Protein AF-A0A9K3K5B4-F1 (afdb_monomer_lite)

Organism: NCBI:txid303405

Secondary structure (DSSP, 8-state):
---SEEEEEEEEEEPP---TT-TT-TT----EEEEEEEEEPPP-HHHHTTTTTTHHHHTTSS--TT-----S--PPPTT-EEEEEEEEEEETT--S-GGGGG---S-SSSTHHHHT-SS-STT-PPEEETTEEEEEEEEEEEEEGGGEEEEEEETTEEEEEEEETTEEEEEEEEESSHHHHHHHHHHHHHHHHHHHHHHHHHHHHHHHHS-----S------PPP--------------------------------------------PPTTEEEEEEEEEEEES----SSS---EEEEEEETTEEEEEPPP-TT-SS-B--GGGT-EEEEEEEHHHHHHS-SEEEEEEEE--SSSPPPEEEEEEEEHHHHHT-BS--EEEEPBPPTTS-----TTPPPPEEEEEEEEPPHHHHHHHHHHHHHHHTT--GGG---HHHH-------S-------EEE-TTSSSEEEE-SS-S-TTS-HHHHSEE-HHHHHHHHTSPPSS--------

Foldseek 3Di:
DDFLDKDKFWWFWDPDDPDPPPPPDPDPPRFTKIKMKTKDDPDPVVVCVPPPPPVVVVSPPPDDPPDPDPDDPLAADQRIFIKMWIWGWDFPPPPCPVCVVVPPPDDFPPVLQVVQAPDDLPDDDWDQDPVDNRIIIRIDHMHTLLQKDFPDDDWQWTWMWGHADPSIDITIIGHPGSVSSVVVVVVSVSVLVSLLVNLVVVLVVVVVPPPPPPPPDDDDDDDDDDDDDDDDDDDDDDDDDDDDDDDDDDDDDDDDDPDPPPDDDPPPPDDPQKFKKKKFFFKKAPFDAPDPQAFFKKKFKDQRHYGPDIFGTHPGDRIDGGDVLRVRIDIDIDGSSVVSSSHQWIKIWIWGDDPDGDTHTRFMDTHGVVVQAVFPQDKDKAFTHGDPPDPPVCPVPRDTMITIMGMYGADPLNVVLNVVSVVCVVVPPRCVVPPPVVSVDPDDPPPPDDPPVFDWDQDPVNPFIWTQDPPFLEPVPPCVVGGTHTPVRVVVSVPDDYPDDDPPSPPD

pLDDT: mean 72.36, std 22.22, range [30.05, 98.19]

Sequence (508 aa):
MSPVRKYMVGGYLVPGFKNALSEMSLGALNKKRRITLELYKKIDLKRIDHQNKRIHKELLQGFPSSDAGIGHSNVLDEDDVLIFRIMKPVSAGAQDRDNDDESVGTIQGDLEAHYLTTFSVDNYGDGYDEANTRVRWKERYRTKLQTMDITNVRGRNVDIQMGVGEDTVVRNFSFHSIQQADAFVKVFNELGKLQRERGLRQAAAHGSDVPAVSSPIEAGGVRSRELDLLSEEDVVTTTELKELKDGSNNGSINDKQWACCVPCRKKTKMFPNQLNLLVEICSAWNLPIGDVFSSDPYVLVRDGKVEWHRTGFLPTTLNPVWTLSTGSLFLIQVSLADFFENSNYMEFIVKDYDSIGDHEILGSVLVSKTDMLNGTGDRVEYELNQYSGKNHILSSGAKKPSLALRFKLASEDDIKFMMTYEANKKKGQEVGAGLYASDSYLPLRVSPNPTIQRNKRPTEDGKAVQYRVKPFPDPDRPIEETKWLTHDEIEEEAFRPSTKWIEAVLGL

Structure (mmCIF, N/CA/C/O backbone):
data_AF-A0A9K3K5B4-F1
#
_entry.id   AF-A0A9K3K5B4-F1
#
loop_
_atom_site.group_PDB
_atom_site.id
_atom_site.type_symbol
_atom_site.label_atom_id
_atom_site.label_alt_id
_atom_site.label_comp_id
_atom_site.label_asym_id
_atom_site.label_entity_id
_atom_site.label_seq_id
_atom_site.pdbx_PDB_ins_code
_atom_site.Cartn_x
_atom_site.Cartn_y
_atom_site.Cartn_z
_atom_site.occupancy
_atom_site.B_iso_or_equiv
_atom_site.auth_seq_id
_atom_site.auth_comp_id
_atom_site.auth_asym_id
_atom_site.auth_atom_id
_atom_site.pdbx_PDB_model_num
ATOM 1 N N . MET A 1 1 ? -23.114 -0.625 3.353 1.00 49.81 1 MET A N 1
ATOM 2 C CA . MET A 1 1 ? -23.287 -1.891 4.102 1.00 49.81 1 MET A CA 1
ATOM 3 C C . MET A 1 1 ? -23.374 -1.563 5.585 1.00 49.81 1 MET A C 1
ATOM 5 O O . MET A 1 1 ? -22.678 -0.647 6.011 1.00 49.81 1 MET A O 1
ATOM 9 N N . SER A 1 2 ? -24.219 -2.255 6.347 1.00 51.22 2 SER A N 1
ATOM 10 C CA . SER A 1 2 ? -24.274 -2.126 7.814 1.00 51.22 2 SER A CA 1
ATOM 11 C C . SER A 1 2 ? -23.275 -3.096 8.458 1.00 51.22 2 SER A C 1
ATOM 13 O O . SER A 1 2 ? -23.042 -4.159 7.880 1.00 51.22 2 SER A O 1
ATOM 15 N N . PRO A 1 3 ? -22.656 -2.752 9.601 1.00 58.84 3 PRO A N 1
ATOM 16 C CA . PRO A 1 3 ? -21.741 -3.663 10.281 1.00 58.84 3 PRO A CA 1
ATOM 17 C C . PRO A 1 3 ? -22.505 -4.886 10.803 1.00 58.84 3 PRO A C 1
ATOM 19 O O . PRO A 1 3 ? -23.650 -4.763 11.236 1.00 58.84 3 PRO A O 1
ATOM 22 N N . VAL A 1 4 ? -21.871 -6.060 10.772 1.00 73.31 4 VAL A N 1
ATOM 23 C CA . VAL A 1 4 ? -22.469 -7.309 11.283 1.00 73.31 4 VAL A CA 1
ATOM 24 C C . VAL A 1 4 ? -22.304 -7.414 12.794 1.00 73.31 4 VAL A C 1
ATOM 26 O O . VAL A 1 4 ? -23.183 -7.923 13.482 1.00 73.31 4 VAL A O 1
ATOM 29 N N . ARG A 1 5 ? -21.184 -6.913 13.324 1.00 75.69 5 ARG A N 1
ATOM 30 C CA . ARG A 1 5 ? -20.960 -6.764 14.764 1.00 75.69 5 ARG A CA 1
ATOM 31 C C . ARG A 1 5 ? -20.373 -5.390 15.043 1.00 75.69 5 ARG A C 1
ATOM 33 O O . ARG A 1 5 ? -19.488 -4.929 14.320 1.00 75.69 5 ARG A O 1
ATOM 40 N N . LYS A 1 6 ? -20.864 -4.755 16.103 1.00 75.00 6 LYS A N 1
ATOM 41 C CA . LYS A 1 6 ? -20.427 -3.433 16.541 1.00 75.00 6 LYS A CA 1
ATOM 42 C C . LYS A 1 6 ? -20.029 -3.497 18.008 1.00 75.00 6 LYS A C 1
ATOM 44 O O . LYS A 1 6 ? -20.865 -3.749 18.868 1.00 75.00 6 LYS A O 1
ATOM 49 N N . TYR A 1 7 ? -18.759 -3.233 18.282 1.00 77.00 7 TYR A N 1
ATOM 50 C CA . TYR A 1 7 ? -18.229 -3.093 19.631 1.00 77.00 7 TYR A CA 1
ATOM 51 C C . TYR A 1 7 ? -18.067 -1.604 19.918 1.00 77.00 7 TYR A C 1
ATOM 53 O O . TYR A 1 7 ? -17.350 -0.886 19.215 1.00 77.00 7 TYR A O 1
ATOM 61 N N . MET A 1 8 ? -18.789 -1.115 20.921 1.00 73.12 8 MET A N 1
ATOM 62 C CA . MET A 1 8 ? -18.840 0.309 21.241 1.00 73.12 8 MET A CA 1
ATOM 63 C C . MET A 1 8 ? -18.138 0.554 22.564 1.00 73.12 8 MET A C 1
ATOM 65 O O . MET A 1 8 ? -18.542 -0.000 23.583 1.00 73.12 8 MET A O 1
ATOM 69 N N . VAL A 1 9 ? -17.120 1.415 22.554 1.00 72.00 9 VAL A N 1
ATOM 70 C CA . VAL A 1 9 ? -16.423 1.825 23.774 1.00 72.00 9 VAL A CA 1
ATOM 71 C C . VAL A 1 9 ? -16.338 3.352 23.800 1.00 72.00 9 VAL A C 1
ATOM 73 O O . VAL A 1 9 ? -15.884 3.996 22.855 1.00 72.00 9 VAL A O 1
ATOM 76 N N . GLY A 1 10 ? -16.841 3.963 24.872 1.00 66.81 10 GLY A N 1
ATOM 77 C CA . GLY A 1 10 ? -16.764 5.413 25.057 1.00 66.81 10 GLY A CA 1
ATOM 78 C C . GLY A 1 10 ? -15.377 5.834 25.545 1.00 66.81 10 GLY A C 1
ATOM 79 O O . GLY A 1 10 ? -14.868 5.248 26.495 1.00 66.81 10 GLY A O 1
ATOM 80 N N . GLY A 1 11 ? -14.794 6.878 24.953 1.00 67.25 11 GLY A N 1
ATOM 81 C CA . GLY A 1 11 ? -13.479 7.393 25.344 1.00 67.25 11 GLY A CA 1
ATOM 82 C C . GLY A 1 11 ? -13.306 8.874 25.010 1.00 67.25 11 GLY A C 1
ATOM 83 O O . GLY A 1 11 ? -13.888 9.398 24.067 1.00 67.25 11 GLY A O 1
ATOM 84 N N . TYR A 1 12 ? -12.510 9.579 25.794 1.00 71.00 12 TYR A N 1
ATOM 85 C CA . TYR A 1 12 ? -12.073 10.939 25.512 1.00 71.00 12 TYR A CA 1
ATOM 86 C C . TYR A 1 12 ? -10.825 10.874 24.636 1.00 71.00 12 TYR A C 1
ATOM 88 O O . TYR A 1 12 ? -9.879 10.157 24.951 1.00 71.00 12 TYR A O 1
ATOM 96 N N . LEU A 1 13 ? -10.805 11.627 23.537 1.00 62.78 13 LEU A N 1
ATOM 97 C CA . LEU A 1 13 ? -9.555 11.862 22.823 1.00 62.78 13 LEU A CA 1
ATOM 98 C C . LEU A 1 13 ? -8.837 12.993 23.552 1.00 62.78 13 LEU A C 1
ATOM 100 O O . LEU A 1 13 ? -9.366 14.106 23.613 1.00 62.78 13 LEU A O 1
ATOM 104 N N . VAL A 1 14 ? -7.662 12.706 24.105 1.00 58.41 14 VAL A N 1
ATOM 105 C CA . VAL A 1 14 ? -6.787 13.757 24.619 1.00 58.41 14 VAL A CA 1
ATOM 106 C C . VAL A 1 14 ? -6.034 14.294 23.404 1.00 58.41 14 VAL A C 1
ATOM 108 O O . VAL A 1 14 ? -5.425 13.497 22.684 1.00 58.41 14 VAL A O 1
ATOM 111 N N . PRO A 1 15 ? -6.116 15.601 23.095 1.00 56.19 15 PRO A N 1
ATOM 112 C CA . PRO A 1 15 ? -5.288 16.185 22.049 1.00 56.19 15 PRO A CA 1
ATOM 113 C C . PRO A 1 15 ? -3.836 15.776 22.300 1.00 56.19 15 PRO A C 1
ATOM 115 O O . PRO A 1 15 ? -3.338 15.942 23.413 1.00 56.19 15 PRO A O 1
ATOM 118 N N . GLY A 1 16 ? -3.193 15.165 21.303 1.00 49.00 16 GLY A N 1
ATOM 119 C CA . GLY A 1 16 ? -1.804 14.736 21.435 1.00 49.00 16 GLY A CA 1
ATOM 120 C C . GLY A 1 16 ? -0.934 15.922 21.848 1.00 49.00 16 GLY A C 1
ATOM 121 O O . GLY A 1 16 ? -1.123 17.028 21.340 1.00 49.00 16 GLY A O 1
ATOM 122 N N . PHE A 1 17 ? -0.010 15.691 22.781 1.00 42.19 17 PHE A N 1
ATOM 123 C CA . PHE A 1 17 ? 1.014 16.657 23.171 1.00 42.19 17 PHE A CA 1
ATOM 124 C C . PHE A 1 17 ? 1.845 17.021 21.929 1.00 42.19 17 PHE A C 1
ATOM 126 O O . PHE A 1 17 ? 2.794 16.321 21.585 1.00 42.19 17 PHE A O 1
ATOM 133 N N . LYS A 1 18 ? 1.505 18.111 21.233 1.00 47.34 18 LYS A N 1
ATOM 134 C CA . LYS A 1 18 ? 2.478 18.791 20.372 1.00 47.34 18 LYS A CA 1
ATOM 135 C C . LYS A 1 18 ? 3.429 19.513 21.320 1.00 47.34 18 LYS A C 1
ATOM 137 O O . LYS A 1 18 ? 2.958 20.348 22.080 1.00 47.34 18 LYS A O 1
ATOM 142 N N . ASN A 1 19 ? 4.701 19.099 21.310 1.00 40.28 19 ASN A N 1
ATOM 143 C CA . ASN A 1 19 ? 5.895 19.695 21.926 1.00 40.28 19 ASN A CA 1
ATOM 144 C C . ASN A 1 19 ? 5.656 20.673 23.091 1.00 40.28 19 ASN A C 1
ATOM 146 O O . ASN A 1 19 ? 5.057 21.726 22.911 1.00 40.28 19 ASN A O 1
ATOM 150 N N . ALA A 1 20 ? 6.225 20.342 24.254 1.00 42.34 20 ALA A N 1
ATOM 151 C CA . ALA A 1 20 ? 6.097 20.939 25.592 1.00 42.34 20 ALA A CA 1
ATOM 152 C C . ALA A 1 20 ? 6.352 22.465 25.770 1.00 42.34 20 ALA A C 1
ATOM 154 O O . ALA A 1 20 ? 6.798 22.895 26.828 1.00 42.34 20 ALA A O 1
ATOM 155 N N . LEU A 1 21 ? 6.070 23.311 24.779 1.00 44.06 21 LEU A N 1
ATOM 156 C CA . LEU A 1 21 ? 6.253 24.763 24.818 1.00 44.06 21 LEU A CA 1
ATOM 157 C C . LEU A 1 21 ? 4.954 25.569 24.623 1.00 44.06 21 LEU A C 1
ATOM 159 O O . LEU A 1 21 ? 5.005 26.793 24.650 1.00 44.06 21 LEU A O 1
ATOM 163 N N . SER A 1 22 ? 3.785 24.927 24.483 1.00 43.19 22 SER A N 1
ATOM 164 C CA . SER A 1 22 ? 2.497 25.617 24.249 1.00 43.19 22 SER A CA 1
ATOM 165 C C . SER A 1 22 ? 1.429 25.383 25.340 1.00 43.19 22 SER A C 1
ATOM 167 O O . SER A 1 22 ?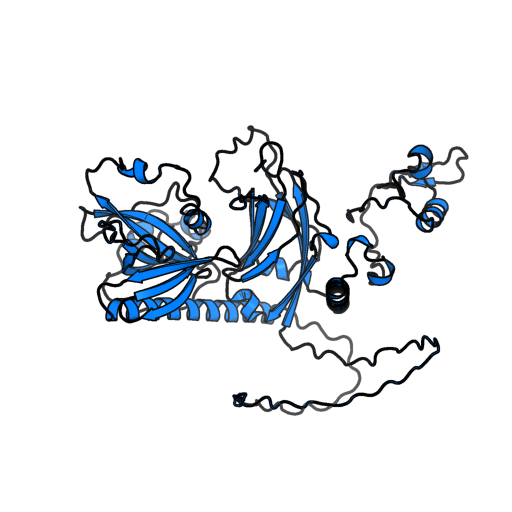 0.236 25.581 25.100 1.00 43.19 22 SER A O 1
ATOM 169 N N . GLU A 1 23 ? 1.815 24.991 26.558 1.00 44.56 23 GLU A N 1
ATOM 170 C CA . GLU A 1 23 ? 0.869 24.695 27.656 1.00 44.56 23 GLU A CA 1
ATOM 171 C C . GLU A 1 23 ? 0.138 25.919 28.252 1.00 44.56 23 GLU A C 1
ATOM 173 O O . GLU A 1 23 ? -0.712 25.761 29.125 1.00 44.56 23 GLU A O 1
ATOM 178 N N . MET A 1 24 ? 0.394 27.147 27.787 1.00 45.06 24 MET A N 1
ATOM 179 C CA . MET A 1 24 ? -0.195 28.352 28.396 1.00 45.06 24 MET A CA 1
ATOM 180 C C . MET A 1 24 ? -1.562 28.801 27.847 1.00 45.06 24 MET A C 1
ATOM 182 O O . MET A 1 24 ? -2.097 29.794 28.338 1.00 45.06 24 MET A O 1
ATOM 186 N N . SER A 1 25 ? -2.195 28.085 26.908 1.00 43.53 25 SER A N 1
ATOM 187 C CA . SER A 1 25 ? -3.587 28.404 26.531 1.00 43.53 25 SER A CA 1
ATOM 188 C C . SER A 1 25 ? -4.598 27.602 27.367 1.00 43.53 25 SER A C 1
ATOM 190 O O . SER A 1 25 ? -4.944 26.456 27.079 1.00 43.53 25 SER A O 1
ATOM 192 N N . LEU A 1 26 ? -5.060 28.225 28.459 1.00 41.97 26 LEU A N 1
ATOM 193 C CA . LEU A 1 26 ? -6.195 27.769 29.262 1.00 41.97 26 LEU A CA 1
ATOM 194 C C . LEU A 1 26 ? -7.440 27.629 28.374 1.00 41.97 26 LEU A C 1
ATOM 196 O O . LEU A 1 26 ? -8.014 28.630 27.951 1.00 41.97 26 LEU A O 1
ATOM 200 N N . GLY A 1 27 ? -7.893 26.397 28.139 1.00 46.66 27 GLY A N 1
ATOM 201 C CA . GLY A 1 27 ? -9.190 26.157 27.502 1.00 46.66 27 GLY A CA 1
ATOM 202 C C . GLY A 1 27 ? -9.286 24.954 26.570 1.00 46.66 27 GLY A C 1
ATOM 203 O O . GLY A 1 27 ? -10.286 24.849 25.863 1.00 46.66 27 GLY A O 1
ATOM 204 N N . ALA A 1 28 ? -8.308 24.040 26.552 1.00 52.69 28 ALA A N 1
ATOM 205 C CA . ALA A 1 28 ? -8.428 22.775 25.826 1.00 52.69 28 ALA A CA 1
ATOM 206 C C . ALA A 1 28 ? -9.552 21.912 26.436 1.00 52.69 28 ALA A C 1
ATOM 208 O O . ALA A 1 28 ? -9.334 21.044 27.280 1.00 52.69 28 ALA A O 1
ATOM 209 N N . LEU A 1 29 ? -10.794 22.193 26.038 1.00 56.91 29 LEU A N 1
ATOM 210 C CA . LEU A 1 29 ? -11.969 21.406 26.373 1.00 56.91 29 LEU A CA 1
ATOM 211 C C . LEU A 1 29 ? -11.703 19.973 25.921 1.00 56.91 29 LEU A C 1
ATOM 213 O O . LEU A 1 29 ? -11.531 19.723 24.728 1.00 56.91 29 LEU A O 1
ATOM 217 N N . ASN A 1 30 ? -11.694 19.035 26.870 1.00 62.03 30 ASN A N 1
ATOM 218 C CA . ASN A 1 30 ? -11.670 17.603 26.590 1.00 62.03 30 ASN A CA 1
ATOM 219 C C . ASN A 1 30 ? -12.854 17.265 25.674 1.00 62.03 30 ASN A C 1
ATOM 221 O O . ASN A 1 30 ? -13.987 17.073 26.130 1.00 62.03 30 ASN A O 1
ATOM 225 N N . LYS A 1 31 ? -12.612 17.240 24.358 1.00 73.44 31 LYS A N 1
ATOM 226 C CA . LYS A 1 31 ? -13.653 16.988 23.366 1.00 73.44 31 LYS A CA 1
ATOM 227 C C . LYS A 1 31 ? -14.044 15.512 23.510 1.00 73.44 31 LYS A C 1
ATOM 229 O O . LYS A 1 31 ? -13.270 14.617 23.175 1.00 73.44 31 LYS A O 1
ATOM 234 N N . LYS A 1 32 ? -15.254 15.242 24.014 1.00 81.00 32 LYS A N 1
ATOM 235 C CA . LYS A 1 32 ? -15.809 13.879 24.071 1.00 81.00 32 LYS A CA 1
ATOM 236 C C . LYS A 1 32 ? -15.779 13.263 22.671 1.00 81.00 32 LYS A C 1
ATOM 238 O O . LYS A 1 32 ? -16.170 13.908 21.690 1.00 81.00 32 LYS A O 1
ATOM 243 N N . ARG A 1 33 ? -15.294 12.029 22.575 1.00 84.19 33 ARG A N 1
ATOM 244 C CA . ARG A 1 33 ? -15.333 11.221 21.357 1.00 84.19 33 ARG A CA 1
ATOM 245 C C . ARG A 1 33 ? -16.020 9.897 21.669 1.00 84.19 33 ARG A C 1
ATOM 247 O O . ARG A 1 33 ? -16.242 9.535 22.821 1.00 84.19 33 ARG A O 1
ATOM 254 N N . ARG A 1 34 ? -16.437 9.193 20.629 1.00 85.25 34 ARG A N 1
ATOM 255 C CA . ARG A 1 34 ? -16.921 7.819 20.745 1.00 85.25 34 ARG A CA 1
ATOM 256 C C . ARG A 1 34 ? -16.114 6.973 19.791 1.00 85.25 34 ARG A C 1
ATOM 258 O O . ARG A 1 34 ? -15.955 7.357 18.636 1.00 85.25 34 ARG A O 1
ATOM 265 N N . ILE A 1 35 ? -15.599 5.860 20.290 1.00 87.12 35 ILE A N 1
ATOM 266 C CA . ILE A 1 35 ? -14.803 4.933 19.501 1.00 87.12 35 ILE A CA 1
ATOM 267 C C . ILE A 1 35 ? -15.658 3.704 19.232 1.00 87.12 35 ILE A C 1
ATOM 269 O O . ILE A 1 35 ? -16.364 3.208 20.116 1.00 87.12 35 ILE A O 1
ATOM 273 N N . THR A 1 36 ? -15.625 3.219 18.000 1.00 85.81 36 THR A N 1
ATOM 274 C CA . THR A 1 36 ? -16.312 1.979 17.640 1.00 85.81 36 THR A CA 1
ATOM 275 C C . THR A 1 36 ? -15.402 1.095 16.814 1.00 85.81 36 THR A C 1
ATOM 277 O O . THR A 1 36 ? -14.786 1.557 15.857 1.00 85.81 36 THR A O 1
ATOM 280 N N . LEU A 1 37 ? -15.357 -0.180 17.186 1.00 85.38 37 LEU A N 1
ATOM 281 C CA . LEU A 1 37 ? -14.746 -1.253 16.415 1.00 85.38 37 LEU A CA 1
ATOM 282 C C . LEU A 1 37 ? -15.876 -2.015 15.724 1.00 85.38 37 LEU A C 1
ATOM 284 O O . LEU A 1 37 ? -16.781 -2.535 16.377 1.00 85.38 37 LEU A O 1
ATOM 288 N N . GLU A 1 38 ? -15.855 -2.041 14.401 1.00 84.25 38 GLU A N 1
ATOM 289 C CA . GLU A 1 38 ? -16.925 -2.585 13.574 1.00 84.25 38 GLU A CA 1
ATOM 290 C C . GLU A 1 38 ? -16.382 -3.681 12.660 1.00 84.25 38 GLU A C 1
ATOM 292 O O . GLU A 1 38 ? -15.404 -3.478 11.940 1.00 84.25 38 GLU A O 1
ATOM 297 N N . LEU A 1 39 ? -17.039 -4.842 12.677 1.00 83.69 39 LEU A N 1
ATOM 298 C CA . LEU A 1 39 ? -16.776 -5.929 11.741 1.00 83.69 39 LEU A CA 1
ATOM 299 C C . LEU A 1 39 ? -17.761 -5.838 10.576 1.00 83.69 39 LEU A C 1
ATOM 301 O O . LEU A 1 39 ? -18.977 -5.985 10.749 1.00 83.69 39 LEU A O 1
ATOM 305 N N . TYR A 1 40 ? -17.214 -5.628 9.387 1.00 80.12 40 TYR A N 1
ATOM 306 C CA . TYR A 1 40 ? -17.929 -5.654 8.124 1.00 80.12 40 TYR A CA 1
ATOM 307 C C . TYR A 1 40 ? -17.733 -7.003 7.460 1.00 80.12 40 TYR A C 1
ATOM 309 O O . TYR A 1 40 ? -16.627 -7.313 7.031 1.00 80.12 40 TYR A O 1
ATOM 317 N N . LYS A 1 41 ? -18.817 -7.770 7.328 1.00 79.56 41 LYS A N 1
ATOM 318 C CA . LYS A 1 41 ? -18.831 -8.897 6.400 1.00 79.56 41 LYS A CA 1
ATOM 319 C C . LYS A 1 41 ? -19.253 -8.399 5.034 1.00 79.56 41 LYS A C 1
ATOM 321 O O . LYS A 1 41 ? -20.237 -7.656 4.930 1.00 79.56 41 LYS A O 1
ATOM 326 N N . LYS A 1 42 ? -18.530 -8.795 3.989 1.00 72.38 42 LYS A N 1
ATOM 327 C CA . LYS A 1 42 ? -18.972 -8.534 2.621 1.00 72.38 42 LYS A CA 1
ATOM 328 C C . LYS A 1 42 ? -20.311 -9.221 2.429 1.00 72.38 42 LYS A C 1
ATOM 330 O O . LYS A 1 42 ? -20.449 -10.431 2.587 1.00 72.38 42 LYS A O 1
ATOM 335 N N . ILE A 1 43 ? -21.320 -8.415 2.132 1.00 61.12 43 ILE A N 1
ATOM 336 C CA . ILE A 1 43 ? -22.623 -8.962 1.807 1.00 61.12 43 ILE A CA 1
ATOM 337 C C . ILE A 1 43 ? -22.511 -9.491 0.384 1.00 61.12 43 ILE A C 1
ATOM 339 O O . ILE A 1 43 ? -22.224 -8.720 -0.533 1.00 61.12 43 ILE A O 1
ATOM 343 N N . ASP A 1 44 ? -22.694 -10.798 0.212 1.00 57.62 44 ASP A N 1
ATOM 344 C CA . ASP A 1 44 ? -22.734 -11.413 -1.108 1.00 57.62 44 ASP A CA 1
ATOM 345 C C . ASP A 1 44 ? -23.913 -10.819 -1.892 1.00 57.62 44 ASP A C 1
ATOM 347 O O . ASP A 1 44 ? -25.081 -11.145 -1.655 1.00 57.62 44 ASP A O 1
ATOM 351 N N . LEU A 1 45 ? -23.606 -9.879 -2.791 1.00 49.00 45 LEU A N 1
ATOM 352 C CA . LEU A 1 45 ? -24.594 -9.158 -3.594 1.00 49.00 45 LEU A CA 1
ATOM 353 C C . LEU A 1 45 ? -25.414 -10.120 -4.464 1.00 49.00 45 LEU A C 1
ATOM 355 O O . LEU A 1 45 ? -26.580 -9.844 -4.731 1.00 49.00 45 LEU A O 1
ATOM 359 N N . LYS A 1 46 ? -24.873 -11.299 -4.811 1.00 55.88 46 LYS A N 1
ATOM 360 C CA . LYS A 1 46 ? -25.623 -12.338 -5.537 1.00 55.88 46 LYS A CA 1
ATOM 361 C C . LYS A 1 46 ? -26.779 -12.909 -4.712 1.00 55.88 46 LYS A C 1
ATOM 363 O O . LYS A 1 46 ? -27.761 -13.387 -5.270 1.00 55.88 46 LYS A O 1
ATOM 368 N N . ARG A 1 47 ? -26.694 -12.836 -3.381 1.00 53.12 47 ARG A N 1
ATOM 369 C CA . ARG A 1 47 ? -27.736 -13.296 -2.451 1.00 53.12 47 ARG A CA 1
ATOM 370 C C . ARG A 1 47 ? -28.824 -12.244 -2.210 1.00 53.12 47 ARG A C 1
ATOM 372 O O . ARG A 1 47 ? -29.937 -12.580 -1.812 1.00 53.12 47 ARG A O 1
ATOM 379 N N . ILE A 1 48 ? -28.503 -10.976 -2.462 1.00 51.06 48 ILE A N 1
ATOM 380 C CA . ILE A 1 48 ? -29.363 -9.813 -2.217 1.00 51.06 48 ILE A CA 1
ATOM 381 C C . ILE A 1 48 ? -30.499 -9.714 -3.255 1.00 51.06 48 ILE A C 1
ATOM 383 O O . ILE A 1 48 ? -31.623 -9.366 -2.886 1.00 51.06 48 ILE A O 1
ATOM 387 N N . ASP A 1 49 ? -30.273 -10.114 -4.510 1.00 50.19 49 ASP A N 1
ATOM 388 C CA . ASP A 1 49 ? -31.265 -9.964 -5.592 1.00 50.19 49 ASP A CA 1
ATOM 389 C C . ASP A 1 49 ? -32.539 -10.819 -5.438 1.00 50.19 49 ASP A C 1
ATOM 391 O O . ASP A 1 49 ? -33.559 -10.527 -6.063 1.00 50.19 49 ASP A O 1
ATOM 395 N N . HIS A 1 50 ? -32.553 -11.826 -4.557 1.00 49.47 50 HIS A N 1
ATOM 396 C CA . HIS A 1 50 ? -33.722 -12.699 -4.377 1.00 49.47 50 HIS A CA 1
ATOM 397 C C . HIS A 1 50 ? -34.524 -12.510 -3.081 1.00 49.47 50 HIS A C 1
ATOM 399 O O . HIS A 1 50 ? -35.609 -13.078 -2.964 1.00 49.47 50 HIS A O 1
ATOM 405 N N . GLN A 1 51 ? -34.083 -11.694 -2.116 1.00 48.78 51 GLN A N 1
ATOM 406 C CA . GLN A 1 51 ? -34.754 -11.605 -0.797 1.00 48.78 51 GLN A CA 1
ATOM 407 C C . GLN A 1 51 ? -34.942 -10.176 -0.252 1.00 48.78 51 GLN A C 1
ATOM 409 O O . GLN A 1 51 ? -35.225 -9.961 0.934 1.00 48.78 51 GLN A O 1
ATOM 414 N N . ASN A 1 52 ? -34.854 -9.177 -1.127 1.00 46.53 52 ASN A N 1
ATOM 415 C CA . ASN A 1 52 ? -34.534 -7.795 -0.770 1.00 46.53 52 ASN A CA 1
ATOM 416 C C . ASN A 1 52 ? -35.635 -6.920 -0.131 1.00 46.53 52 ASN A C 1
ATOM 418 O O . ASN A 1 52 ? -35.569 -5.695 -0.182 1.00 46.53 52 ASN A O 1
ATOM 422 N N . LYS A 1 53 ? -36.641 -7.504 0.527 1.00 44.28 53 LYS A N 1
ATOM 423 C CA . LYS A 1 53 ? -37.558 -6.726 1.393 1.00 44.28 53 LYS A CA 1
ATOM 424 C C . LYS A 1 53 ? -37.721 -7.267 2.810 1.00 44.28 53 LYS A C 1
ATOM 426 O O . LYS A 1 53 ? -38.198 -6.532 3.668 1.00 44.28 53 LYS A O 1
ATOM 431 N N . ARG A 1 54 ? -37.315 -8.511 3.089 1.00 44.78 54 ARG A N 1
ATOM 432 C CA . ARG A 1 54 ? -37.575 -9.151 4.394 1.00 44.78 54 ARG A CA 1
ATOM 433 C C . ARG A 1 54 ? -36.338 -9.204 5.295 1.00 44.78 54 ARG A C 1
ATOM 435 O O . ARG A 1 54 ? -36.432 -8.890 6.476 1.00 44.78 54 ARG A O 1
ATOM 442 N N . ILE A 1 55 ? -35.166 -9.463 4.717 1.00 46.72 55 ILE A N 1
ATOM 443 C CA . ILE A 1 55 ? -33.927 -9.709 5.474 1.00 46.72 55 ILE A CA 1
ATOM 444 C C . ILE A 1 55 ? -33.331 -8.437 6.084 1.00 46.72 55 ILE A C 1
ATOM 446 O O . ILE A 1 55 ? -32.759 -8.483 7.172 1.00 46.72 55 ILE A O 1
ATOM 450 N N . HIS A 1 56 ? -33.512 -7.276 5.445 1.00 38.12 56 HIS A N 1
ATOM 451 C CA . HIS A 1 56 ? -32.941 -6.034 5.973 1.00 38.12 56 HIS A CA 1
ATOM 452 C C . HIS A 1 56 ? -33.562 -5.619 7.319 1.00 38.12 56 HIS A C 1
ATOM 454 O O . HIS A 1 56 ? -32.908 -4.947 8.109 1.00 38.12 56 HIS A O 1
ATOM 460 N N . LYS A 1 57 ? -34.788 -6.077 7.616 1.00 40.62 57 LYS A N 1
ATOM 461 C CA . LYS A 1 57 ? -35.461 -5.839 8.900 1.00 40.62 57 LYS A CA 1
ATOM 462 C C . LYS A 1 57 ? -35.067 -6.863 9.974 1.00 40.62 57 LYS A C 1
ATOM 464 O O . LYS A 1 57 ? -34.964 -6.495 11.136 1.00 40.62 57 LYS A O 1
ATOM 469 N N . GLU A 1 58 ? -34.798 -8.113 9.593 1.00 42.50 58 GLU A N 1
ATOM 470 C CA . GLU A 1 58 ? -34.415 -9.186 10.527 1.00 42.50 58 GLU A CA 1
ATOM 471 C C . GLU A 1 58 ? -32.950 -9.095 10.982 1.00 42.50 58 GLU A C 1
ATOM 473 O O . GLU A 1 58 ? -32.669 -9.320 12.155 1.00 42.50 58 GLU A O 1
ATOM 478 N N . LEU A 1 59 ? -32.022 -8.673 10.112 1.00 40.22 59 LEU A N 1
ATOM 479 C CA . LEU A 1 59 ? -30.610 -8.489 10.493 1.00 40.22 59 LEU A CA 1
ATOM 480 C C . LEU A 1 59 ? -30.386 -7.352 11.508 1.00 40.22 59 LEU A C 1
ATOM 482 O O . LEU A 1 59 ? -29.372 -7.352 12.201 1.00 40.22 59 LEU A O 1
ATOM 486 N N . LEU A 1 60 ? -31.318 -6.398 11.608 1.00 38.94 60 LEU A N 1
ATOM 487 C CA . LEU A 1 60 ? -31.219 -5.243 12.511 1.00 38.94 60 LEU A CA 1
ATOM 488 C C . LEU A 1 60 ? -31.943 -5.440 13.854 1.00 38.94 60 LEU A C 1
ATOM 490 O O . LEU A 1 60 ? -31.691 -4.680 14.781 1.00 38.94 60 LEU A O 1
ATOM 494 N N . GLN A 1 61 ? -32.826 -6.435 13.994 1.00 36.91 61 GLN A N 1
ATOM 495 C CA . GLN A 1 61 ? -33.663 -6.601 15.197 1.00 36.91 61 GLN A CA 1
ATOM 496 C C . GLN A 1 61 ? -33.122 -7.614 16.227 1.00 36.91 61 GLN A C 1
ATOM 498 O O . GLN A 1 61 ? -33.761 -7.827 17.253 1.00 36.91 61 GLN A O 1
ATOM 503 N N . GLY A 1 62 ? -31.960 -8.235 15.988 1.00 33.97 62 GLY A N 1
ATOM 504 C CA . GLY A 1 62 ? -31.521 -9.422 16.739 1.00 33.97 62 GLY A CA 1
ATOM 505 C C . GLY A 1 62 ? -30.390 -9.273 17.764 1.00 33.97 62 GLY A C 1
ATOM 506 O O . GLY A 1 62 ? -30.060 -10.272 18.396 1.00 33.97 62 GLY A O 1
ATOM 507 N N . PHE A 1 63 ? -29.768 -8.103 17.951 1.00 37.38 63 PHE A N 1
ATOM 508 C CA . PHE A 1 63 ? -28.565 -8.003 18.795 1.00 37.38 63 PHE A CA 1
ATOM 509 C C . PHE A 1 63 ? -28.790 -7.141 20.047 1.00 37.38 63 PHE A C 1
ATOM 511 O O . PHE A 1 63 ? -28.772 -5.915 19.948 1.00 37.38 63 PHE A O 1
ATOM 518 N N . PRO A 1 64 ? -28.993 -7.747 21.234 1.00 38.09 64 PRO A N 1
ATOM 519 C CA . PRO A 1 64 ? -29.023 -7.001 22.486 1.00 38.09 64 PRO A CA 1
ATOM 520 C C . PRO A 1 64 ? -27.639 -6.406 22.791 1.00 38.09 64 PRO A C 1
ATOM 522 O O . PRO A 1 64 ? -26.636 -7.111 22.878 1.00 38.09 64 PRO A O 1
ATOM 525 N N . SER A 1 65 ? -27.601 -5.087 22.969 1.00 39.19 65 SER A N 1
ATOM 526 C CA . SER A 1 65 ? -26.402 -4.248 23.114 1.00 39.19 65 SER A CA 1
ATOM 527 C C . SER A 1 65 ? -25.620 -4.396 24.436 1.00 39.19 65 SER A C 1
ATOM 529 O O . SER A 1 65 ? -24.938 -3.448 24.821 1.00 39.19 65 SER A O 1
ATOM 531 N N . SER A 1 66 ? -25.702 -5.517 25.167 1.00 37.56 66 SER A N 1
ATOM 532 C CA . SER A 1 66 ? -25.203 -5.568 26.558 1.00 37.56 66 SER A CA 1
ATOM 533 C C . SER A 1 66 ? -24.328 -6.750 26.977 1.00 37.56 66 SER A C 1
ATOM 535 O O . SER A 1 66 ? -23.886 -6.738 28.119 1.00 37.56 66 SER A O 1
ATOM 537 N N . ASP A 1 67 ? -23.987 -7.698 26.104 1.00 41.06 67 ASP A N 1
ATOM 538 C CA . ASP A 1 67 ? -22.938 -8.678 26.415 1.00 41.06 67 ASP A CA 1
ATOM 539 C C . ASP A 1 67 ? -21.850 -8.630 25.347 1.00 41.06 67 ASP A C 1
ATOM 541 O O . ASP A 1 67 ? -22.045 -9.040 24.206 1.00 41.06 67 ASP A O 1
ATOM 545 N N . ALA A 1 68 ? -20.667 -8.143 25.726 1.00 43.78 68 ALA A N 1
ATOM 546 C CA . ALA A 1 68 ? -19.459 -8.126 24.897 1.00 43.78 68 ALA A CA 1
ATOM 547 C C . ALA A 1 68 ? -18.878 -9.542 24.652 1.00 43.78 68 ALA A C 1
ATOM 549 O O . ALA A 1 68 ? -17.670 -9.712 24.481 1.00 43.78 68 ALA A O 1
ATOM 550 N N . GLY A 1 69 ? -19.727 -10.571 24.668 1.00 45.38 69 GLY A N 1
ATOM 551 C CA . GLY A 1 69 ? -19.377 -11.945 24.359 1.00 45.38 69 GLY A CA 1
ATOM 552 C C . GLY A 1 69 ? -19.232 -12.114 22.853 1.00 45.38 69 GLY A C 1
ATOM 553 O O . GLY A 1 69 ? -20.207 -12.083 22.105 1.00 45.38 69 GLY A O 1
ATOM 554 N N . ILE A 1 70 ? -18.001 -12.299 22.394 1.00 51.53 70 ILE A N 1
ATOM 555 C CA . ILE A 1 70 ? -17.707 -12.677 21.013 1.00 51.53 70 ILE A CA 1
ATOM 556 C C . ILE A 1 70 ? -18.268 -14.102 20.799 1.00 51.53 70 ILE A C 1
ATOM 558 O O . ILE A 1 70 ? -17.690 -15.080 21.265 1.00 51.53 70 ILE A O 1
ATOM 562 N N . GLY A 1 71 ? -19.454 -14.212 20.187 1.00 51.38 71 GLY A N 1
ATOM 563 C CA . GLY A 1 71 ? -20.200 -15.473 20.055 1.00 51.38 71 GLY A CA 1
ATOM 564 C C . GLY A 1 71 ? -19.669 -16.450 18.990 1.00 51.38 71 GLY A C 1
ATOM 565 O O . GLY A 1 71 ? -19.187 -16.024 17.942 1.00 51.38 71 GLY A O 1
ATOM 566 N N . HIS A 1 72 ? -19.889 -17.747 19.255 1.00 46.62 72 HIS A N 1
ATOM 567 C CA . HIS A 1 72 ? -19.343 -19.014 18.714 1.00 46.62 72 HIS A CA 1
ATOM 568 C C . HIS A 1 72 ? -18.937 -19.220 17.235 1.00 46.62 72 HIS A C 1
ATOM 570 O O . HIS A 1 72 ? -18.369 -20.268 16.944 1.00 46.62 72 HIS A O 1
ATOM 576 N N . SER A 1 73 ? -19.116 -18.284 16.305 1.00 63.09 73 SER A N 1
ATOM 577 C CA . SER A 1 73 ? -18.395 -18.329 15.018 1.00 63.09 73 SER A CA 1
ATOM 578 C C . SER A 1 73 ? -17.419 -17.161 14.948 1.00 63.09 73 SER A C 1
ATOM 580 O O . SER A 1 73 ? -17.661 -16.142 14.308 1.00 63.09 73 SER A O 1
ATOM 582 N N . ASN A 1 74 ? -16.302 -17.306 15.663 1.00 73.25 74 ASN A N 1
ATOM 583 C CA . ASN A 1 74 ? -15.233 -16.302 15.753 1.00 73.25 74 ASN A CA 1
ATOM 584 C C . ASN A 1 74 ? -14.325 -16.294 14.519 1.00 73.25 74 ASN A C 1
ATOM 586 O O . ASN A 1 74 ? -13.201 -15.824 14.569 1.00 73.25 74 ASN A O 1
ATOM 590 N N . VAL A 1 75 ? -14.793 -16.835 13.404 1.00 85.62 75 VAL A N 1
ATOM 591 C CA . VAL A 1 75 ? -13.978 -17.038 12.217 1.00 85.62 75 VAL A CA 1
ATOM 592 C C . VAL A 1 75 ? -14.201 -15.855 11.278 1.00 85.62 75 VAL A C 1
ATOM 594 O O . VAL A 1 75 ? -15.329 -15.620 10.842 1.00 85.62 75 VAL A O 1
ATOM 597 N N . LEU A 1 76 ? -13.135 -15.096 11.003 1.00 86.00 76 LEU A N 1
ATOM 598 C CA . LEU A 1 76 ? -13.151 -14.067 9.962 1.00 86.00 76 LEU A CA 1
ATOM 599 C C . LEU A 1 76 ? -13.137 -14.736 8.588 1.00 86.00 76 LEU A C 1
ATOM 601 O O . LEU A 1 76 ? -12.302 -15.608 8.330 1.00 86.00 76 LEU A O 1
ATOM 605 N N . ASP A 1 77 ? -14.047 -14.327 7.720 1.00 87.12 77 ASP A N 1
ATOM 606 C CA . ASP A 1 77 ? -14.050 -14.743 6.322 1.00 87.12 77 ASP A CA 1
ATOM 607 C C . ASP A 1 77 ? -12.984 -13.962 5.536 1.00 87.12 77 ASP A C 1
ATOM 609 O O . ASP A 1 77 ? -12.406 -12.986 6.027 1.00 87.12 77 ASP A O 1
ATOM 613 N N . GLU A 1 78 ? -12.688 -14.398 4.311 1.00 80.94 78 GLU A N 1
ATOM 614 C CA . GLU A 1 78 ? -11.664 -13.762 3.474 1.00 80.94 78 GLU A CA 1
ATOM 615 C C . GLU A 1 78 ? -11.981 -12.280 3.266 1.00 80.94 78 GLU A C 1
ATOM 617 O O . GLU A 1 78 ? -11.146 -11.415 3.507 1.00 80.94 78 GLU A O 1
ATOM 622 N N . ASP A 1 79 ? -13.219 -11.972 2.909 1.00 81.25 79 ASP A N 1
ATOM 623 C CA . ASP A 1 79 ? -13.660 -10.619 2.598 1.00 81.25 79 ASP A CA 1
ATOM 624 C C . ASP A 1 79 ? -14.039 -9.768 3.831 1.00 81.25 79 ASP A C 1
ATOM 626 O O . ASP A 1 79 ? -14.560 -8.656 3.683 1.00 81.25 79 ASP A O 1
ATOM 630 N N . ASP A 1 80 ? -13.814 -10.267 5.049 1.00 83.94 80 ASP A N 1
ATOM 631 C CA . ASP A 1 80 ? -14.151 -9.534 6.267 1.00 83.94 80 ASP A CA 1
ATOM 632 C C . ASP A 1 80 ? -13.188 -8.357 6.498 1.00 83.94 80 ASP A C 1
ATOM 634 O O . ASP A 1 80 ? -11.959 -8.491 6.456 1.00 83.94 80 ASP A O 1
ATOM 638 N N . VAL A 1 81 ? -13.756 -7.184 6.792 1.00 82.81 81 VAL A N 1
ATOM 639 C CA . VAL A 1 81 ? -13.009 -5.948 7.052 1.00 82.81 81 VAL A CA 1
ATOM 640 C C . VAL A 1 81 ? -13.297 -5.449 8.462 1.00 82.81 81 VAL A C 1
ATOM 642 O O . VAL A 1 81 ? -14.446 -5.235 8.851 1.00 82.81 81 VAL A O 1
ATOM 645 N N . LEU A 1 82 ? -12.233 -5.213 9.225 1.00 87.44 82 LEU A N 1
ATOM 646 C CA . LEU A 1 82 ? -12.302 -4.610 10.551 1.00 87.44 82 LEU A CA 1
ATOM 647 C C . LEU A 1 82 ? -12.059 -3.108 10.443 1.00 87.44 82 LEU A C 1
ATOM 649 O O . LEU A 1 82 ? -11.006 -2.669 9.978 1.00 87.44 82 LEU A O 1
ATOM 653 N N . ILE A 1 83 ? -13.040 -2.322 10.874 1.00 87.25 83 ILE A N 1
ATOM 654 C CA . ILE A 1 83 ? -13.021 -0.865 10.805 1.00 87.25 83 ILE A CA 1
ATOM 655 C C . ILE A 1 83 ? -13.012 -0.285 12.218 1.00 87.25 83 ILE A C 1
ATOM 657 O O . ILE A 1 83 ? -13.869 -0.595 13.042 1.00 87.25 83 ILE A O 1
ATOM 661 N N . PHE A 1 84 ? -12.070 0.610 12.476 1.00 89.69 84 PHE A N 1
ATOM 662 C CA . PHE A 1 84 ? -12.025 1.457 13.656 1.00 89.69 84 PHE A CA 1
ATOM 663 C C . PHE A 1 84 ? -12.558 2.842 13.301 1.00 89.69 84 PHE A C 1
ATOM 665 O O . PHE A 1 84 ? -12.128 3.449 12.317 1.00 89.69 84 PHE A O 1
ATOM 672 N N . ARG A 1 85 ? -13.485 3.363 14.106 1.00 88.69 85 ARG A N 1
ATOM 673 C CA . ARG A 1 85 ? -14.038 4.706 13.920 1.00 88.69 85 ARG A CA 1
ATOM 674 C C . ARG A 1 85 ? -13.900 5.557 15.156 1.00 88.69 85 ARG A C 1
ATOM 676 O O . ARG A 1 85 ? -14.052 5.077 16.277 1.00 88.69 85 ARG A O 1
ATOM 683 N N . ILE A 1 86 ? -13.733 6.850 14.917 1.00 87.75 86 ILE A N 1
ATOM 684 C CA . ILE A 1 86 ? -13.807 7.896 15.928 1.00 87.75 86 ILE A CA 1
ATOM 685 C C . ILE A 1 86 ? -14.936 8.836 15.523 1.00 87.75 86 ILE A C 1
ATOM 687 O O . ILE A 1 86 ? -14.927 9.398 14.429 1.00 87.75 86 ILE A O 1
ATOM 691 N N . MET A 1 87 ? -15.894 9.040 16.418 1.00 86.56 87 MET A N 1
ATOM 692 C CA . MET A 1 87 ? -17.048 9.909 16.207 1.00 86.56 87 MET A CA 1
ATOM 693 C C . MET A 1 87 ? -17.005 11.124 17.144 1.00 86.56 87 MET A C 1
ATOM 695 O O . MET A 1 87 ? -16.588 11.023 18.304 1.00 86.56 87 MET A O 1
ATOM 699 N N . LYS A 1 88 ? -17.458 12.277 16.644 1.00 86.94 88 LYS A N 1
ATOM 700 C CA . LYS A 1 88 ? -17.652 13.540 17.372 1.00 86.94 88 LYS A CA 1
ATOM 701 C C . LYS A 1 88 ? -19.152 13.730 17.657 1.00 86.94 88 LYS A C 1
ATOM 703 O O . LYS A 1 88 ? -19.963 13.491 16.765 1.00 86.94 88 LYS A O 1
ATOM 708 N N . PRO A 1 89 ? -19.545 14.157 18.868 1.00 86.19 89 PRO A N 1
ATOM 709 C CA . PRO A 1 89 ? -20.930 14.519 19.132 1.00 86.19 89 PRO A CA 1
ATOM 710 C C . PRO A 1 89 ? -21.270 15.840 18.425 1.00 86.19 89 PRO A C 1
ATOM 712 O O . PRO A 1 89 ? -20.482 16.785 18.454 1.00 86.19 89 PRO A O 1
ATOM 715 N N . VAL A 1 90 ? -22.453 15.901 17.826 1.00 85.00 90 VAL A N 1
ATOM 716 C CA . VAL A 1 90 ? -23.073 17.073 17.205 1.00 85.00 90 VAL A CA 1
ATOM 717 C C . VAL A 1 90 ? -24.325 17.402 18.012 1.00 85.00 90 VAL A C 1
ATOM 719 O O . VAL A 1 90 ? -25.189 16.545 18.225 1.00 85.00 90 VAL A O 1
ATOM 722 N N . SER A 1 91 ? -24.403 18.631 18.514 1.00 80.56 91 SER A N 1
ATOM 723 C CA . SER A 1 91 ? -25.547 19.122 19.280 1.00 80.56 91 SER A CA 1
ATOM 724 C C . SER A 1 91 ? -26.766 19.282 18.371 1.00 80.56 91 SER A C 1
ATOM 726 O O . SER A 1 91 ? -26.713 19.951 17.340 1.00 80.56 91 SER A O 1
ATOM 728 N N . ALA A 1 92 ? -27.895 18.680 18.756 1.00 74.56 92 ALA A N 1
ATOM 729 C CA . ALA A 1 92 ? -29.155 18.867 18.047 1.00 74.56 92 ALA A CA 1
ATOM 730 C C . ALA A 1 92 ? -29.566 20.352 18.079 1.00 74.56 92 ALA A C 1
ATOM 732 O O . ALA A 1 92 ? -29.845 20.898 19.144 1.00 74.56 92 ALA A O 1
ATOM 733 N N . GLY A 1 93 ? -29.588 21.006 16.915 1.00 74.12 93 GLY A N 1
ATOM 734 C CA . GLY A 1 93 ? -30.043 22.393 16.760 1.00 74.12 93 GLY A CA 1
ATOM 735 C C . GLY A 1 93 ? -28.940 23.446 16.636 1.00 74.12 93 GLY A C 1
ATOM 736 O O . GLY A 1 93 ? -29.249 24.580 16.276 1.00 74.12 93 GLY A O 1
ATOM 737 N N . ALA A 1 94 ? -27.667 23.096 16.841 1.00 69.69 94 ALA A N 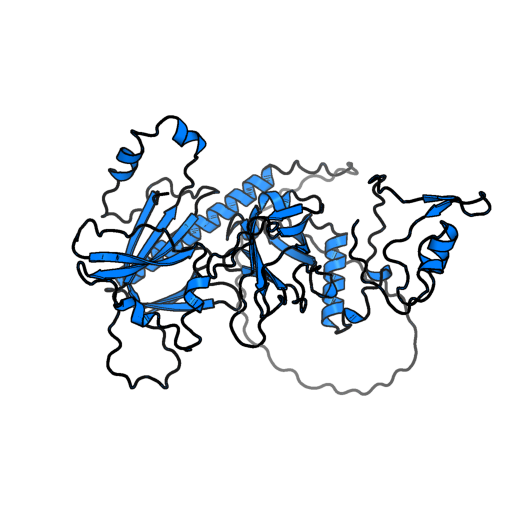1
ATOM 738 C CA . ALA A 1 94 ? -26.596 23.938 16.326 1.00 69.69 94 ALA A CA 1
ATOM 739 C C . ALA A 1 94 ? -26.577 23.756 14.801 1.00 69.69 94 ALA A C 1
ATOM 741 O O . ALA A 1 94 ? -26.325 22.653 14.315 1.00 69.69 94 ALA A O 1
ATOM 742 N N . GLN A 1 95 ? -26.881 24.813 14.034 1.00 64.38 95 GLN A N 1
ATOM 743 C CA . GLN A 1 95 ? -26.368 24.873 12.663 1.00 64.38 95 GLN A CA 1
ATOM 744 C C . GLN A 1 95 ? -24.867 24.605 12.775 1.00 64.38 95 GLN A C 1
ATOM 746 O O . GLN A 1 95 ? -24.242 25.195 13.655 1.00 64.38 95 GLN A O 1
ATOM 751 N N . ASP A 1 96 ? -24.337 23.700 11.949 1.00 60.75 96 ASP A N 1
ATOM 752 C CA . ASP A 1 96 ? -22.918 23.316 11.880 1.00 60.75 96 ASP A CA 1
ATOM 753 C C . ASP A 1 96 ? -22.103 24.544 11.397 1.00 60.75 96 ASP A C 1
ATOM 755 O O . ASP A 1 96 ? -21.580 24.588 10.292 1.00 60.75 96 ASP A O 1
ATOM 759 N N . ARG A 1 97 ? -22.105 25.622 12.194 1.00 55.28 97 ARG A N 1
ATOM 760 C CA . ARG A 1 97 ? -21.302 26.838 12.027 1.00 55.28 97 ARG A CA 1
ATOM 761 C C . ARG A 1 97 ? -19.881 26.615 12.544 1.00 55.28 97 ARG A C 1
ATOM 763 O O . ARG A 1 97 ? -19.007 27.418 12.274 1.00 55.28 97 ARG A O 1
ATOM 770 N N . ASP A 1 98 ? -19.632 25.470 13.177 1.00 54.66 98 ASP A N 1
ATOM 771 C CA . ASP A 1 98 ? -18.297 24.950 13.488 1.00 54.66 98 ASP A CA 1
ATOM 772 C C . ASP A 1 98 ? -17.545 24.441 12.236 1.00 54.66 98 ASP A C 1
ATOM 774 O O . ASP A 1 98 ? -16.535 23.752 12.372 1.00 54.66 98 ASP A O 1
ATOM 778 N N . ASN A 1 99 ? -17.986 24.787 11.019 1.00 53.28 99 ASN A N 1
ATOM 779 C CA . ASN A 1 99 ? -17.103 24.739 9.850 1.00 53.28 99 ASN A CA 1
ATOM 780 C C . ASN A 1 99 ? -15.938 25.746 9.981 1.00 53.28 99 ASN A C 1
ATOM 782 O O . ASN A 1 99 ? -14.948 25.623 9.269 1.00 53.28 99 ASN A O 1
ATOM 786 N N . ASP A 1 100 ? -16.013 26.701 10.915 1.00 47.84 100 ASP A N 1
ATOM 787 C CA . ASP A 1 100 ? -14.981 27.726 11.117 1.00 47.84 100 ASP A CA 1
ATOM 788 C C . ASP A 1 100 ? -13.734 27.201 11.877 1.00 47.84 100 ASP A C 1
ATOM 790 O O . ASP A 1 100 ? -12.655 27.790 11.779 1.00 47.84 100 ASP A O 1
ATOM 794 N N . ASP A 1 101 ? -13.834 26.043 12.552 1.00 48.41 101 ASP A N 1
ATOM 795 C CA . ASP A 1 101 ? -12.678 25.292 13.098 1.00 48.41 101 ASP A CA 1
ATOM 796 C C . ASP A 1 101 ? -11.993 24.432 12.000 1.00 48.41 101 ASP A C 1
ATOM 798 O O . ASP A 1 101 ? -10.985 23.779 12.261 1.00 48.41 101 ASP A O 1
ATOM 802 N N . GLU A 1 102 ? -12.533 24.435 10.770 1.00 47.06 102 GLU A N 1
ATOM 803 C CA . GLU A 1 102 ? -11.881 23.951 9.541 1.00 47.06 102 GLU A CA 1
ATOM 804 C C . GLU A 1 102 ? -11.410 25.107 8.653 1.00 47.06 102 GLU A C 1
ATOM 806 O O . GLU A 1 102 ? -11.220 24.940 7.445 1.00 47.06 102 GLU A O 1
ATOM 811 N N . SER A 1 103 ? -11.193 26.297 9.229 1.00 41.06 103 SER A N 1
ATOM 812 C CA . SER A 1 103 ? -10.428 27.307 8.513 1.00 41.06 103 SER A CA 1
ATOM 813 C C . SER A 1 103 ? -9.085 26.692 8.122 1.00 41.06 103 SER A C 1
ATOM 815 O O . SER A 1 103 ? -8.258 26.321 8.954 1.00 41.06 103 SER A O 1
ATOM 817 N N . VAL A 1 104 ? -8.894 26.583 6.808 1.00 43.12 104 VAL A N 1
ATOM 818 C CA . VAL A 1 104 ? -7.660 26.261 6.082 1.00 43.12 104 VAL A CA 1
ATOM 819 C C . VAL A 1 104 ? -6.632 27.388 6.308 1.00 43.12 104 VAL A C 1
ATOM 821 O O . VAL A 1 104 ? -6.003 27.905 5.392 1.00 43.12 104 VAL A O 1
ATOM 824 N N . GLY A 1 105 ? -6.502 27.850 7.550 1.00 36.00 105 GLY A N 1
ATOM 825 C CA . GLY A 1 105 ? -5.505 28.795 8.001 1.00 36.00 105 GLY A CA 1
ATOM 826 C C . GLY A 1 105 ? -4.245 28.024 8.337 1.00 36.00 105 GLY A C 1
ATOM 827 O O . GLY A 1 105 ? -4.048 27.670 9.490 1.00 36.00 105 GLY A O 1
ATOM 828 N N . THR A 1 106 ? -3.448 27.716 7.312 1.00 37.31 106 THR A N 1
ATOM 829 C CA . THR A 1 106 ? -1.969 27.694 7.344 1.00 37.31 106 THR A CA 1
ATOM 830 C C . THR A 1 106 ? -1.253 27.116 8.581 1.00 37.31 106 THR A C 1
ATOM 832 O O . THR A 1 106 ? -0.123 27.499 8.873 1.00 37.31 106 THR A O 1
ATOM 835 N N . ILE A 1 107 ? -1.838 26.148 9.292 1.00 38.91 107 ILE A N 1
ATOM 836 C CA . ILE A 1 107 ? -1.147 25.370 10.324 1.00 38.91 107 ILE A CA 1
ATOM 837 C C . ILE A 1 107 ? -1.103 23.913 9.865 1.00 38.91 107 ILE A C 1
ATOM 839 O O . ILE A 1 107 ? -2.040 23.131 10.002 1.00 38.91 107 ILE A O 1
ATOM 843 N N . GLN A 1 108 ? 0.052 23.610 9.294 1.00 43.28 108 GLN A N 1
ATOM 844 C CA . GLN A 1 108 ? 0.552 22.418 8.615 1.00 43.28 108 GLN A CA 1
ATOM 845 C C . GLN A 1 108 ? 0.549 21.126 9.460 1.00 43.28 108 GLN A C 1
ATOM 847 O O . GLN A 1 108 ? 1.561 20.449 9.557 1.00 43.28 108 GLN A O 1
ATOM 852 N N . GLY A 1 109 ? -0.546 20.777 10.146 1.00 40.31 109 GLY A N 1
ATOM 853 C CA . GLY A 1 109 ? -0.516 19.579 10.995 1.00 40.31 109 GLY A CA 1
ATOM 854 C C . GLY A 1 109 ? -1.835 19.034 11.527 1.00 40.31 109 GLY A C 1
ATOM 855 O O . GLY A 1 109 ? -1.806 18.413 12.589 1.00 40.31 109 GLY A O 1
ATOM 856 N N . ASP A 1 110 ? -2.970 19.289 10.869 1.00 40.00 110 ASP A N 1
ATOM 857 C CA . ASP A 1 110 ? -4.217 18.524 11.099 1.00 40.00 110 ASP A CA 1
ATOM 858 C C . ASP A 1 110 ? -4.761 17.867 9.807 1.00 40.00 110 ASP A C 1
ATOM 860 O O . ASP A 1 110 ? -5.710 17.083 9.858 1.00 40.00 110 ASP A O 1
ATOM 864 N N . LEU A 1 111 ? -4.106 18.106 8.657 1.00 40.44 111 LEU A N 1
ATOM 865 C CA . LEU A 1 111 ? -4.380 17.426 7.382 1.00 40.44 111 LEU A CA 1
ATOM 866 C C . LEU A 1 111 ? -3.956 15.942 7.400 1.00 40.44 111 LEU A C 1
ATOM 868 O O . LEU A 1 111 ? -4.581 15.122 6.728 1.00 40.44 111 LEU A O 1
ATOM 872 N N . GLU A 1 112 ? -2.974 15.571 8.236 1.00 45.84 112 GLU A N 1
ATOM 873 C CA . GLU A 1 112 ? -2.470 14.190 8.396 1.00 45.84 112 GLU A CA 1
ATOM 874 C C . GLU A 1 112 ? -3.581 13.169 8.688 1.00 45.84 112 GLU A C 1
ATOM 876 O O . GLU A 1 112 ? -3.502 11.995 8.328 1.00 45.84 112 GLU A O 1
ATOM 881 N N . ALA A 1 113 ? -4.653 13.597 9.354 1.00 46.41 113 ALA A N 1
ATOM 882 C CA . ALA A 1 113 ? -5.661 12.678 9.854 1.00 46.41 113 ALA A CA 1
ATOM 883 C C . ALA A 1 113 ? -6.694 12.255 8.789 1.00 46.41 113 ALA A C 1
ATOM 885 O O . ALA A 1 113 ? -7.348 11.224 8.964 1.00 46.41 113 ALA A O 1
ATOM 886 N N . HIS A 1 114 ? -6.825 13.001 7.683 1.00 46.00 114 HIS A N 1
ATOM 887 C CA . HIS A 1 114 ? -7.737 12.655 6.586 1.00 46.00 114 HIS A CA 1
ATOM 888 C C . HIS A 1 114 ? -7.158 11.575 5.656 1.00 46.00 114 HIS A C 1
ATOM 890 O O . HIS A 1 114 ? -7.903 10.697 5.214 1.00 46.00 114 HIS A O 1
ATOM 896 N N . TYR A 1 115 ? -5.838 11.540 5.443 1.00 47.09 115 TYR A N 1
ATOM 897 C CA . TYR A 1 115 ? -5.182 10.514 4.613 1.00 47.09 115 TYR A CA 1
ATOM 898 C C . TYR A 1 115 ? -5.140 9.125 5.265 1.00 47.09 115 TYR A C 1
ATOM 900 O O . TYR A 1 115 ? -5.144 8.105 4.577 1.00 47.09 115 TYR A O 1
ATOM 908 N N . LEU A 1 116 ? -5.184 9.061 6.601 1.00 48.78 116 LEU A N 1
ATOM 909 C CA . LEU A 1 116 ? -5.309 7.801 7.348 1.00 48.78 116 LEU A CA 1
ATOM 910 C C . LEU A 1 116 ? -6.690 7.147 7.206 1.00 48.78 116 LEU A C 1
ATOM 912 O O . LEU A 1 116 ? -6.883 5.993 7.617 1.00 48.78 116 LEU A O 1
ATOM 916 N N . THR A 1 117 ? -7.658 7.875 6.640 1.00 46.56 117 THR A N 1
ATOM 917 C CA . THR A 1 117 ? -8.985 7.347 6.351 1.00 46.56 117 THR A CA 1
ATOM 918 C C . THR A 1 117 ? -9.053 6.851 4.915 1.00 46.56 117 THR A C 1
ATOM 920 O O . THR A 1 117 ? -9.052 7.626 3.970 1.00 46.56 117 THR A O 1
ATOM 923 N N . THR A 1 118 ? -9.097 5.527 4.753 1.00 47.19 118 THR A N 1
ATOM 924 C CA . THR A 1 118 ? -9.043 4.817 3.456 1.00 47.19 118 THR A CA 1
ATOM 925 C C . THR A 1 118 ? -10.330 4.922 2.628 1.00 47.19 118 THR A C 1
ATOM 927 O O . THR A 1 118 ? -10.474 4.237 1.620 1.00 47.19 118 THR A O 1
ATOM 930 N N . PHE A 1 119 ? -11.293 5.744 3.048 1.00 50.72 119 PHE A N 1
ATOM 931 C CA . PHE A 1 119 ? -12.587 5.883 2.390 1.00 50.72 119 PHE A CA 1
ATOM 932 C C . PHE A 1 119 ? -13.035 7.345 2.455 1.00 50.72 119 PHE A C 1
ATOM 934 O O . PHE A 1 119 ? -13.070 7.914 3.545 1.00 50.72 119 PHE A O 1
ATOM 941 N N . SER A 1 120 ? -13.392 7.927 1.301 1.00 44.31 120 SER A N 1
ATOM 942 C CA . SER A 1 120 ? -14.000 9.264 1.218 1.00 44.31 120 SER A CA 1
ATOM 943 C C . SER A 1 120 ? -15.166 9.372 2.210 1.00 44.31 120 SER A C 1
ATOM 945 O O . SER A 1 120 ? -16.038 8.501 2.282 1.00 44.31 120 SER A O 1
ATOM 947 N N . VAL A 1 121 ? -15.140 10.434 3.016 1.00 49.41 121 VAL A N 1
ATOM 948 C CA . VAL A 1 121 ? -16.065 10.684 4.133 1.00 49.41 121 VAL A CA 1
ATOM 949 C C . VAL A 1 121 ? -17.419 11.214 3.636 1.00 49.41 121 VAL A C 1
ATOM 951 O O . VAL A 1 121 ? -18.370 11.305 4.411 1.00 49.41 121 VAL A O 1
ATOM 954 N N . ASP A 1 122 ? -17.559 11.477 2.334 1.00 44.34 122 ASP A N 1
ATOM 955 C CA . ASP A 1 122 ? -18.610 12.336 1.775 1.00 44.34 122 ASP A CA 1
ATOM 956 C C . ASP A 1 122 ? -20.031 11.738 1.832 1.00 44.34 122 ASP A C 1
ATOM 958 O O . ASP A 1 122 ? -20.987 12.385 1.412 1.00 44.34 122 ASP A O 1
ATOM 962 N N . ASN A 1 123 ? -20.215 10.517 2.354 1.00 45.41 123 ASN A N 1
ATOM 963 C CA . ASN A 1 123 ? -21.536 9.876 2.410 1.00 45.41 123 ASN A CA 1
ATOM 964 C C . ASN A 1 123 ? -21.752 8.839 3.527 1.00 45.41 123 ASN A C 1
ATOM 966 O O . ASN A 1 123 ? -22.662 8.006 3.436 1.00 45.41 123 ASN A O 1
ATOM 970 N N . TYR A 1 124 ? -20.946 8.836 4.591 1.00 54.69 124 TYR A N 1
ATOM 971 C CA . TYR A 1 124 ? -21.132 7.841 5.649 1.00 54.69 124 TYR A CA 1
ATOM 972 C C . TYR A 1 124 ? -22.094 8.313 6.740 1.00 54.69 124 TYR A C 1
ATOM 974 O O . TYR A 1 124 ? -21.846 9.281 7.449 1.00 54.69 124 TYR A O 1
ATOM 982 N N . GLY A 1 125 ? -23.214 7.585 6.830 1.00 54.66 125 GLY A N 1
ATOM 983 C CA . GLY A 1 125 ? -24.390 7.925 7.622 1.00 54.66 125 GLY A CA 1
ATOM 984 C C . GLY A 1 125 ? -24.082 8.301 9.065 1.00 54.66 125 GLY A C 1
ATOM 985 O O . GLY A 1 125 ? -23.475 7.532 9.812 1.00 54.66 125 GLY A O 1
ATOM 986 N N . ASP A 1 126 ? -24.564 9.475 9.453 1.00 60.38 126 ASP A N 1
ATOM 987 C CA . ASP A 1 126 ? -24.574 9.902 10.840 1.00 60.38 126 ASP A CA 1
ATOM 988 C C . ASP A 1 126 ? -25.328 8.885 11.696 1.00 60.38 126 ASP A C 1
ATOM 990 O O . ASP A 1 126 ? -26.471 8.515 11.414 1.00 60.38 126 ASP A O 1
ATOM 994 N N . GLY A 1 127 ? -24.671 8.421 12.754 1.00 60.19 127 GLY A N 1
ATOM 995 C CA . GLY A 1 127 ? -25.289 7.530 13.720 1.00 60.19 127 GLY A CA 1
ATOM 996 C C . GLY A 1 127 ? -26.110 8.340 14.714 1.00 60.19 127 GLY A C 1
ATOM 997 O O . GLY A 1 127 ? -25.577 9.222 15.393 1.00 60.19 127 GLY A O 1
ATOM 998 N N . TYR A 1 128 ? -27.394 8.021 14.849 1.00 60.66 128 TYR A N 1
ATOM 999 C CA . TYR A 1 128 ? -28.143 8.420 16.036 1.00 60.66 128 TYR A CA 1
ATOM 1000 C C . TYR A 1 128 ? -27.756 7.502 17.191 1.00 60.66 128 TYR A C 1
ATOM 1002 O O . TYR A 1 128 ? -27.586 6.295 17.010 1.00 60.66 128 TYR A O 1
ATOM 1010 N N . ASP A 1 129 ? -27.595 8.072 18.381 1.00 63.59 129 ASP A N 1
ATOM 1011 C CA . ASP A 1 129 ? -27.516 7.251 19.578 1.00 63.59 129 ASP A CA 1
ATOM 1012 C C . ASP A 1 129 ? -28.912 6.683 19.850 1.00 63.59 129 ASP A C 1
ATOM 1014 O O . ASP A 1 129 ? -29.829 7.442 20.166 1.00 63.59 129 ASP A O 1
ATOM 1018 N N . GLU A 1 130 ? -29.092 5.367 19.715 1.00 66.25 130 GLU A N 1
ATOM 1019 C CA . GLU A 1 130 ? -30.399 4.722 19.927 1.00 66.25 130 GLU A CA 1
ATOM 1020 C C . GLU A 1 130 ? -30.964 5.025 21.323 1.00 66.25 130 GLU A C 1
ATOM 1022 O O . GLU A 1 130 ? -32.171 5.170 21.495 1.00 66.25 130 GLU A O 1
ATOM 1027 N N . ALA 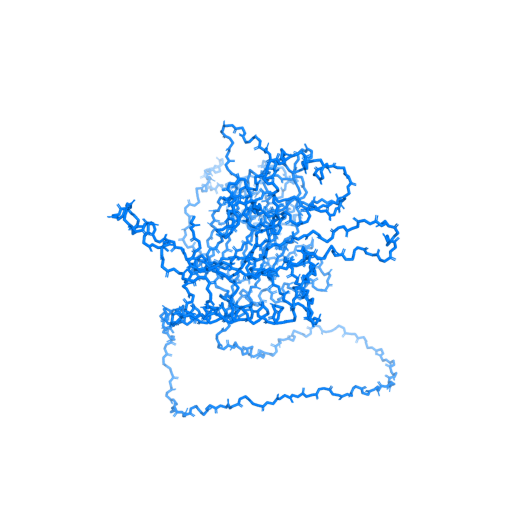A 1 131 ? -30.079 5.197 22.311 1.00 69.94 131 ALA A N 1
ATOM 1028 C CA . ALA A 1 131 ? -30.440 5.531 23.684 1.00 69.94 131 ALA A CA 1
ATOM 1029 C C . ALA A 1 131 ? -30.646 7.038 23.931 1.00 69.94 131 ALA A C 1
ATOM 1031 O O . ALA A 1 131 ? -31.244 7.417 24.937 1.00 69.94 131 ALA A O 1
ATOM 1032 N N . ASN A 1 132 ? -30.135 7.917 23.061 1.00 72.44 132 ASN A N 1
ATOM 1033 C CA . ASN A 1 132 ? -30.184 9.363 23.271 1.00 72.44 132 ASN A CA 1
ATOM 1034 C C . ASN A 1 132 ? -30.333 10.125 21.950 1.00 72.44 132 ASN A C 1
ATOM 1036 O O . ASN A 1 132 ? -29.363 10.600 21.359 1.00 72.44 132 ASN A O 1
ATOM 1040 N N . THR A 1 133 ? -31.583 10.340 21.546 1.00 72.44 133 THR A N 1
ATOM 1041 C CA . THR A 1 133 ? -31.941 11.072 20.321 1.00 72.44 133 THR A CA 1
ATOM 1042 C C . THR A 1 133 ? -31.443 12.521 20.283 1.00 72.44 133 THR A C 1
ATOM 1044 O O . THR A 1 133 ? -31.459 13.139 19.221 1.00 72.44 133 THR A O 1
ATOM 1047 N N . ARG A 1 134 ? -30.982 13.083 21.413 1.00 79.56 134 ARG A N 1
ATOM 1048 C CA . ARG A 1 134 ? -30.472 14.463 21.485 1.00 79.56 134 ARG A CA 1
ATOM 1049 C C . ARG A 1 134 ? -29.024 14.610 21.021 1.00 79.56 134 ARG A C 1
ATOM 1051 O O . ARG A 1 134 ? -28.608 15.731 20.734 1.00 79.56 134 ARG A O 1
ATOM 1058 N N . VAL A 1 135 ? -28.255 13.521 20.977 1.00 79.88 135 VAL A N 1
ATOM 1059 C CA . VAL A 1 135 ? -26.850 13.549 20.552 1.00 79.88 135 VAL A CA 1
ATOM 1060 C C . VAL A 1 135 ? -26.721 12.803 19.234 1.00 79.88 135 VAL A C 1
ATOM 1062 O O . VAL A 1 135 ? -26.873 11.584 19.172 1.00 79.88 135 VAL A O 1
ATOM 1065 N N . ARG A 1 136 ? -26.419 13.545 18.169 1.00 83.12 136 ARG A N 1
ATOM 1066 C CA . ARG A 1 136 ? -26.041 12.964 16.880 1.00 83.12 136 ARG A CA 1
ATOM 1067 C C . ARG A 1 136 ? -24.537 12.725 16.896 1.00 83.12 136 ARG A C 1
ATOM 1069 O O . ARG A 1 136 ? -23.793 13.582 17.359 1.00 83.12 136 ARG A O 1
ATOM 1076 N N . TRP A 1 137 ? -24.071 11.582 16.414 1.00 83.69 137 TRP A N 1
ATOM 1077 C CA . TRP A 1 137 ? -22.642 11.299 16.301 1.00 83.69 137 TRP A CA 1
ATOM 1078 C C . TRP A 1 137 ? -22.225 11.419 14.834 1.00 83.69 137 TRP A C 1
ATOM 1080 O O . TRP A 1 137 ? -22.706 10.661 13.994 1.00 83.69 137 TRP A O 1
ATOM 1090 N N . LYS A 1 138 ? -21.332 12.369 14.542 1.00 84.38 138 LYS A N 1
ATOM 1091 C CA . LYS A 1 138 ? -20.724 12.562 13.220 1.00 84.38 138 LYS A CA 1
ATOM 1092 C C . LYS A 1 138 ? -19.389 11.837 13.191 1.00 84.38 138 LYS A C 1
ATOM 1094 O O . LYS A 1 138 ? -18.568 11.990 14.101 1.00 84.38 138 LYS A O 1
ATOM 1099 N N . GLU A 1 139 ? -19.187 11.008 12.182 1.00 83.44 139 GLU A N 1
ATOM 1100 C CA . GLU A 1 139 ? -17.925 10.303 11.991 1.00 83.44 139 GLU A CA 1
ATOM 1101 C C . GLU A 1 139 ? -16.813 11.312 11.696 1.00 83.44 139 GLU A C 1
ATOM 1103 O O . GLU A 1 139 ? -16.985 12.203 10.868 1.00 83.44 139 GLU A O 1
ATOM 1108 N N . ARG A 1 140 ? -15.690 11.207 12.413 1.00 82.06 140 ARG A N 1
ATOM 1109 C CA . ARG A 1 140 ? -14.509 12.039 12.155 1.00 82.06 140 ARG A CA 1
ATOM 1110 C C . ARG A 1 140 ? -13.373 11.245 11.539 1.00 82.06 140 ARG A C 1
ATOM 1112 O O . ARG A 1 140 ? -12.709 11.751 10.649 1.00 82.06 140 ARG A O 1
ATOM 1119 N N . TYR A 1 141 ? -13.164 10.020 12.012 1.00 82.56 141 TYR A N 1
ATOM 1120 C CA . TYR A 1 141 ? -12.122 9.146 11.492 1.00 82.56 141 TYR A CA 1
ATOM 1121 C C . TYR A 1 141 ? -12.668 7.750 11.253 1.00 82.56 141 TYR A C 1
ATOM 1123 O O . TYR A 1 141 ? -13.450 7.240 12.060 1.00 82.56 141 TYR A O 1
ATOM 1131 N N . ARG A 1 142 ? -12.199 7.130 10.172 1.00 83.75 142 ARG A N 1
ATOM 1132 C CA . ARG A 1 142 ? -12.445 5.739 9.809 1.00 83.75 142 ARG A CA 1
ATOM 1133 C C . ARG A 1 142 ? -11.164 5.135 9.284 1.00 83.75 142 ARG A C 1
ATOM 1135 O O . ARG A 1 142 ? -10.712 5.510 8.214 1.00 83.75 142 ARG A O 1
ATOM 1142 N N . THR A 1 143 ? -10.617 4.164 9.987 1.00 85.88 143 THR A N 1
ATOM 1143 C CA . THR A 1 143 ? -9.399 3.483 9.556 1.00 85.88 143 THR A CA 1
ATOM 1144 C C . THR A 1 143 ? -9.566 1.973 9.675 1.00 85.88 143 THR A C 1
ATOM 1146 O O . THR A 1 143 ? -10.474 1.493 10.360 1.00 85.88 143 THR A O 1
ATOM 1149 N N . LYS A 1 144 ? -8.746 1.204 8.959 1.00 87.50 144 LYS A N 1
ATOM 1150 C CA . LYS A 1 144 ? -8.784 -0.260 9.048 1.00 87.50 144 LYS A CA 1
ATOM 1151 C C . LYS A 1 144 ? -8.016 -0.678 10.297 1.00 87.50 144 LYS A C 1
ATOM 1153 O O . LYS A 1 144 ? -6.965 -0.122 10.587 1.00 87.50 144 LYS A O 1
ATOM 1158 N N . LEU A 1 145 ? -8.494 -1.682 11.025 1.00 89.69 145 LEU A N 1
ATOM 1159 C CA . LEU A 1 145 ? -7.791 -2.137 12.231 1.00 89.69 145 LEU A CA 1
ATOM 1160 C C . LEU A 1 145 ? -6.364 -2.610 11.914 1.00 89.69 145 LEU A C 1
ATOM 1162 O O . LEU A 1 145 ? -5.434 -2.348 12.668 1.00 89.69 145 LEU A O 1
ATOM 1166 N N . GLN A 1 146 ? -6.192 -3.218 10.738 1.00 86.38 146 GLN A N 1
ATOM 1167 C CA . GLN A 1 146 ? -4.910 -3.698 10.229 1.00 86.38 146 GLN A CA 1
ATOM 1168 C C . GLN A 1 146 ? -3.848 -2.604 10.060 1.00 86.38 146 GLN A C 1
ATOM 1170 O O . GLN A 1 146 ? -2.710 -2.958 9.805 1.00 86.38 146 GLN A O 1
ATOM 1175 N N . THR A 1 147 ? -4.200 -1.312 10.148 1.00 87.75 147 THR A N 1
ATOM 1176 C CA . THR A 1 147 ? -3.283 -0.157 10.070 1.00 87.75 147 THR A CA 1
ATOM 1177 C C . THR A 1 147 ? -3.043 0.505 11.435 1.00 87.75 147 THR A C 1
ATOM 1179 O O . THR A 1 147 ? -2.558 1.633 11.490 1.00 87.75 147 THR A O 1
ATOM 1182 N N . MET A 1 148 ? -3.424 -0.146 12.543 1.00 91.75 148 MET A N 1
ATOM 1183 C CA . MET A 1 148 ? -3.360 0.420 13.899 1.00 91.75 148 MET A CA 1
ATOM 1184 C C . MET A 1 148 ? -2.666 -0.497 14.898 1.00 91.75 148 MET A C 1
ATOM 1186 O O . MET A 1 148 ? -2.917 -1.700 14.885 1.00 91.75 148 MET A O 1
ATOM 1190 N N . ASP A 1 149 ? -1.849 0.050 15.793 1.00 93.19 149 ASP A N 1
ATOM 1191 C CA . ASP A 1 149 ? -1.201 -0.704 16.869 1.00 93.19 149 ASP A CA 1
ATOM 1192 C C . ASP A 1 149 ? -1.328 -0.033 18.230 1.00 93.19 149 ASP A C 1
ATOM 1194 O O . ASP A 1 149 ? -1.275 1.192 18.321 1.00 93.19 149 ASP A O 1
ATOM 1198 N N . ILE A 1 150 ? -1.453 -0.831 19.287 1.00 95.62 150 ILE A N 1
ATOM 1199 C CA . ILE A 1 150 ? -1.406 -0.323 20.658 1.00 95.62 150 ILE A CA 1
ATOM 1200 C C . ILE A 1 150 ? 0.060 -0.270 21.073 1.00 95.62 150 ILE A C 1
ATOM 1202 O O . ILE A 1 150 ? 0.689 -1.302 21.285 1.00 95.62 150 ILE A O 1
ATOM 1206 N N . THR A 1 151 ? 0.601 0.935 21.225 1.00 95.88 151 THR A N 1
ATOM 1207 C CA . THR A 1 151 ? 2.014 1.118 21.589 1.00 95.88 151 THR A CA 1
ATOM 1208 C C . THR A 1 151 ? 2.222 1.183 23.095 1.00 95.88 151 THR A C 1
ATOM 1210 O O . THR A 1 151 ? 3.294 0.834 23.587 1.00 95.88 151 THR A O 1
ATOM 1213 N N . ASN A 1 152 ? 1.216 1.638 23.850 1.00 96.62 152 ASN A N 1
ATOM 1214 C CA . ASN A 1 152 ? 1.339 1.837 25.290 1.00 96.62 152 ASN A CA 1
ATOM 1215 C C . ASN A 1 152 ? -0.034 1.887 25.985 1.00 96.62 152 ASN A C 1
ATOM 1217 O O . ASN A 1 152 ? -1.006 2.421 25.452 1.00 96.62 152 ASN A O 1
ATOM 1221 N N . VAL A 1 153 ? -0.106 1.350 27.207 1.00 96.88 153 VAL A N 1
ATOM 1222 C CA . VAL A 1 153 ? -1.312 1.333 28.053 1.00 96.88 153 VAL A CA 1
ATOM 1223 C C . VAL A 1 153 ? -0.934 1.803 29.458 1.00 96.88 153 VAL A C 1
ATOM 1225 O O . VAL A 1 153 ? -0.098 1.196 30.123 1.00 96.88 153 VAL A O 1
ATOM 1228 N N . ARG A 1 154 ? -1.542 2.899 29.926 1.00 96.62 154 ARG A N 1
ATOM 1229 C CA . ARG A 1 154 ? -1.271 3.517 31.237 1.00 96.62 154 ARG A CA 1
ATOM 1230 C C . ARG A 1 154 ? -2.570 3.852 31.964 1.00 96.62 154 ARG A C 1
ATOM 1232 O O . ARG A 1 154 ? -3.114 4.952 31.837 1.00 96.62 154 ARG A O 1
ATOM 1239 N N . GLY A 1 155 ? -3.067 2.905 32.757 1.00 95.62 155 GLY A N 1
ATOM 1240 C CA . GLY A 1 155 ? -4.293 3.064 33.539 1.00 95.62 155 GLY A CA 1
ATOM 1241 C C . GLY A 1 155 ? -5.509 3.282 32.641 1.00 95.62 155 GLY A C 1
ATOM 1242 O O . GLY A 1 155 ? -6.014 2.347 32.038 1.00 95.62 155 GLY A O 1
ATOM 1243 N N . ARG A 1 156 ? -5.994 4.525 32.553 1.00 94.75 156 ARG A N 1
ATOM 1244 C CA . ARG A 1 156 ? -7.124 4.881 31.676 1.00 94.75 156 ARG A CA 1
ATOM 1245 C C . ARG A 1 156 ? -6.698 5.307 30.276 1.00 94.75 156 ARG A C 1
ATOM 1247 O O . ARG A 1 156 ? -7.569 5.542 29.452 1.00 94.75 156 ARG A O 1
ATOM 1254 N N . ASN A 1 157 ? -5.403 5.459 30.023 1.00 94.25 157 ASN A N 1
ATOM 1255 C CA . ASN A 1 157 ? -4.897 5.989 28.766 1.00 94.25 157 ASN A CA 1
ATOM 1256 C C . ASN A 1 157 ? -4.344 4.862 27.889 1.00 94.25 157 ASN A C 1
ATOM 1258 O O . ASN A 1 157 ? -3.593 4.021 28.379 1.00 94.25 157 ASN A O 1
ATOM 1262 N N . VAL A 1 158 ? -4.687 4.866 26.605 1.00 94.81 158 VAL A N 1
ATOM 1263 C CA . VAL A 1 158 ? -4.187 3.934 25.589 1.00 94.81 158 VAL A CA 1
ATOM 1264 C C . VAL A 1 158 ? -3.625 4.753 24.435 1.00 94.81 158 VAL A C 1
ATOM 1266 O O . VAL A 1 158 ? -4.348 5.552 23.839 1.00 94.81 158 VAL A O 1
ATOM 1269 N N . ASP A 1 159 ? -2.349 4.557 24.128 1.00 93.94 159 ASP A N 1
ATOM 1270 C CA . ASP A 1 159 ? -1.708 5.141 22.955 1.00 93.94 159 ASP A CA 1
ATOM 1271 C C . ASP A 1 159 ? -1.858 4.182 21.780 1.00 93.94 159 ASP A C 1
ATOM 1273 O O . ASP A 1 159 ? -1.507 3.003 21.871 1.00 93.94 159 ASP A O 1
ATOM 1277 N N . ILE A 1 160 ? -2.396 4.696 20.678 1.00 93.25 160 ILE A N 1
ATOM 1278 C CA . ILE A 1 160 ? -2.585 3.937 19.448 1.00 93.25 160 ILE A CA 1
ATOM 1279 C C . ILE A 1 160 ? -1.821 4.631 18.330 1.00 93.25 160 ILE A C 1
ATOM 1281 O O . ILE A 1 160 ? -2.100 5.788 18.007 1.00 93.25 160 ILE A O 1
ATOM 1285 N N . GLN A 1 161 ? -0.870 3.922 17.734 1.00 91.88 161 GLN A N 1
ATOM 1286 C CA . GLN A 1 161 ? -0.214 4.327 16.499 1.00 91.88 161 GLN A CA 1
ATOM 1287 C C . GLN A 1 161 ? -1.109 3.951 15.321 1.00 91.88 161 GLN A C 1
ATOM 1289 O O . GLN A 1 161 ? -1.590 2.824 15.229 1.00 91.88 161 GLN A O 1
ATOM 1294 N N . MET A 1 162 ? -1.358 4.901 14.430 1.00 89.38 162 MET A N 1
ATOM 1295 C CA . MET A 1 162 ? -2.183 4.732 13.237 1.00 89.38 162 MET A CA 1
ATOM 1296 C C . MET A 1 162 ? -1.371 5.156 12.021 1.00 89.38 162 MET A C 1
ATOM 1298 O O . MET A 1 162 ? -0.728 6.198 12.074 1.00 89.38 162 MET A O 1
ATOM 1302 N N . GLY A 1 163 ? -1.430 4.396 10.931 1.00 82.56 163 GLY A N 1
ATOM 1303 C CA . GLY A 1 163 ? -0.733 4.734 9.689 1.00 82.56 163 GLY A CA 1
ATOM 1304 C C . GLY A 1 163 ? 0.339 3.734 9.294 1.00 82.56 163 GLY A C 1
ATOM 1305 O O . GLY A 1 163 ? 0.330 2.596 9.762 1.00 82.56 163 GLY A O 1
ATOM 1306 N N . VAL A 1 164 ? 1.196 4.142 8.359 1.00 78.25 164 VAL A N 1
ATOM 1307 C CA . VAL A 1 164 ? 2.115 3.256 7.629 1.00 78.25 164 VAL A CA 1
ATOM 1308 C C . VAL A 1 164 ? 3.423 3.987 7.369 1.00 78.25 164 VAL A C 1
ATOM 1310 O O . VAL A 1 164 ? 3.391 5.103 6.863 1.00 78.25 164 VAL A O 1
ATOM 1313 N N . GLY A 1 165 ? 4.553 3.342 7.662 1.00 79.75 165 GLY A N 1
ATOM 1314 C CA . GLY A 1 165 ? 5.877 3.893 7.366 1.00 79.75 165 GLY A CA 1
ATOM 1315 C C . GLY A 1 165 ? 6.116 5.246 8.042 1.00 79.75 165 GLY A C 1
ATOM 1316 O O . GLY A 1 165 ? 5.964 5.383 9.256 1.00 79.75 165 GLY A O 1
ATOM 1317 N N . GLU A 1 166 ? 6.492 6.241 7.243 1.00 75.25 166 GLU A N 1
ATOM 1318 C CA . GLU A 1 166 ? 6.718 7.621 7.697 1.00 75.25 166 GLU A CA 1
ATOM 1319 C C . GLU A 1 166 ? 5.404 8.349 8.030 1.00 75.25 166 GLU A C 1
ATOM 1321 O O . GLU A 1 166 ? 5.382 9.219 8.897 1.00 75.25 166 GLU A O 1
ATOM 1326 N N . ASP A 1 167 ? 4.287 7.918 7.437 1.00 76.94 167 ASP A N 1
ATOM 1327 C CA . ASP A 1 167 ? 2.954 8.494 7.631 1.00 76.94 167 ASP A CA 1
ATOM 1328 C C . ASP A 1 167 ? 2.266 7.885 8.872 1.00 76.94 167 ASP A C 1
ATOM 1330 O O . ASP A 1 167 ? 1.159 7.337 8.782 1.00 76.94 167 ASP A O 1
ATOM 1334 N N . THR A 1 168 ? 2.926 7.897 10.038 1.00 84.38 168 THR A N 1
ATOM 1335 C CA . THR A 1 168 ? 2.347 7.367 11.287 1.00 84.38 168 THR A CA 1
ATOM 1336 C C . THR A 1 168 ? 2.020 8.457 12.298 1.00 84.38 168 THR A C 1
ATOM 1338 O O . THR A 1 168 ? 2.799 9.363 12.566 1.00 84.38 168 THR A O 1
ATOM 1341 N N . VAL A 1 169 ? 0.852 8.328 12.924 1.00 85.88 169 VAL A N 1
ATOM 1342 C CA . VAL A 1 169 ? 0.345 9.252 13.936 1.00 85.88 169 VAL A CA 1
ATOM 1343 C C . VAL A 1 169 ? 0.002 8.476 15.198 1.00 85.88 169 VAL A C 1
ATOM 1345 O O . VAL A 1 169 ? -0.824 7.563 15.177 1.00 85.88 169 VAL A O 1
ATOM 1348 N N . VAL A 1 170 ? 0.590 8.870 16.326 1.00 88.88 170 VAL A N 1
ATOM 1349 C CA . VAL A 1 170 ? 0.239 8.325 17.644 1.00 88.88 170 VAL A CA 1
ATOM 1350 C C . VAL A 1 170 ? -0.866 9.173 18.270 1.00 88.88 170 VAL A C 1
ATOM 1352 O O . VAL A 1 170 ? -0.760 10.397 18.367 1.00 88.88 170 VAL A O 1
ATOM 1355 N N . ARG A 1 171 ? -1.951 8.531 18.708 1.00 88.00 171 ARG A N 1
ATOM 1356 C CA . ARG A 1 171 ? -3.078 9.183 19.388 1.00 88.00 171 ARG A CA 1
ATOM 1357 C C . ARG A 1 171 ? -3.275 8.597 20.779 1.00 88.00 171 ARG A C 1
ATOM 1359 O O . ARG A 1 171 ? -3.335 7.382 20.936 1.00 88.00 171 ARG A O 1
ATOM 1366 N N . ASN A 1 172 ? -3.443 9.477 21.763 1.00 90.31 172 ASN A N 1
ATOM 1367 C CA . ASN A 1 172 ? -3.743 9.109 23.142 1.00 90.31 172 ASN A CA 1
ATOM 1368 C C . ASN A 1 172 ? -5.260 9.115 23.386 1.00 90.31 172 ASN A C 1
ATOM 1370 O O . ASN A 1 172 ? -5.937 10.137 23.223 1.00 90.31 172 ASN A O 1
ATOM 1374 N N . PHE A 1 173 ? -5.797 7.973 23.802 1.00 88.88 173 PHE A N 1
ATOM 1375 C CA . PHE A 1 173 ? -7.199 7.806 24.166 1.00 88.88 173 PHE A CA 1
ATOM 1376 C C . PHE A 1 173 ? -7.329 7.621 25.670 1.00 88.88 173 PHE A C 1
ATOM 1378 O O . PHE A 1 173 ? -6.772 6.682 26.225 1.00 88.88 173 PHE A O 1
ATOM 1385 N N . SER A 1 174 ? -8.107 8.477 26.327 1.00 89.38 174 SER A N 1
ATOM 1386 C CA . SER A 1 174 ? -8.395 8.383 27.756 1.00 89.38 174 SER A CA 1
ATOM 1387 C C . SER A 1 174 ? -9.810 7.861 27.986 1.00 89.38 174 SER A C 1
ATOM 1389 O O . SER A 1 174 ? -10.793 8.483 27.594 1.00 89.38 174 SER A O 1
ATOM 1391 N N . PHE A 1 175 ? -9.952 6.707 28.620 1.00 89.62 175 PHE A N 1
ATOM 1392 C CA . PHE A 1 175 ? -11.240 6.077 28.905 1.00 89.62 175 PHE A CA 1
ATOM 1393 C C . PHE A 1 175 ? -11.824 6.565 30.239 1.00 89.62 175 PHE A C 1
ATOM 1395 O O . PHE A 1 175 ? -11.127 7.134 31.080 1.00 89.62 175 PHE A O 1
ATOM 1402 N N . HIS A 1 176 ? -13.127 6.354 30.468 1.00 88.94 176 HIS A N 1
ATOM 1403 C CA . HIS A 1 176 ? -13.763 6.815 31.713 1.00 88.94 176 HIS A CA 1
ATOM 1404 C C . HIS A 1 176 ? -13.212 6.073 32.933 1.00 88.94 176 HIS A C 1
ATOM 1406 O O . HIS A 1 176 ? -13.015 6.669 33.997 1.00 88.94 176 HIS A O 1
ATOM 1412 N N . SER A 1 177 ? -12.933 4.782 32.760 1.00 92.31 177 SER A N 1
ATOM 1413 C CA . SER A 1 177 ? -12.419 3.894 33.791 1.00 92.31 177 SER A CA 1
ATOM 1414 C C . SER A 1 177 ? -11.339 2.969 33.235 1.00 92.31 177 SER A C 1
ATOM 1416 O O . SER A 1 177 ? -11.232 2.778 32.023 1.00 92.31 177 SER A O 1
ATOM 1418 N N . ILE A 1 178 ? -10.540 2.390 34.134 1.00 94.81 178 ILE A N 1
ATOM 1419 C CA . ILE A 1 178 ? -9.490 1.425 33.777 1.00 94.81 178 ILE A CA 1
ATOM 1420 C C . ILE A 1 178 ? -10.128 0.192 33.126 1.00 94.81 178 ILE A C 1
ATOM 1422 O O . ILE A 1 178 ? -9.670 -0.255 32.086 1.00 94.81 178 ILE A O 1
ATOM 1426 N N . GLN A 1 179 ? -11.281 -0.260 33.636 1.00 92.06 179 GLN A N 1
ATOM 1427 C CA . GLN A 1 179 ? -11.997 -1.407 33.071 1.00 92.06 179 GLN A CA 1
ATOM 1428 C C . GLN A 1 179 ? -12.418 -1.184 31.609 1.00 92.06 179 GLN A C 1
ATOM 1430 O O . GLN A 1 179 ? -12.436 -2.132 30.832 1.00 92.06 179 GLN A O 1
ATOM 1435 N N . GLN A 1 180 ? -12.757 0.052 31.216 1.00 89.44 180 GLN A N 1
ATOM 1436 C CA . GLN A 1 180 ? -13.069 0.367 29.817 1.00 89.44 180 GLN A CA 1
ATOM 1437 C C . GLN A 1 180 ? -11.826 0.328 28.924 1.00 89.44 180 GLN A C 1
ATOM 1439 O O . GLN A 1 180 ? -11.917 -0.172 27.804 1.00 89.44 180 GLN A O 1
ATOM 1444 N N . ALA A 1 181 ? -10.686 0.832 29.410 1.00 91.75 181 ALA A N 1
ATOM 1445 C CA . ALA A 1 181 ? -9.415 0.736 28.697 1.00 91.75 181 ALA A CA 1
ATOM 1446 C C . ALA A 1 181 ? -9.000 -0.736 28.529 1.00 91.75 181 ALA A C 1
ATOM 1448 O O . ALA A 1 181 ? -8.722 -1.165 27.413 1.00 91.75 181 ALA A O 1
ATOM 1449 N N . ASP A 1 182 ? -9.072 -1.534 29.596 1.00 92.44 182 ASP A N 1
ATOM 1450 C CA . ASP A 1 182 ? -8.757 -2.967 29.566 1.00 92.44 182 ASP A CA 1
ATOM 1451 C C . ASP A 1 182 ? -9.682 -3.734 28.613 1.00 92.44 182 ASP A C 1
ATOM 1453 O O . ASP A 1 182 ? -9.227 -4.559 27.819 1.00 92.44 182 ASP A O 1
ATOM 1457 N N . ALA A 1 183 ? -10.988 -3.442 28.645 1.00 89.38 183 ALA A N 1
ATOM 1458 C CA . ALA A 1 183 ? -11.953 -4.036 27.724 1.00 89.38 183 ALA A CA 1
ATOM 1459 C C . ALA A 1 183 ? -11.638 -3.674 26.266 1.00 89.38 183 ALA A C 1
ATOM 1461 O O . ALA A 1 183 ? -11.686 -4.545 25.397 1.00 89.38 183 ALA A O 1
ATOM 1462 N N . PHE A 1 184 ? -11.279 -2.416 25.997 1.00 91.00 184 PHE A N 1
ATOM 1463 C CA . PHE A 1 184 ? -10.860 -1.974 24.671 1.00 91.00 184 PHE A CA 1
ATOM 1464 C C . PHE A 1 184 ? -9.611 -2.724 24.191 1.00 91.00 184 PHE A C 1
ATOM 1466 O O . PHE A 1 184 ? -9.638 -3.297 23.104 1.00 91.00 184 PHE A O 1
ATOM 1473 N N . VAL A 1 185 ? -8.557 -2.782 25.013 1.00 94.12 185 VAL A N 1
ATOM 1474 C CA . VAL A 1 185 ? -7.301 -3.485 24.698 1.00 94.12 185 VAL A CA 1
ATOM 1475 C C . VAL A 1 185 ? -7.564 -4.967 24.431 1.00 94.12 185 VAL A C 1
ATOM 1477 O O . VAL A 1 185 ? -7.072 -5.518 23.449 1.00 94.12 185 VAL A O 1
ATOM 1480 N N . LYS A 1 186 ? -8.396 -5.614 25.256 1.00 93.31 186 LYS A N 1
ATOM 1481 C CA . LYS A 1 186 ? -8.762 -7.023 25.078 1.00 93.31 186 LYS A CA 1
ATOM 1482 C C . LYS A 1 186 ? -9.474 -7.267 23.747 1.00 93.31 186 LYS A C 1
ATOM 1484 O O . LYS A 1 186 ? -9.106 -8.193 23.032 1.00 93.31 186 LYS A O 1
ATOM 1489 N N . VAL A 1 187 ? -10.471 -6.446 23.407 1.00 90.38 187 VAL A N 1
ATOM 1490 C CA . VAL A 1 187 ? -11.191 -6.564 22.127 1.00 90.38 187 VAL A CA 1
ATOM 1491 C C . VAL A 1 187 ? -10.249 -6.302 20.954 1.00 90.38 187 VAL A C 1
ATOM 1493 O O . VAL A 1 187 ? -10.267 -7.057 19.988 1.00 90.38 187 VAL A O 1
ATOM 1496 N N . PHE A 1 188 ? -9.405 -5.273 21.041 1.00 92.12 188 PHE A N 1
ATOM 1497 C CA . PHE A 1 188 ? -8.434 -4.939 20.002 1.00 92.12 188 PHE A CA 1
ATOM 1498 C C . PHE A 1 188 ? -7.471 -6.103 19.725 1.00 92.12 188 PHE A C 1
ATOM 1500 O O . PHE A 1 188 ? -7.317 -6.518 18.577 1.00 92.12 188 PHE A O 1
ATOM 1507 N N . ASN A 1 189 ? -6.888 -6.680 20.779 1.00 93.69 189 ASN A N 1
ATOM 1508 C CA . ASN A 1 189 ? -5.955 -7.801 20.669 1.00 93.69 189 ASN A CA 1
ATOM 1509 C C . ASN A 1 189 ? -6.628 -9.069 20.140 1.00 93.69 189 ASN A C 1
ATOM 1511 O O . ASN A 1 189 ? -6.042 -9.775 19.322 1.00 93.69 189 ASN A O 1
ATOM 1515 N N . GLU A 1 190 ? -7.860 -9.353 20.568 1.00 91.56 190 GLU A N 1
ATOM 1516 C CA . GLU A 1 190 ? -8.602 -10.509 20.063 1.00 91.56 190 GLU A CA 1
ATOM 1517 C C . GLU A 1 190 ? -8.915 -10.356 18.571 1.00 91.56 190 GLU A C 1
ATOM 1519 O O . GLU A 1 190 ? -8.717 -11.288 17.799 1.00 91.56 190 GLU A O 1
ATOM 1524 N N . LEU A 1 191 ? -9.320 -9.164 18.128 1.00 89.38 191 LEU A N 1
ATOM 1525 C CA . LEU A 1 191 ? -9.526 -8.889 16.706 1.00 89.38 191 LEU A CA 1
ATOM 1526 C C . LEU A 1 191 ? -8.230 -9.038 15.893 1.00 89.38 191 LEU A C 1
ATOM 1528 O O . LEU A 1 191 ? -8.263 -9.616 14.807 1.00 89.38 191 LEU A O 1
ATOM 1532 N N . GLY A 1 192 ? -7.092 -8.591 16.433 1.00 90.12 192 GLY A N 1
ATOM 1533 C CA . GLY A 1 192 ? -5.778 -8.830 15.832 1.00 90.12 192 GLY A CA 1
ATOM 1534 C C . GLY A 1 192 ? -5.447 -10.322 15.736 1.00 90.12 192 GLY A C 1
ATOM 1535 O O . GLY A 1 192 ? -5.016 -10.799 14.690 1.00 90.12 192 GLY A O 1
ATOM 1536 N N . LYS A 1 193 ? -5.727 -11.100 16.787 1.00 91.44 193 LYS A N 1
ATOM 1537 C CA . LYS A 1 193 ? -5.551 -12.559 16.782 1.00 91.44 193 LYS A CA 1
ATOM 1538 C C . LYS A 1 193 ? -6.384 -13.233 15.686 1.00 91.44 193 LYS A C 1
ATOM 1540 O O . LYS A 1 193 ? -5.832 -14.019 14.920 1.00 91.44 193 LYS A O 1
ATOM 1545 N N . LEU A 1 194 ? -7.668 -12.892 15.571 1.00 90.81 194 LEU A N 1
ATOM 1546 C CA . LEU A 1 194 ? -8.548 -13.438 14.531 1.00 90.81 194 LEU A CA 1
ATOM 1547 C C . LEU A 1 194 ? -8.050 -13.119 13.118 1.00 90.81 194 LEU A C 1
ATOM 1549 O O . LEU A 1 194 ? -8.207 -13.923 12.197 1.00 90.81 194 LEU A O 1
ATOM 1553 N N . GLN A 1 195 ? -7.433 -11.953 12.943 1.00 89.00 195 GLN A N 1
ATOM 1554 C CA . GLN A 1 195 ? -6.839 -11.552 11.678 1.00 89.00 195 GLN A CA 1
ATOM 1555 C C . GLN A 1 195 ? -5.624 -12.423 11.310 1.00 89.00 195 GLN A C 1
ATOM 1557 O O . GLN A 1 195 ? -5.534 -12.888 10.174 1.00 89.00 195 GLN A O 1
ATOM 1562 N N . ARG A 1 196 ? -4.757 -12.751 12.277 1.00 90.50 196 ARG A N 1
ATOM 1563 C CA . ARG A 1 196 ? -3.648 -13.706 12.076 1.00 90.50 196 ARG A CA 1
ATOM 1564 C C . ARG A 1 196 ? -4.136 -15.111 11.746 1.00 90.50 196 ARG A C 1
ATOM 1566 O O . ARG A 1 196 ? -3.647 -15.741 10.814 1.00 90.50 196 ARG A O 1
ATOM 1573 N N . GLU A 1 197 ? -5.151 -15.587 12.466 1.00 92.25 197 GLU A N 1
ATOM 1574 C CA . GLU A 1 197 ? -5.780 -16.886 12.196 1.00 92.25 197 GLU A CA 1
ATOM 1575 C C . GLU A 1 197 ? -6.415 -16.945 10.797 1.00 92.25 197 GLU A C 1
ATOM 1577 O O . GLU A 1 197 ? -6.440 -18.003 10.166 1.00 92.25 197 GLU A O 1
ATOM 1582 N N . ARG A 1 198 ? -6.928 -15.821 10.278 1.00 89.69 198 ARG A N 1
ATOM 1583 C CA . ARG A 1 198 ? -7.363 -15.716 8.877 1.00 89.69 198 ARG A CA 1
ATOM 1584 C C . ARG A 1 198 ? -6.183 -15.867 7.917 1.00 89.69 198 ARG A C 1
ATOM 1586 O O . ARG A 1 198 ? -6.288 -16.678 7.001 1.00 89.69 198 ARG A O 1
ATOM 1593 N N . GLY A 1 199 ? -5.083 -15.146 8.144 1.00 88.81 199 GLY A N 1
ATOM 1594 C CA . GLY A 1 199 ? -3.884 -15.232 7.302 1.00 88.81 199 GLY A CA 1
ATOM 1595 C C . GLY A 1 199 ? -3.323 -16.655 7.221 1.00 88.81 199 GLY A C 1
ATOM 1596 O O . GLY A 1 199 ? -3.079 -17.167 6.132 1.00 88.81 199 GLY A O 1
ATOM 1597 N N . LEU A 1 200 ? -3.244 -17.351 8.361 1.00 91.31 200 LEU A N 1
ATOM 1598 C CA . LEU A 1 200 ? -2.835 -18.760 8.422 1.00 91.31 200 LEU A CA 1
ATOM 1599 C C . LEU A 1 200 ? -3.749 -19.682 7.602 1.00 91.31 200 LEU A C 1
ATOM 1601 O O . LEU A 1 200 ? -3.263 -20.565 6.899 1.00 91.31 200 LEU A O 1
ATOM 1605 N N . ARG A 1 201 ? -5.071 -19.482 7.662 1.00 92.19 201 ARG A N 1
ATOM 1606 C CA . ARG A 1 201 ? -6.025 -20.281 6.875 1.00 92.19 201 ARG A CA 1
ATOM 1607 C C . ARG A 1 201 ? -5.903 -20.027 5.378 1.00 92.19 201 ARG A C 1
ATOM 1609 O O . ARG A 1 201 ? -5.963 -20.980 4.610 1.00 92.19 201 ARG A O 1
ATOM 1616 N N . GLN A 1 202 ? -5.704 -18.777 4.970 1.00 89.50 202 GLN A N 1
ATOM 1617 C CA . GLN A 1 202 ? -5.484 -18.429 3.563 1.00 89.50 202 GLN A CA 1
ATOM 1618 C C . GLN A 1 202 ? -4.174 -19.015 3.041 1.00 89.50 202 GLN A C 1
ATOM 1620 O O . GLN A 1 202 ? -4.150 -19.598 1.961 1.00 89.50 202 GLN A O 1
ATOM 1625 N N . ALA A 1 203 ? -3.105 -18.939 3.835 1.00 89.81 203 ALA A N 1
ATOM 1626 C CA . ALA A 1 203 ? -1.838 -19.580 3.515 1.00 89.81 203 ALA A CA 1
ATOM 1627 C C . ALA A 1 203 ? -1.986 -21.104 3.364 1.00 89.81 203 ALA A C 1
ATOM 1629 O O . ALA A 1 203 ? -1.442 -21.680 2.425 1.00 89.81 203 ALA A O 1
ATOM 1630 N N . ALA A 1 204 ? -2.752 -21.751 4.249 1.00 90.25 204 ALA A N 1
ATOM 1631 C CA . ALA A 1 204 ? -3.017 -23.185 4.176 1.00 90.25 204 ALA A CA 1
ATOM 1632 C C . ALA A 1 204 ? -3.844 -23.573 2.938 1.00 90.25 204 ALA A C 1
ATOM 1634 O O . ALA A 1 204 ? -3.500 -24.548 2.276 1.00 90.25 204 ALA A O 1
ATOM 1635 N N . ALA A 1 205 ? -4.887 -22.802 2.608 1.00 89.38 205 ALA A N 1
ATOM 1636 C CA . ALA A 1 205 ? -5.716 -23.027 1.421 1.00 89.38 205 ALA A CA 1
ATOM 1637 C C . ALA A 1 205 ? -4.903 -22.892 0.123 1.00 89.38 205 ALA A C 1
ATOM 1639 O O . ALA A 1 205 ? -4.991 -23.738 -0.761 1.00 89.38 205 ALA A O 1
ATOM 1640 N N . HIS A 1 206 ? -4.031 -21.882 0.046 1.00 86.69 206 HIS A N 1
ATOM 1641 C CA . HIS A 1 206 ? -3.101 -21.739 -1.076 1.00 86.69 206 HIS A CA 1
ATOM 1642 C C . HIS A 1 206 ? -2.084 -22.878 -1.135 1.00 86.69 206 HIS A C 1
ATOM 1644 O O . HIS A 1 206 ? -1.817 -23.408 -2.207 1.00 86.69 206 HIS A O 1
ATOM 1650 N N . GLY A 1 207 ? -1.537 -23.294 0.008 1.00 83.62 207 GLY A N 1
ATOM 1651 C CA . GLY A 1 207 ? -0.569 -24.388 0.074 1.00 83.62 207 GLY A CA 1
ATOM 1652 C C . GLY A 1 207 ? -1.129 -25.747 -0.361 1.00 83.62 207 GLY A C 1
ATOM 1653 O O . GLY A 1 207 ? -0.377 -26.554 -0.903 1.00 83.62 207 GLY A O 1
ATOM 1654 N N . SER A 1 208 ? -2.427 -26.008 -0.157 1.00 80.88 208 SER A N 1
ATOM 1655 C CA . SER A 1 208 ? -3.071 -27.253 -0.603 1.00 80.88 208 SER A CA 1
ATOM 1656 C C . SER A 1 208 ? -3.375 -27.290 -2.098 1.00 80.88 208 SER A C 1
ATOM 1658 O O . SER A 1 208 ? -3.402 -28.375 -2.678 1.00 80.88 208 SER A O 1
ATOM 1660 N N . ASP A 1 209 ? -3.598 -26.127 -2.713 1.00 74.12 209 ASP A N 1
ATOM 1661 C CA . ASP A 1 209 ? -4.015 -26.023 -4.114 1.00 74.12 209 ASP A CA 1
ATOM 1662 C C . ASP A 1 209 ? -2.840 -26.027 -5.092 1.00 74.12 209 ASP A C 1
ATOM 1664 O O . ASP A 1 209 ? -3.042 -26.264 -6.284 1.00 74.12 209 ASP A O 1
ATOM 1668 N N . VAL A 1 210 ? -1.607 -25.812 -4.618 1.00 62.59 210 VAL A N 1
ATOM 1669 C CA . VAL A 1 210 ? -0.422 -25.978 -5.461 1.00 62.59 210 VAL A CA 1
ATOM 1670 C C . VAL A 1 210 ? -0.280 -27.473 -5.762 1.00 62.59 210 VAL A C 1
ATOM 1672 O O . VAL A 1 210 ? 0.073 -28.237 -4.856 1.00 62.59 210 VAL A O 1
ATOM 1675 N N . PRO A 1 211 ? -0.543 -27.931 -7.006 1.00 54.97 211 PRO A N 1
ATOM 1676 C CA . PRO A 1 211 ? -0.352 -29.328 -7.353 1.00 54.97 211 PRO A CA 1
ATOM 1677 C C . PRO A 1 211 ? 1.095 -29.655 -7.027 1.00 54.97 211 PRO A C 1
ATOM 1679 O O . PRO A 1 211 ? 1.985 -28.936 -7.484 1.00 54.97 211 PRO A O 1
ATOM 1682 N N . ALA A 1 212 ? 1.315 -30.682 -6.198 1.00 54.03 212 ALA A N 1
ATOM 1683 C CA . ALA A 1 212 ? 2.647 -31.134 -5.830 1.00 54.03 212 ALA A CA 1
ATOM 1684 C C . ALA A 1 212 ? 3.474 -31.194 -7.113 1.00 54.03 212 ALA A C 1
ATOM 1686 O O . ALA A 1 212 ? 3.208 -32.041 -7.967 1.00 54.03 212 ALA A O 1
ATOM 1687 N N . VAL A 1 213 ? 4.379 -30.222 -7.291 1.00 45.66 213 VAL A N 1
ATOM 1688 C CA . VAL A 1 213 ? 5.180 -30.096 -8.505 1.00 45.66 213 VAL A CA 1
ATOM 1689 C C . VAL A 1 213 ? 5.931 -31.405 -8.581 1.00 45.66 213 VAL A C 1
ATOM 1691 O O . VAL A 1 213 ? 6.817 -31.659 -7.763 1.00 45.66 213 VAL A O 1
ATOM 1694 N N . SER A 1 214 ? 5.478 -32.278 -9.483 1.00 41.25 214 SER A N 1
ATOM 1695 C CA . SER A 1 214 ? 6.000 -33.622 -9.636 1.00 41.25 214 SER A CA 1
ATOM 1696 C C . SER A 1 214 ? 7.478 -33.456 -9.921 1.00 41.25 214 SER A C 1
ATOM 1698 O O . SER A 1 214 ? 7.863 -32.990 -10.997 1.00 41.25 214 SER A O 1
ATOM 1700 N N . SER A 1 215 ? 8.291 -33.733 -8.910 1.00 38.31 215 SER A N 1
ATOM 1701 C CA . SER A 1 215 ? 9.734 -33.627 -8.994 1.00 38.31 215 SER A CA 1
ATOM 1702 C C . SER A 1 215 ? 10.164 -34.469 -10.196 1.00 38.31 215 SER A C 1
ATOM 1704 O O . SER A 1 215 ? 9.725 -35.619 -10.297 1.00 38.31 215 SER A O 1
ATOM 1706 N N . PRO A 1 216 ? 10.961 -33.945 -11.141 1.00 44.22 216 PRO A N 1
ATOM 1707 C CA . PRO A 1 216 ? 11.383 -34.750 -12.268 1.00 44.22 216 PRO A CA 1
ATOM 1708 C C . PRO A 1 216 ? 12.280 -35.889 -11.772 1.00 44.22 216 PRO A C 1
ATOM 1710 O O . PRO A 1 216 ? 13.382 -35.648 -11.291 1.00 44.22 216 PRO A O 1
ATOM 1713 N N . ILE A 1 217 ? 11.781 -37.110 -11.966 1.00 39.56 217 ILE A N 1
ATOM 1714 C CA . ILE A 1 217 ? 12.514 -38.359 -12.192 1.00 39.56 217 ILE A CA 1
ATOM 1715 C C . ILE A 1 217 ? 13.315 -38.893 -10.995 1.00 39.56 217 ILE A C 1
ATOM 1717 O O . ILE A 1 217 ? 14.384 -38.418 -10.619 1.00 39.56 217 ILE A O 1
ATOM 1721 N N . GLU A 1 218 ? 12.782 -39.997 -10.474 1.00 43.56 218 GLU A N 1
ATOM 1722 C CA . GLU A 1 218 ? 13.427 -40.948 -9.584 1.00 43.56 218 GLU A CA 1
ATOM 1723 C C . GLU A 1 218 ? 14.829 -41.343 -10.071 1.00 43.56 218 GLU A C 1
ATOM 1725 O O . GLU A 1 218 ? 15.005 -41.923 -11.144 1.00 43.56 218 GLU A O 1
ATOM 1730 N N . ALA A 1 219 ? 15.828 -41.127 -9.220 1.00 39.88 219 ALA A N 1
ATOM 1731 C CA . ALA A 1 219 ? 17.047 -41.917 -9.235 1.00 39.88 219 ALA A CA 1
ATOM 1732 C C . ALA A 1 219 ? 17.435 -42.268 -7.794 1.00 39.88 219 ALA A C 1
ATOM 1734 O O . ALA A 1 219 ? 17.982 -41.448 -7.063 1.00 39.88 219 ALA A O 1
ATOM 1735 N N . GLY A 1 220 ? 17.174 -43.523 -7.417 1.00 35.84 220 GLY A N 1
ATOM 1736 C CA . GLY A 1 220 ? 17.855 -44.201 -6.314 1.00 35.84 220 GLY A CA 1
ATOM 1737 C C . GLY A 1 220 ? 17.136 -44.145 -4.970 1.00 35.84 220 GLY A C 1
ATOM 1738 O O . GLY A 1 220 ? 17.253 -43.182 -4.219 1.00 35.84 220 GLY A O 1
ATOM 1739 N N . GLY A 1 221 ? 16.444 -45.238 -4.641 1.00 44.88 221 GLY A N 1
ATOM 1740 C CA . GLY A 1 221 ? 15.775 -45.432 -3.361 1.00 44.88 221 GLY A CA 1
ATOM 1741 C C . GLY A 1 221 ? 16.708 -45.299 -2.157 1.00 44.88 221 GLY A C 1
ATOM 1742 O O . GLY A 1 221 ? 17.729 -45.978 -2.054 1.00 44.88 221 GLY A O 1
ATOM 1743 N N . VAL A 1 222 ? 16.288 -44.476 -1.199 1.00 39.66 222 VAL A N 1
ATOM 1744 C CA . VAL A 1 222 ? 16.795 -44.476 0.174 1.00 39.66 222 VAL A CA 1
ATOM 1745 C C . VAL A 1 222 ? 15.587 -44.458 1.107 1.00 39.66 222 VAL A C 1
ATOM 1747 O O . VAL A 1 222 ? 14.681 -43.642 0.963 1.00 39.66 222 VAL A O 1
ATOM 1750 N N . ARG A 1 223 ? 15.564 -45.430 2.025 1.00 36.78 223 ARG A N 1
ATOM 1751 C CA . ARG A 1 223 ? 14.493 -45.697 2.993 1.00 36.78 223 ARG A CA 1
ATOM 1752 C C . ARG A 1 223 ? 14.171 -44.464 3.842 1.00 36.78 223 ARG A C 1
ATOM 1754 O O . ARG A 1 223 ? 15.064 -43.898 4.469 1.00 36.78 223 ARG A O 1
ATOM 1761 N N . SER A 1 224 ? 12.884 -44.138 3.913 1.00 33.66 224 SER A N 1
ATOM 1762 C CA . SER A 1 224 ? 12.299 -43.133 4.795 1.00 33.66 224 SER A CA 1
ATOM 1763 C C . SER A 1 224 ? 12.654 -43.413 6.257 1.00 33.66 224 SER A C 1
ATOM 1765 O O . SER A 1 224 ? 12.358 -44.489 6.778 1.00 33.66 224 SER A O 1
ATOM 1767 N N . ARG A 1 225 ? 13.292 -42.440 6.912 1.00 37.78 225 ARG A N 1
ATOM 1768 C CA . ARG A 1 225 ? 13.377 -42.351 8.371 1.00 37.78 225 ARG A CA 1
ATOM 1769 C C . ARG A 1 225 ? 12.327 -41.351 8.842 1.00 37.78 225 ARG A C 1
ATOM 1771 O O . ARG A 1 225 ? 12.242 -40.249 8.306 1.00 37.78 225 ARG A O 1
ATOM 1778 N N . GLU A 1 226 ? 11.544 -41.811 9.805 1.00 34.75 226 GLU A N 1
ATOM 1779 C CA . GLU A 1 226 ? 10.604 -41.077 10.651 1.00 34.75 226 GLU A CA 1
ATOM 1780 C C . GLU A 1 226 ? 11.201 -39.735 11.105 1.00 34.75 226 GLU A C 1
ATOM 1782 O O . GLU A 1 226 ? 12.350 -39.676 11.546 1.00 34.75 226 GLU A O 1
ATOM 1787 N N . LEU A 1 227 ? 10.439 -38.658 10.918 1.00 36.03 227 LEU A N 1
ATOM 1788 C CA . LEU A 1 227 ? 10.821 -37.286 11.242 1.00 36.03 227 LEU A CA 1
ATOM 1789 C C . LEU A 1 227 ? 10.227 -36.953 12.614 1.00 36.03 227 LEU A C 1
ATOM 1791 O O . LEU A 1 227 ? 9.034 -36.675 12.724 1.00 36.03 227 LEU A O 1
ATOM 1795 N N . ASP A 1 228 ? 11.066 -37.026 13.646 1.00 32.09 228 ASP A N 1
ATOM 1796 C CA . ASP A 1 228 ? 10.730 -36.586 14.998 1.00 32.09 228 ASP A CA 1
ATOM 1797 C C . ASP A 1 228 ? 10.552 -35.060 15.035 1.00 32.09 228 ASP A C 1
ATOM 1799 O O . ASP A 1 228 ? 11.411 -34.288 14.597 1.00 32.09 228 ASP A O 1
ATOM 1803 N N . LEU A 1 229 ? 9.405 -34.646 15.573 1.00 37.25 229 LEU A N 1
ATOM 1804 C CA . LEU A 1 229 ? 9.050 -33.277 15.932 1.00 37.25 229 LEU A CA 1
ATOM 1805 C C . LEU A 1 229 ? 10.019 -32.758 17.005 1.00 37.25 229 LEU A C 1
ATOM 1807 O O . LEU A 1 229 ? 9.992 -33.224 18.142 1.00 37.25 229 LEU A O 1
ATOM 1811 N N . LEU A 1 230 ? 10.853 -31.776 16.660 1.00 35.81 230 LEU A N 1
ATOM 1812 C CA . LEU A 1 230 ? 11.638 -31.027 17.641 1.00 35.81 230 LEU A CA 1
ATOM 1813 C C . LEU A 1 230 ? 10.787 -29.887 18.210 1.00 35.81 230 LEU A C 1
ATOM 1815 O O . LEU A 1 230 ? 10.285 -29.045 17.468 1.00 35.81 230 LEU A O 1
ATOM 1819 N N . SER A 1 231 ? 10.625 -29.899 19.531 1.00 35.81 231 SER A N 1
ATOM 1820 C CA . SER A 1 231 ? 9.979 -28.862 20.333 1.00 35.81 231 SER A CA 1
ATOM 1821 C C . SER A 1 231 ? 10.811 -27.579 20.370 1.00 35.81 231 SER A C 1
ATOM 1823 O O . SER A 1 231 ? 12.021 -27.626 20.591 1.00 35.81 231 SER A O 1
ATOM 1825 N N . GLU A 1 232 ? 10.141 -26.442 20.199 1.00 48.22 232 GLU A N 1
ATOM 1826 C CA . GLU A 1 232 ? 10.688 -25.097 20.372 1.00 48.22 232 GLU A CA 1
ATOM 1827 C C . GLU A 1 232 ? 10.829 -24.752 21.861 1.00 48.22 232 GLU A C 1
ATOM 1829 O O . GLU A 1 232 ? 9.882 -24.278 22.479 1.00 48.22 232 GLU A O 1
ATOM 1834 N N . GLU A 1 233 ? 12.015 -24.934 22.432 1.00 45.91 233 GLU A N 1
ATOM 1835 C CA . GLU A 1 233 ? 12.460 -24.159 23.593 1.00 45.91 233 GLU A CA 1
ATOM 1836 C C . GLU A 1 233 ? 13.960 -23.908 23.443 1.00 45.91 233 GLU A C 1
ATOM 1838 O O . GLU A 1 233 ? 14.749 -24.830 23.589 1.00 45.91 233 GLU A O 1
ATOM 1843 N N . ASP A 1 234 ? 14.343 -22.675 23.101 1.00 32.84 234 ASP A N 1
ATOM 1844 C CA . ASP A 1 234 ? 15.612 -22.078 23.537 1.00 32.84 234 ASP A CA 1
ATOM 1845 C C . ASP A 1 234 ? 15.569 -20.558 23.316 1.00 32.84 234 ASP A C 1
ATOM 1847 O O . ASP A 1 234 ? 15.912 -20.005 22.269 1.00 32.84 234 ASP A O 1
ATOM 1851 N N . VAL A 1 235 ? 15.102 -19.872 24.360 1.00 35.25 235 VAL A N 1
ATOM 1852 C CA . VAL A 1 235 ? 15.233 -18.427 24.549 1.00 35.25 235 VAL A CA 1
ATOM 1853 C C . VAL A 1 235 ? 16.667 -18.156 25.002 1.00 35.25 235 VAL A C 1
ATOM 1855 O O . VAL A 1 235 ? 17.008 -18.353 26.166 1.00 35.25 235 VAL A O 1
ATOM 1858 N N . VAL A 1 236 ? 17.522 -17.698 24.087 1.00 31.39 236 VAL A N 1
ATOM 1859 C CA . VAL A 1 236 ? 18.881 -17.254 24.424 1.00 31.39 236 VAL A CA 1
ATOM 1860 C C . VAL A 1 236 ? 18.858 -15.772 24.794 1.00 31.39 236 VAL A C 1
ATOM 1862 O O . VAL A 1 236 ? 18.711 -14.892 23.948 1.00 31.39 236 VAL A O 1
ATOM 1865 N N . THR A 1 237 ? 19.034 -15.501 26.085 1.00 30.09 237 THR A N 1
ATOM 1866 C CA . THR A 1 237 ? 19.372 -14.189 26.647 1.00 30.09 237 THR A CA 1
ATOM 1867 C C . THR A 1 237 ? 20.780 -13.764 26.226 1.00 30.09 237 THR A C 1
ATOM 1869 O O . THR A 1 237 ? 21.756 -14.444 26.539 1.00 30.09 237 THR A O 1
ATOM 1872 N N . THR A 1 238 ? 20.903 -12.617 25.558 1.00 30.05 238 THR A N 1
ATOM 1873 C CA . THR A 1 238 ? 22.183 -11.954 25.266 1.00 30.05 238 THR A CA 1
ATOM 1874 C C . THR A 1 238 ? 22.627 -11.068 26.430 1.00 30.05 238 THR A C 1
ATOM 1876 O O . THR A 1 238 ? 22.005 -10.036 26.688 1.00 30.05 238 THR A O 1
ATOM 1879 N N . THR A 1 239 ? 23.750 -11.419 27.060 1.00 31.97 239 THR A N 1
ATOM 1880 C CA . THR A 1 239 ? 24.512 -10.541 27.961 1.00 31.97 239 THR A CA 1
ATOM 1881 C C . THR A 1 239 ? 26.000 -10.592 27.589 1.00 31.97 239 THR A C 1
ATOM 1883 O O . THR A 1 239 ? 26.529 -11.660 27.305 1.00 31.97 239 THR A O 1
ATOM 1886 N N . GLU A 1 240 ? 26.649 -9.425 27.651 1.00 32.12 240 GLU A N 1
ATOM 1887 C CA . GLU A 1 240 ? 28.104 -9.168 27.669 1.00 32.12 240 GLU A CA 1
ATOM 1888 C C . GLU A 1 240 ? 28.909 -9.268 26.354 1.00 32.12 240 GLU A C 1
ATOM 1890 O O . GLU A 1 240 ? 29.551 -10.265 26.034 1.00 32.12 240 GLU A O 1
ATOM 1895 N N . LEU A 1 241 ? 29.005 -8.124 25.664 1.00 32.69 241 LEU A N 1
ATOM 1896 C CA . LEU A 1 241 ? 30.133 -7.775 24.795 1.00 32.69 241 LEU A CA 1
ATOM 1897 C C . LEU A 1 241 ? 31.269 -7.214 25.664 1.00 32.69 241 LEU A C 1
ATOM 1899 O O . LEU A 1 241 ? 31.150 -6.116 26.209 1.00 32.69 241 LEU A O 1
ATOM 1903 N N . LYS A 1 242 ? 32.372 -7.962 25.784 1.00 38.19 242 LYS A N 1
ATOM 1904 C CA . LYS A 1 242 ? 33.652 -7.443 26.284 1.00 38.19 242 LYS A CA 1
ATOM 1905 C C . LYS A 1 242 ? 34.537 -6.997 25.129 1.00 38.19 242 LYS A C 1
ATOM 1907 O O . LYS A 1 242 ? 34.709 -7.701 24.137 1.00 38.19 242 LYS A O 1
ATOM 1912 N N . GLU A 1 243 ? 35.094 -5.814 25.333 1.00 44.19 243 GLU A N 1
ATOM 1913 C CA . GLU A 1 243 ? 36.129 -5.157 24.552 1.00 44.19 243 GLU A CA 1
ATOM 1914 C C . GLU A 1 243 ? 37.373 -6.044 24.397 1.00 44.19 243 GLU A C 1
ATOM 1916 O O . GLU A 1 243 ? 37.884 -6.594 25.373 1.00 44.19 243 GLU A O 1
ATOM 1921 N N . LEU A 1 244 ? 37.911 -6.107 23.179 1.00 35.72 244 LEU A N 1
ATOM 1922 C CA . LEU A 1 244 ? 39.295 -6.497 22.933 1.00 35.72 244 LEU A CA 1
ATOM 1923 C C . LEU A 1 244 ? 39.918 -5.482 21.978 1.00 35.72 244 LEU A C 1
ATOM 1925 O O . LEU A 1 244 ? 39.547 -5.367 20.810 1.00 35.72 244 LEU A O 1
ATOM 1929 N N . LYS A 1 245 ? 40.840 -4.712 22.552 1.00 40.06 245 LYS A N 1
ATOM 1930 C CA . LYS A 1 245 ? 41.773 -3.813 21.887 1.00 40.06 245 LYS A CA 1
ATOM 1931 C C . LYS A 1 245 ? 43.044 -4.567 21.479 1.00 40.06 245 LYS A C 1
ATOM 1933 O O . LYS A 1 245 ? 43.434 -5.537 22.121 1.00 40.06 245 LYS A O 1
ATOM 1938 N N . ASP A 1 246 ? 43.691 -3.959 20.490 1.00 42.81 246 ASP A N 1
ATOM 1939 C CA . ASP A 1 246 ? 45.108 -4.007 20.117 1.00 42.81 246 ASP A CA 1
ATOM 1940 C C . ASP A 1 246 ? 45.598 -5.108 19.168 1.00 42.81 246 ASP A C 1
ATOM 1942 O O . ASP A 1 246 ? 45.473 -6.307 19.397 1.00 42.81 246 ASP A O 1
ATOM 1946 N N . GLY A 1 247 ? 46.246 -4.642 18.093 1.00 33.44 247 GLY A N 1
ATOM 1947 C CA . GLY A 1 247 ? 46.964 -5.480 17.139 1.00 33.44 247 GLY A CA 1
ATOM 1948 C C . GLY A 1 247 ? 47.391 -4.752 15.866 1.00 33.44 247 GLY A C 1
ATOM 1949 O O . GLY A 1 247 ? 46.956 -5.109 14.779 1.00 33.44 247 GLY A O 1
ATOM 1950 N N . SER A 1 248 ? 48.235 -3.727 16.005 1.00 40.62 248 SER A N 1
ATOM 1951 C CA . SER A 1 248 ? 49.012 -3.126 14.912 1.00 40.62 248 SER A CA 1
ATOM 1952 C C . SER A 1 248 ? 49.815 -4.188 14.149 1.00 40.62 248 SER A C 1
ATOM 1954 O O . SER A 1 248 ? 50.522 -4.971 14.782 1.00 40.62 248 SER A O 1
ATOM 1956 N N . ASN A 1 249 ? 49.772 -4.178 12.811 1.00 37.12 249 ASN A N 1
ATOM 1957 C CA . ASN A 1 249 ? 50.952 -4.509 12.011 1.00 37.12 249 ASN A CA 1
ATOM 1958 C C . ASN A 1 249 ? 50.854 -3.994 10.569 1.00 37.12 249 ASN A C 1
ATOM 1960 O O . ASN A 1 249 ? 49.973 -4.368 9.797 1.00 37.12 249 ASN A O 1
ATOM 1964 N N . ASN A 1 250 ? 51.828 -3.151 10.226 1.00 44.28 250 ASN A N 1
ATOM 1965 C CA . ASN A 1 250 ? 52.169 -2.737 8.874 1.00 44.28 250 ASN A CA 1
ATOM 1966 C C . ASN A 1 250 ? 52.743 -3.925 8.091 1.00 44.28 250 ASN A C 1
ATOM 1968 O O . ASN A 1 250 ? 53.708 -4.548 8.531 1.00 44.28 250 ASN A O 1
ATOM 1972 N N . GLY A 1 251 ? 52.209 -4.180 6.898 1.00 33.69 251 GLY A N 1
ATOM 1973 C CA . GLY A 1 251 ? 52.732 -5.174 5.965 1.00 33.69 251 GLY A CA 1
ATOM 1974 C C . GLY A 1 251 ? 52.357 -4.832 4.528 1.00 33.69 251 GLY A C 1
ATOM 1975 O O . GLY A 1 251 ? 51.255 -5.123 4.082 1.00 33.69 251 GLY A O 1
ATOM 1976 N N . SER A 1 252 ? 53.291 -4.189 3.830 1.00 43.19 252 SER A N 1
ATOM 1977 C CA . SER A 1 252 ? 53.293 -3.947 2.385 1.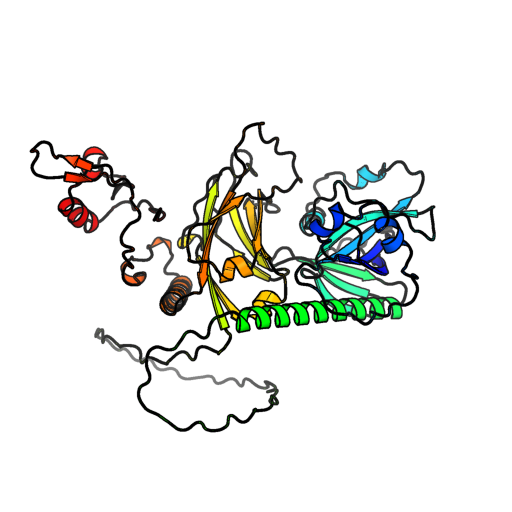00 43.19 252 SER A CA 1
ATOM 1978 C C . SER A 1 252 ? 53.284 -5.267 1.606 1.00 43.19 252 SER A C 1
ATOM 1980 O O . SER A 1 252 ? 54.158 -6.100 1.840 1.00 43.19 252 SER A O 1
ATOM 1982 N N . ILE A 1 253 ? 52.344 -5.440 0.668 1.00 37.78 253 ILE A N 1
ATOM 1983 C CA . ILE A 1 253 ? 52.388 -6.491 -0.360 1.00 37.78 253 ILE A CA 1
ATOM 1984 C C . ILE A 1 253 ? 51.937 -5.901 -1.704 1.00 37.78 253 ILE A C 1
ATOM 1986 O O . ILE A 1 253 ? 50.805 -5.445 -1.861 1.00 37.78 253 ILE A O 1
ATOM 1990 N N . ASN A 1 254 ? 52.869 -5.925 -2.657 1.00 43.84 254 ASN A N 1
ATOM 1991 C CA . ASN A 1 254 ? 52.645 -5.770 -4.089 1.00 43.84 254 ASN A CA 1
ATOM 1992 C C . ASN A 1 254 ? 52.061 -7.057 -4.702 1.00 43.84 254 ASN A C 1
ATOM 1994 O O . ASN A 1 254 ? 52.181 -8.141 -4.141 1.00 43.84 254 ASN A O 1
ATOM 1998 N N . ASP A 1 255 ? 51.562 -6.890 -5.926 1.00 38.31 255 ASP A N 1
ATOM 1999 C CA . ASP A 1 255 ? 51.314 -7.896 -6.966 1.00 38.31 255 ASP A CA 1
ATOM 2000 C C . ASP A 1 255 ? 49.910 -8.505 -7.106 1.00 38.31 255 ASP A C 1
ATOM 2002 O O . ASP A 1 255 ? 49.528 -9.543 -6.573 1.00 38.31 255 ASP A O 1
ATOM 2006 N N . LYS A 1 256 ? 49.176 -7.809 -7.984 1.00 49.53 256 LYS A N 1
ATOM 2007 C CA . LYS A 1 256 ? 48.326 -8.306 -9.071 1.00 49.53 256 LYS A CA 1
ATOM 2008 C C . LYS A 1 256 ? 48.472 -9.806 -9.369 1.00 49.53 256 LYS A C 1
ATOM 2010 O O . LYS A 1 256 ? 49.311 -10.214 -10.168 1.00 49.53 256 LYS A O 1
ATOM 2015 N N . GLN A 1 257 ? 47.508 -10.585 -8.894 1.00 31.95 257 GLN A N 1
ATOM 2016 C CA . GLN A 1 257 ? 47.094 -11.803 -9.581 1.00 31.95 257 GLN A CA 1
ATOM 2017 C C . GLN A 1 257 ? 45.594 -12.014 -9.353 1.00 31.95 257 GLN A C 1
ATOM 2019 O O . GLN A 1 257 ? 45.157 -12.416 -8.277 1.00 31.95 257 GLN A O 1
ATOM 2024 N N . TRP A 1 258 ? 44.783 -11.693 -10.368 1.00 41.41 258 TRP A N 1
ATOM 2025 C CA . TRP A 1 258 ? 43.360 -12.032 -10.408 1.00 41.41 258 TRP A CA 1
ATOM 2026 C C . TRP A 1 258 ? 43.208 -13.548 -10.554 1.00 41.41 258 TRP A C 1
ATOM 2028 O O . TRP A 1 258 ? 43.036 -14.080 -11.648 1.00 41.41 258 TRP A O 1
ATOM 2038 N N . ALA A 1 259 ? 43.289 -14.255 -9.430 1.00 32.72 259 ALA A N 1
ATOM 2039 C CA . ALA A 1 259 ? 42.764 -15.601 -9.327 1.00 32.72 259 ALA A CA 1
ATOM 2040 C C . ALA A 1 259 ? 41.232 -15.506 -9.333 1.00 32.72 259 ALA A C 1
ATOM 2042 O O . ALA A 1 259 ? 40.621 -14.903 -8.450 1.00 32.72 259 ALA A O 1
ATOM 2043 N N . CYS A 1 260 ? 40.624 -16.086 -10.366 1.00 34.69 260 CYS A N 1
ATOM 2044 C CA . CYS A 1 260 ? 39.190 -16.306 -10.487 1.00 34.69 260 CYS A CA 1
ATOM 2045 C C . CYS A 1 260 ? 38.751 -17.276 -9.375 1.00 34.69 260 CYS A C 1
ATOM 2047 O O . CYS A 1 260 ? 38.674 -18.489 -9.567 1.00 34.69 260 CYS A O 1
ATOM 2049 N N . CYS A 1 261 ? 38.540 -16.756 -8.167 1.00 32.94 261 CYS A N 1
ATOM 2050 C CA . CYS A 1 261 ? 37.975 -17.517 -7.065 1.00 32.94 261 CYS A CA 1
ATOM 2051 C C . CYS A 1 261 ? 36.513 -17.800 -7.399 1.00 32.94 261 CYS A C 1
ATOM 2053 O O . CYS A 1 261 ? 35.645 -16.966 -7.157 1.00 32.94 261 CYS A O 1
ATOM 2055 N N . VAL A 1 262 ? 36.245 -18.979 -7.963 1.00 43.31 262 VAL A N 1
ATOM 2056 C CA . VAL A 1 262 ? 34.898 -19.548 -8.036 1.00 43.31 262 VAL A CA 1
ATOM 2057 C C . VAL A 1 262 ? 34.385 -19.638 -6.595 1.00 43.31 262 VAL A C 1
ATOM 2059 O O . VAL A 1 262 ? 34.942 -20.410 -5.807 1.00 43.31 262 VAL A O 1
ATOM 2062 N N . PRO A 1 263 ? 33.372 -18.850 -6.193 1.00 42.53 263 PRO A N 1
ATOM 2063 C CA . PRO A 1 263 ? 32.887 -18.904 -4.829 1.00 42.53 263 PRO A CA 1
ATOM 2064 C C . PRO A 1 263 ? 32.267 -20.281 -4.587 1.00 42.53 263 PRO A C 1
ATOM 2066 O O . PRO A 1 263 ? 31.381 -20.739 -5.313 1.00 42.53 263 PRO A O 1
ATOM 2069 N N . CYS A 1 264 ? 32.784 -20.953 -3.561 1.00 38.12 264 CYS A N 1
ATOM 2070 C CA . CYS A 1 264 ? 32.318 -22.248 -3.096 1.00 38.12 264 CYS A CA 1
ATOM 2071 C C . CYS A 1 264 ? 30.809 -22.152 -2.811 1.00 38.12 264 CYS A C 1
ATOM 2073 O O . CYS A 1 264 ? 30.390 -21.379 -1.945 1.00 38.12 264 CYS A O 1
ATOM 2075 N N . ARG A 1 265 ? 29.997 -22.890 -3.586 1.00 43.94 265 ARG A N 1
ATOM 2076 C CA . ARG A 1 265 ? 28.527 -22.906 -3.518 1.00 43.94 265 ARG A CA 1
ATOM 2077 C C . ARG A 1 265 ? 28.072 -23.382 -2.138 1.00 43.94 265 ARG A C 1
ATOM 2079 O O . ARG A 1 265 ? 27.796 -24.564 -1.938 1.00 43.94 265 ARG A O 1
ATOM 2086 N N . LYS A 1 266 ? 27.950 -22.466 -1.178 1.00 56.47 266 LYS A N 1
ATOM 2087 C CA . LYS A 1 266 ? 27.105 -22.698 -0.008 1.00 56.47 266 LYS A CA 1
ATOM 2088 C C . LYS A 1 266 ? 25.684 -22.798 -0.547 1.00 56.47 266 LYS A C 1
ATOM 2090 O O . LYS A 1 266 ? 25.142 -21.804 -1.014 1.00 56.47 266 LYS A O 1
ATOM 2095 N N . LYS A 1 267 ? 25.123 -24.012 -0.566 1.00 57.09 267 LYS A N 1
ATOM 2096 C CA . LYS A 1 267 ? 23.714 -24.223 -0.904 1.00 57.09 267 LYS A CA 1
ATOM 2097 C C . LYS A 1 267 ? 22.894 -23.412 0.093 1.00 57.09 267 LYS A C 1
ATOM 2099 O O . LYS A 1 267 ? 22.849 -23.762 1.272 1.00 57.09 267 LYS A O 1
ATOM 2104 N N . THR A 1 268 ? 22.315 -22.311 -0.362 1.00 55.97 268 THR A N 1
ATOM 2105 C CA . THR A 1 268 ? 21.335 -21.542 0.395 1.00 55.97 268 THR A CA 1
ATOM 2106 C C . THR A 1 268 ? 20.198 -22.508 0.702 1.00 55.97 268 THR A C 1
ATOM 2108 O O . THR A 1 268 ? 19.538 -22.998 -0.212 1.00 55.97 268 THR A O 1
ATOM 2111 N N . LYS A 1 269 ? 20.034 -22.893 1.973 1.00 53.00 269 LYS A N 1
ATOM 2112 C CA . LYS A 1 269 ? 18.876 -23.688 2.383 1.00 53.00 269 LYS A CA 1
ATOM 2113 C C . LYS A 1 269 ? 17.658 -22.797 2.169 1.00 53.00 269 LYS A C 1
ATOM 2115 O O . LYS A 1 269 ? 17.464 -21.858 2.933 1.00 53.00 269 LYS A O 1
ATOM 2120 N N . MET A 1 270 ? 16.888 -23.056 1.115 1.00 53.84 270 MET A N 1
ATOM 2121 C CA . MET A 1 270 ? 15.552 -22.484 1.005 1.00 53.84 270 MET A CA 1
ATOM 2122 C C . MET A 1 270 ? 14.751 -23.013 2.187 1.00 53.84 270 MET A C 1
ATOM 2124 O O . MET A 1 270 ? 14.688 -24.227 2.400 1.00 53.84 270 MET A O 1
ATOM 2128 N N . PHE A 1 271 ? 14.207 -22.112 2.998 1.00 54.22 271 PHE A N 1
ATOM 2129 C CA . PHE A 1 271 ? 13.318 -22.531 4.065 1.00 54.22 271 PHE A CA 1
ATOM 2130 C C . PHE A 1 271 ? 12.033 -23.047 3.409 1.00 54.22 271 PHE A C 1
ATOM 2132 O O . PHE A 1 271 ? 11.463 -22.340 2.568 1.00 54.22 271 PHE A O 1
ATOM 2139 N N . PRO A 1 272 ? 11.583 -24.272 3.731 1.00 62.03 272 PRO A N 1
ATOM 2140 C CA . PRO A 1 272 ? 10.281 -24.730 3.273 1.00 62.03 272 PRO A CA 1
ATOM 2141 C C . PRO A 1 272 ? 9.242 -23.702 3.740 1.00 62.03 272 PRO A C 1
ATOM 2143 O O . PRO A 1 272 ? 9.254 -23.308 4.904 1.00 62.03 272 PRO A O 1
ATOM 2146 N N . ASN A 1 273 ? 8.387 -23.243 2.821 1.00 76.50 273 ASN A N 1
ATOM 2147 C CA . ASN A 1 273 ? 7.305 -22.263 3.035 1.00 76.50 273 ASN A CA 1
ATOM 2148 C C . ASN A 1 273 ? 7.672 -20.769 2.946 1.00 76.50 273 ASN A C 1
ATOM 2150 O O . ASN A 1 273 ? 6.854 -19.925 3.320 1.00 76.50 273 ASN A O 1
ATOM 2154 N N . GLN A 1 274 ? 8.848 -20.413 2.418 1.00 89.88 274 GLN A N 1
ATOM 2155 C CA . GLN A 1 274 ? 9.122 -19.024 2.034 1.00 89.88 274 GLN A CA 1
ATOM 2156 C C . GLN A 1 274 ? 8.520 -18.686 0.667 1.00 89.88 274 GLN A C 1
ATOM 2158 O O . GLN A 1 274 ? 8.869 -19.281 -0.354 1.00 89.88 274 GLN A O 1
ATOM 2163 N N . LEU A 1 275 ? 7.647 -17.682 0.653 1.00 94.06 275 LEU A N 1
ATOM 2164 C CA . LEU A 1 275 ? 7.203 -16.995 -0.546 1.00 94.06 275 LEU A CA 1
ATOM 2165 C C . LEU A 1 275 ? 8.317 -16.057 -1.019 1.00 94.06 275 LEU A C 1
ATOM 2167 O O . LEU A 1 275 ? 8.763 -15.191 -0.270 1.00 94.06 275 LEU A O 1
ATOM 2171 N N . ASN A 1 276 ? 8.725 -16.215 -2.277 1.00 95.62 276 ASN A N 1
ATOM 2172 C CA . ASN A 1 276 ? 9.598 -15.278 -2.972 1.00 95.62 276 ASN A CA 1
ATOM 2173 C C . ASN A 1 276 ? 8.812 -14.712 -4.154 1.00 95.62 276 ASN A C 1
ATOM 2175 O O . ASN A 1 276 ? 8.625 -15.403 -5.154 1.00 95.62 276 ASN A O 1
ATOM 2179 N N . LEU A 1 277 ? 8.308 -13.489 -4.027 1.00 96.75 277 LEU A N 1
ATOM 2180 C CA . LEU A 1 277 ? 7.499 -12.838 -5.054 1.00 96.75 277 LEU A CA 1
ATOM 2181 C C . LEU A 1 277 ? 8.275 -11.657 -5.635 1.00 96.75 277 LEU A C 1
ATOM 2183 O O . LEU A 1 277 ? 8.638 -10.732 -4.911 1.00 96.75 277 LEU A O 1
ATOM 2187 N N . LEU A 1 278 ? 8.538 -11.698 -6.939 1.00 97.56 278 LEU A N 1
ATOM 2188 C CA . LEU A 1 278 ? 9.173 -10.605 -7.662 1.00 97.56 278 LEU A CA 1
ATOM 2189 C C . LEU A 1 278 ? 8.089 -9.663 -8.185 1.00 97.56 278 LEU A C 1
ATOM 2191 O O . LEU A 1 278 ? 7.169 -10.112 -8.873 1.00 97.56 278 LEU A O 1
ATOM 2195 N N . VAL A 1 279 ? 8.210 -8.374 -7.876 1.00 97.75 279 VAL A N 1
ATOM 2196 C CA . VAL A 1 279 ? 7.243 -7.342 -8.267 1.00 97.75 279 VAL A CA 1
ATOM 2197 C C . VAL A 1 279 ? 7.966 -6.224 -9.009 1.00 97.75 279 VAL A C 1
ATOM 2199 O O . VAL A 1 279 ? 8.989 -5.723 -8.545 1.00 97.75 279 VAL A O 1
ATOM 2202 N N . GLU A 1 280 ? 7.421 -5.827 -10.157 1.00 97.56 280 GLU A N 1
ATOM 2203 C CA . GLU A 1 280 ? 7.903 -4.719 -10.978 1.00 97.56 280 GLU A CA 1
ATOM 2204 C C . GLU A 1 280 ? 6.799 -3.669 -11.153 1.00 97.56 280 GLU A C 1
ATOM 2206 O O . GLU A 1 280 ? 5.680 -3.966 -11.581 1.00 97.56 280 GLU A O 1
ATOM 2211 N N . ILE A 1 281 ? 7.134 -2.420 -10.849 1.00 97.88 281 ILE A N 1
ATOM 2212 C CA . ILE A 1 281 ? 6.297 -1.243 -11.071 1.00 97.88 281 ILE A CA 1
ATOM 2213 C C . ILE A 1 281 ? 6.717 -0.638 -12.408 1.00 97.88 281 ILE A C 1
ATOM 2215 O O . ILE A 1 281 ? 7.735 0.037 -12.485 1.00 97.88 281 ILE A O 1
ATOM 2219 N N . CYS A 1 282 ? 5.973 -0.897 -13.482 1.00 97.31 282 CYS A N 1
ATOM 2220 C CA . CYS A 1 282 ? 6.448 -0.572 -14.827 1.00 97.31 282 CYS A CA 1
ATOM 2221 C C . CYS A 1 282 ? 6.266 0.912 -15.169 1.00 97.31 282 CYS A C 1
ATOM 2223 O O . CYS A 1 282 ? 7.216 1.620 -15.483 1.00 97.31 282 CYS A O 1
ATOM 2225 N N . SER A 1 283 ? 5.024 1.391 -15.183 1.00 97.81 283 SER A N 1
ATOM 2226 C CA . SER A 1 283 ? 4.704 2.742 -15.662 1.00 97.81 283 SER A CA 1
ATOM 2227 C C . SER A 1 283 ? 3.305 3.157 -15.247 1.00 97.81 283 SER A C 1
ATOM 2229 O O . SER A 1 283 ? 2.451 2.289 -15.083 1.00 97.81 283 SER A O 1
ATOM 2231 N N . ALA A 1 284 ? 3.032 4.453 -15.215 1.00 98.00 284 ALA A N 1
ATOM 2232 C CA . ALA A 1 284 ? 1.676 4.982 -15.138 1.00 98.00 284 ALA A CA 1
ATOM 2233 C C . ALA A 1 284 ? 1.402 5.932 -16.306 1.00 98.00 284 ALA A C 1
ATOM 2235 O O . ALA A 1 284 ? 2.328 6.387 -16.976 1.00 98.00 284 ALA A O 1
ATOM 2236 N N . TRP A 1 285 ? 0.131 6.220 -16.574 1.00 96.94 285 TRP A N 1
ATOM 2237 C CA . TRP A 1 285 ? -0.256 7.196 -17.593 1.00 96.94 285 TRP A CA 1
ATOM 2238 C C . TRP A 1 285 ? -1.534 7.937 -17.232 1.00 96.94 285 TRP A C 1
ATOM 2240 O O . TRP A 1 285 ? -2.369 7.439 -16.474 1.00 96.94 285 TRP A O 1
ATOM 2250 N N . ASN A 1 286 ? -1.686 9.121 -17.832 1.00 94.94 286 ASN A N 1
ATOM 2251 C CA . ASN A 1 286 ? -2.766 10.073 -17.564 1.00 94.94 286 ASN A CA 1
ATOM 2252 C C . ASN A 1 286 ? -2.916 10.388 -16.068 1.00 94.94 286 ASN A C 1
ATOM 2254 O O . ASN A 1 286 ? -4.041 10.486 -15.572 1.00 94.94 286 ASN A O 1
ATOM 2258 N N . LEU A 1 287 ? -1.799 10.502 -15.344 1.00 94.69 287 LEU A N 1
ATOM 2259 C CA . LEU A 1 287 ? -1.843 10.921 -13.948 1.00 94.69 287 LEU A CA 1
ATOM 2260 C C . LEU A 1 287 ? -2.424 12.343 -13.841 1.00 94.69 287 LEU A C 1
ATOM 2262 O O . LEU A 1 287 ? -2.216 13.155 -14.750 1.00 94.69 287 LEU A O 1
ATOM 2266 N N . PRO A 1 288 ? -3.186 12.647 -12.774 1.00 93.81 288 PRO A N 1
ATOM 2267 C CA . PRO A 1 288 ? -3.591 14.017 -12.499 1.00 93.81 288 PRO A CA 1
ATOM 2268 C C . PRO A 1 288 ? -2.358 14.887 -12.222 1.00 93.81 288 PRO A C 1
ATOM 2270 O O . PRO A 1 288 ? -1.317 14.385 -11.816 1.00 93.81 288 PRO A O 1
ATOM 2273 N N . ILE A 1 289 ? -2.500 16.186 -12.472 1.00 92.56 289 ILE A N 1
ATOM 2274 C CA . ILE A 1 289 ? -1.507 17.208 -12.133 1.00 92.56 289 ILE A CA 1
ATOM 2275 C C . ILE A 1 289 ? -1.650 17.511 -10.635 1.00 92.56 289 ILE A C 1
ATOM 2277 O O . ILE A 1 289 ? -2.720 17.982 -10.245 1.00 92.56 289 ILE A O 1
ATOM 2281 N N . GLY A 1 290 ? -0.628 17.226 -9.829 1.00 89.94 290 GLY A N 1
ATOM 2282 C CA . GLY A 1 290 ? -0.568 17.600 -8.408 1.00 89.94 290 GLY A CA 1
ATOM 2283 C C . GLY A 1 290 ? 0.167 18.927 -8.158 1.00 89.94 290 GLY A C 1
ATOM 2284 O O . GLY A 1 290 ? -0.292 19.721 -7.337 1.00 89.94 290 GLY A O 1
ATOM 2285 N N . ASP A 1 291 ? 1.188 19.256 -8.960 1.00 91.19 291 ASP A N 1
ATOM 2286 C CA . ASP A 1 291 ? 1.853 20.569 -8.961 1.00 91.19 291 ASP A CA 1
ATOM 2287 C C . ASP A 1 291 ? 1.147 21.610 -9.853 1.00 91.19 291 ASP A C 1
ATOM 2289 O O . ASP A 1 291 ? 0.047 21.426 -10.364 1.00 91.19 291 ASP A O 1
ATOM 2293 N N . VAL A 1 292 ? 1.788 22.761 -10.091 1.00 90.44 292 VAL A N 1
ATOM 2294 C CA . VAL A 1 292 ? 1.251 23.841 -10.941 1.00 90.44 292 VAL A CA 1
ATOM 2295 C C . VAL A 1 292 ? 0.996 23.383 -12.387 1.00 90.44 292 VAL A C 1
ATOM 2297 O O . VAL A 1 292 ? 0.031 23.826 -13.011 1.00 90.44 292 VAL A O 1
ATOM 2300 N N . PHE A 1 293 ? 1.857 22.521 -12.942 1.00 91.06 293 PHE A N 1
ATOM 2301 C CA . PHE A 1 293 ? 1.802 22.129 -14.360 1.00 91.06 293 PHE A CA 1
ATOM 2302 C C . PHE A 1 293 ? 1.989 20.629 -14.627 1.00 91.06 293 PHE A C 1
ATOM 2304 O O . PHE A 1 293 ? 1.713 20.179 -15.739 1.00 91.06 293 PHE A O 1
ATOM 2311 N N . SER A 1 294 ? 2.484 19.864 -13.656 1.00 94.00 294 SER A N 1
ATOM 2312 C CA . SER A 1 294 ? 2.827 18.446 -13.806 1.00 94.00 294 SER A CA 1
ATOM 2313 C C . SER A 1 294 ? 2.697 17.733 -12.456 1.00 94.00 294 SER A C 1
ATOM 2315 O O . SER A 1 294 ? 2.125 18.288 -11.529 1.00 94.00 294 SER A O 1
ATOM 2317 N N . SER A 1 295 ? 3.206 16.512 -12.368 1.00 95.56 295 SER A N 1
ATOM 2318 C CA . SER A 1 295 ? 3.577 15.855 -11.120 1.00 95.56 295 SER A CA 1
ATOM 2319 C C . SER A 1 295 ? 5.005 15.325 -11.201 1.00 95.56 295 SER A C 1
ATOM 2321 O O . SER A 1 295 ? 5.537 15.132 -12.303 1.00 95.56 295 SER A O 1
ATOM 2323 N N . ASP A 1 296 ? 5.551 15.027 -10.033 1.00 96.88 296 ASP A N 1
ATOM 2324 C CA . ASP A 1 296 ? 6.779 14.313 -9.727 1.00 96.88 296 ASP A CA 1
ATOM 2325 C C . ASP A 1 296 ? 6.447 12.922 -9.128 1.00 96.88 296 ASP A C 1
ATOM 2327 O O . ASP A 1 296 ? 6.704 12.644 -7.952 1.00 96.88 296 ASP A O 1
ATOM 2331 N N . PRO A 1 297 ? 5.822 12.007 -9.895 1.00 97.38 297 PRO A N 1
ATOM 2332 C CA . PRO A 1 297 ? 5.210 10.811 -9.333 1.00 97.38 297 PRO A CA 1
ATOM 2333 C C . PRO A 1 297 ? 6.216 9.772 -8.824 1.00 97.38 297 PRO A C 1
ATOM 2335 O O . PRO A 1 297 ? 7.199 9.427 -9.490 1.00 97.38 297 PRO A O 1
ATOM 2338 N N . TYR A 1 298 ? 5.876 9.154 -7.696 1.00 97.50 298 TYR A N 1
ATOM 2339 C CA . TYR A 1 298 ? 6.473 7.917 -7.190 1.00 97.50 298 TYR A CA 1
ATOM 2340 C C . TYR A 1 298 ? 5.391 6.941 -6.717 1.00 97.50 298 TYR A C 1
ATOM 2342 O O . TYR A 1 298 ? 4.228 7.311 -6.542 1.00 97.50 298 TYR A O 1
ATOM 2350 N N . VAL A 1 299 ? 5.761 5.675 -6.519 1.00 96.94 299 VAL A N 1
ATOM 2351 C CA . VAL A 1 299 ? 4.844 4.631 -6.050 1.00 96.94 299 VAL A CA 1
ATOM 2352 C C . VAL A 1 299 ? 5.275 4.118 -4.685 1.00 96.94 299 VAL A C 1
ATOM 2354 O O . VAL A 1 299 ? 6.417 3.704 -4.491 1.00 96.94 299 VAL A O 1
ATOM 2357 N N . LEU A 1 300 ? 4.323 4.111 -3.758 1.00 95.56 300 LEU A N 1
ATOM 2358 C CA . LEU A 1 300 ? 4.407 3.497 -2.441 1.00 95.56 300 LEU A CA 1
ATOM 2359 C C . LEU A 1 300 ? 3.639 2.170 -2.456 1.00 95.56 300 LEU A C 1
ATOM 2361 O O . LEU A 1 300 ? 2.451 2.146 -2.780 1.00 95.56 300 LEU A O 1
ATOM 2365 N N . VAL A 1 301 ? 4.298 1.076 -2.079 1.00 95.88 301 VAL A N 1
ATOM 2366 C CA . VAL A 1 301 ? 3.689 -0.255 -1.972 1.00 95.88 301 VAL A CA 1
ATOM 2367 C C . VAL A 1 301 ? 3.526 -0.619 -0.508 1.00 95.88 301 VAL A C 1
ATOM 2369 O O . VAL A 1 301 ? 4.502 -0.663 0.244 1.00 95.88 301 VAL A O 1
ATOM 2372 N N . ARG A 1 302 ? 2.293 -0.922 -0.096 1.00 93.75 302 ARG A N 1
ATOM 2373 C CA . ARG A 1 302 ? 1.995 -1.269 1.294 1.00 93.75 302 ARG A CA 1
ATOM 2374 C C . ARG A 1 302 ? 1.000 -2.408 1.448 1.00 93.75 302 ARG A C 1
ATOM 2376 O O . ARG A 1 302 ? 0.164 -2.668 0.586 1.00 93.75 302 ARG A O 1
ATOM 2383 N N . ASP A 1 303 ? 1.059 -3.041 2.609 1.00 91.25 303 ASP A N 1
ATOM 2384 C CA . ASP A 1 303 ? 0.129 -4.072 3.047 1.00 91.25 303 ASP A CA 1
ATOM 2385 C C . ASP A 1 303 ? -0.270 -3.834 4.502 1.00 91.25 303 ASP A C 1
ATOM 2387 O O . ASP A 1 303 ? 0.482 -4.112 5.438 1.00 91.25 303 ASP A O 1
ATOM 2391 N N . GLY A 1 304 ? -1.457 -3.264 4.704 1.00 86.25 304 GLY A N 1
ATOM 2392 C CA . GLY A 1 304 ? -1.841 -2.792 6.032 1.00 86.25 304 GLY A CA 1
ATOM 2393 C C . GLY A 1 304 ? -0.829 -1.762 6.542 1.00 86.25 304 GLY A C 1
ATOM 2394 O O . GLY A 1 304 ? -0.686 -0.720 5.912 1.00 86.25 304 GLY A O 1
ATOM 2395 N N . LYS A 1 305 ? -0.161 -2.055 7.667 1.00 81.69 305 LYS A N 1
ATOM 2396 C CA . LYS A 1 305 ? 0.880 -1.213 8.301 1.00 81.69 305 LYS A CA 1
ATOM 2397 C C . LYS A 1 305 ? 2.234 -1.225 7.612 1.00 81.69 305 LYS A C 1
ATOM 2399 O O . LYS A 1 305 ? 3.062 -0.368 7.910 1.00 81.69 305 LYS A O 1
ATOM 2404 N N . VAL A 1 306 ? 2.505 -2.245 6.809 1.00 87.75 306 VAL A N 1
ATOM 2405 C CA . VAL A 1 306 ? 3.862 -2.521 6.349 1.00 87.75 306 VAL A CA 1
ATOM 2406 C C . VAL A 1 306 ? 4.072 -1.820 5.018 1.00 87.75 306 VAL A C 1
ATOM 2408 O O . VAL A 1 306 ? 3.408 -2.147 4.034 1.00 87.75 306 VAL A O 1
ATOM 2411 N N . GLU A 1 307 ? 4.980 -0.846 4.995 1.00 93.25 307 GLU A N 1
ATOM 2412 C CA . GLU A 1 307 ? 5.564 -0.341 3.754 1.00 93.25 307 GLU A CA 1
ATOM 2413 C C . GLU A 1 307 ? 6.563 -1.384 3.259 1.00 93.25 307 GLU A C 1
ATOM 2415 O O . GLU A 1 307 ? 7.564 -1.664 3.916 1.00 93.25 307 GLU A O 1
ATOM 2420 N N . TRP A 1 308 ? 6.253 -1.998 2.122 1.00 94.19 308 TRP A N 1
ATOM 2421 C CA . TRP A 1 308 ? 7.113 -3.007 1.513 1.00 94.19 308 TRP A CA 1
ATOM 2422 C C . TRP A 1 308 ? 8.177 -2.378 0.640 1.00 94.19 308 TRP A C 1
ATOM 2424 O O . TRP A 1 308 ? 9.297 -2.878 0.570 1.00 94.19 308 TRP A O 1
ATOM 2434 N N . HIS A 1 309 ? 7.797 -1.321 -0.076 1.00 95.69 309 HIS A N 1
ATOM 2435 C CA . HIS A 1 309 ? 8.642 -0.749 -1.102 1.00 95.69 309 HIS A CA 1
ATOM 2436 C C . HIS A 1 309 ? 8.219 0.669 -1.475 1.00 95.69 309 HIS A C 1
ATOM 2438 O O . HIS A 1 309 ? 7.041 1.022 -1.389 1.00 95.69 309 HIS A O 1
ATOM 2444 N N . ARG A 1 310 ? 9.183 1.451 -1.962 1.00 95.88 310 ARG A N 1
ATOM 2445 C CA . ARG A 1 310 ? 8.975 2.789 -2.516 1.00 95.88 310 ARG A CA 1
ATOM 2446 C C . ARG A 1 310 ? 9.900 3.007 -3.710 1.00 95.88 310 ARG A C 1
ATOM 2448 O O . ARG A 1 310 ? 11.095 2.721 -3.625 1.00 95.88 310 ARG A O 1
ATOM 2455 N N . THR A 1 311 ? 9.362 3.519 -4.815 1.00 96.31 311 THR A N 1
ATOM 2456 C CA . THR A 1 311 ? 10.183 3.940 -5.962 1.00 96.31 311 THR A CA 1
ATOM 2457 C C . THR A 1 311 ? 10.782 5.327 -5.728 1.00 96.31 311 THR A C 1
ATOM 2459 O O . THR A 1 311 ? 10.290 6.110 -4.918 1.00 96.31 311 THR A O 1
ATOM 2462 N N . GLY A 1 312 ? 11.816 5.669 -6.492 1.00 92.75 312 GLY A N 1
ATOM 2463 C CA . GLY A 1 312 ? 12.198 7.060 -6.703 1.00 92.75 312 GLY A CA 1
ATOM 2464 C C . GLY A 1 312 ? 11.087 7.829 -7.424 1.00 92.75 312 GLY A C 1
ATOM 2465 O O . GLY A 1 312 ? 10.279 7.234 -8.151 1.00 92.75 312 GLY A O 1
ATOM 2466 N N . PHE A 1 313 ? 11.053 9.143 -7.211 1.00 96.25 313 PHE A N 1
ATOM 2467 C CA . PHE A 1 313 ? 10.180 10.039 -7.959 1.00 96.25 313 PHE A CA 1
ATOM 2468 C C . PHE A 1 313 ? 10.780 10.362 -9.327 1.00 96.25 313 PHE A C 1
ATOM 2470 O O . PHE A 1 313 ? 11.999 10.318 -9.515 1.00 96.25 313 PHE A O 1
ATOM 2477 N N . LEU A 1 314 ? 9.914 10.659 -10.290 1.00 95.06 314 LEU A N 1
ATOM 2478 C CA . LEU A 1 314 ? 10.303 11.062 -11.636 1.00 95.06 314 LEU A CA 1
ATOM 2479 C C . LEU A 1 314 ? 9.837 12.494 -11.878 1.00 95.06 314 LEU A C 1
ATOM 2481 O O . LEU A 1 314 ? 8.632 12.706 -11.877 1.00 95.06 314 LEU A O 1
ATOM 2485 N N . PRO A 1 315 ? 10.739 13.463 -12.099 1.00 96.12 315 PRO A N 1
ATOM 2486 C CA . PRO A 1 315 ? 10.349 14.860 -12.155 1.00 96.12 315 PRO A CA 1
ATOM 2487 C C . PRO A 1 315 ? 9.525 15.173 -13.406 1.00 96.12 315 PRO A C 1
ATOM 2489 O O . PRO A 1 315 ? 9.851 14.745 -14.518 1.00 96.12 315 PRO A O 1
ATOM 2492 N N . THR A 1 316 ? 8.514 16.018 -13.250 1.00 95.31 316 THR A N 1
ATOM 2493 C CA . THR A 1 316 ? 7.775 16.695 -14.317 1.00 95.31 316 THR A CA 1
ATOM 2494 C C . THR A 1 316 ? 7.185 15.751 -15.371 1.00 95.31 316 THR A C 1
ATOM 2496 O O . THR A 1 316 ? 7.308 15.978 -16.576 1.00 95.31 316 THR A O 1
ATOM 2499 N N . THR A 1 317 ? 6.519 14.676 -14.937 1.00 95.88 317 THR A N 1
ATOM 2500 C CA . THR A 1 317 ? 5.842 13.740 -15.844 1.00 95.88 317 THR A CA 1
ATOM 2501 C C . THR A 1 317 ? 4.482 13.261 -15.338 1.00 95.88 317 THR A C 1
ATOM 2503 O O . THR A 1 317 ? 4.308 12.884 -14.186 1.00 95.88 317 THR A O 1
ATOM 2506 N N . LEU A 1 318 ? 3.508 13.191 -16.249 1.00 95.56 318 LEU A N 1
ATOM 2507 C CA . LEU A 1 318 ? 2.198 12.560 -16.012 1.00 95.56 318 LEU A CA 1
ATOM 2508 C C . LEU A 1 318 ? 2.119 11.125 -16.557 1.00 95.56 318 LEU A C 1
ATOM 2510 O O . LEU A 1 318 ? 1.084 10.464 -16.450 1.00 95.56 318 LEU A O 1
ATOM 2514 N N . ASN A 1 319 ? 3.198 10.662 -17.195 1.00 96.75 319 ASN A N 1
ATOM 2515 C CA . ASN A 1 319 ? 3.312 9.322 -17.764 1.00 96.75 319 ASN A CA 1
ATOM 2516 C C . ASN A 1 319 ? 4.657 8.699 -17.356 1.00 96.75 319 ASN A C 1
ATOM 2518 O O . ASN A 1 319 ? 5.513 8.463 -18.215 1.00 96.75 319 ASN A O 1
ATOM 2522 N N . PRO A 1 320 ? 4.899 8.530 -16.043 1.00 96.94 320 PRO A N 1
ATOM 2523 C CA . PRO A 1 320 ? 6.160 8.008 -15.543 1.00 96.94 320 PRO A CA 1
ATOM 2524 C C . PRO A 1 320 ? 6.406 6.585 -16.030 1.00 96.94 320 PRO A C 1
ATOM 2526 O O . PRO A 1 320 ? 5.487 5.766 -16.118 1.00 96.94 320 PRO A O 1
ATOM 2529 N N . VAL A 1 321 ? 7.676 6.278 -16.274 1.00 96.75 321 VAL A N 1
ATOM 2530 C CA . VAL A 1 321 ? 8.141 4.915 -16.502 1.00 96.75 321 VAL A CA 1
ATOM 2531 C C . VAL A 1 321 ? 9.279 4.643 -15.538 1.00 96.75 321 VAL A C 1
ATOM 2533 O O . VAL A 1 321 ? 10.349 5.234 -15.660 1.00 96.75 321 VAL A O 1
ATOM 2536 N N . TRP A 1 322 ? 9.025 3.785 -14.555 1.00 95.12 322 TRP A N 1
ATOM 2537 C CA . TRP A 1 322 ? 10.001 3.466 -13.525 1.00 95.12 322 TRP A CA 1
ATOM 2538 C C . TRP A 1 322 ? 10.916 2.348 -14.017 1.00 95.12 322 TRP A C 1
ATOM 2540 O O . TRP A 1 322 ? 10.481 1.335 -14.564 1.00 95.12 322 TRP A O 1
ATOM 2550 N N . THR A 1 323 ? 12.210 2.535 -13.801 1.00 92.38 323 THR A N 1
ATOM 2551 C CA . THR A 1 323 ? 13.270 1.596 -14.171 1.00 92.38 323 THR A CA 1
ATOM 2552 C C . THR A 1 323 ? 13.987 1.080 -12.923 1.00 92.38 323 THR A C 1
ATOM 2554 O O . THR A 1 323 ? 13.720 1.519 -11.796 1.00 92.38 323 THR A O 1
ATOM 2557 N N . LEU A 1 324 ? 14.929 0.148 -13.102 1.00 89.56 324 LEU A N 1
ATOM 2558 C CA . LEU A 1 324 ? 15.706 -0.414 -11.993 1.00 89.56 324 LEU A CA 1
ATOM 2559 C C . LEU A 1 324 ? 16.406 0.674 -11.167 1.00 89.56 324 LEU A C 1
ATOM 2561 O O . LEU A 1 324 ? 16.429 0.568 -9.941 1.00 89.56 324 LEU A O 1
ATOM 2565 N N . SER A 1 325 ? 16.896 1.742 -11.809 1.00 85.69 325 SER A N 1
ATOM 2566 C CA . SER A 1 325 ? 17.551 2.882 -11.147 1.00 85.69 325 SER A CA 1
ATOM 2567 C C . SER A 1 325 ? 16.619 3.622 -10.193 1.00 85.69 325 SER A C 1
ATOM 2569 O O . SER A 1 325 ? 17.018 3.965 -9.081 1.00 85.69 325 SER A O 1
ATOM 2571 N N . THR A 1 326 ? 15.346 3.748 -10.563 1.00 91.31 326 THR A N 1
ATOM 2572 C CA . THR A 1 326 ? 14.286 4.278 -9.693 1.00 91.31 326 THR A CA 1
ATOM 2573 C C . THR A 1 326 ? 13.747 3.250 -8.696 1.00 91.31 326 THR A C 1
ATOM 2575 O O . THR A 1 326 ? 12.813 3.537 -7.955 1.00 91.31 326 THR A O 1
ATOM 2578 N N . GLY A 1 327 ? 14.305 2.040 -8.657 1.00 92.06 327 GLY A N 1
ATOM 2579 C CA . GLY A 1 327 ? 13.811 0.960 -7.814 1.00 92.06 327 GLY A CA 1
ATOM 2580 C C . GLY A 1 327 ? 12.462 0.419 -8.277 1.00 92.06 327 GLY A C 1
ATOM 2581 O O . GLY A 1 327 ? 11.628 0.133 -7.437 1.00 92.06 327 GLY A O 1
ATOM 2582 N N . SER A 1 328 ? 12.202 0.283 -9.578 1.00 95.62 328 SER A N 1
ATOM 2583 C CA . SER A 1 328 ? 10.937 -0.302 -10.054 1.00 95.62 328 SER A CA 1
ATOM 2584 C C . SER A 1 328 ? 10.750 -1.772 -9.669 1.00 95.62 328 SER A C 1
ATOM 2586 O O . SER A 1 328 ? 9.616 -2.221 -9.523 1.00 95.62 328 SER A O 1
ATOM 2588 N N . LEU A 1 329 ? 11.846 -2.517 -9.508 1.00 95.94 329 LEU A N 1
ATOM 2589 C CA . LEU A 1 329 ? 11.859 -3.954 -9.250 1.00 95.94 329 LEU A CA 1
ATOM 2590 C C . LEU A 1 329 ? 12.293 -4.245 -7.813 1.00 95.94 329 LEU A C 1
ATOM 2592 O O . LEU A 1 329 ? 13.345 -3.777 -7.371 1.00 95.94 329 LEU A O 1
ATOM 2596 N N . PHE A 1 330 ? 11.511 -5.056 -7.107 1.00 96.69 330 PHE A N 1
ATOM 2597 C CA . PHE A 1 330 ? 11.806 -5.476 -5.740 1.00 96.69 330 PHE A CA 1
ATOM 2598 C C . PHE A 1 330 ? 11.334 -6.910 -5.476 1.00 96.69 330 PHE A C 1
ATOM 2600 O O . PHE A 1 330 ? 10.514 -7.470 -6.211 1.00 96.69 330 PHE A O 1
ATOM 2607 N N . LEU A 1 331 ? 11.896 -7.521 -4.432 1.00 96.31 331 LEU A N 1
ATOM 2608 C CA . LEU A 1 331 ? 11.634 -8.904 -4.049 1.00 96.31 331 LEU A CA 1
ATOM 2609 C C . LEU A 1 331 ? 10.983 -8.955 -2.666 1.00 96.31 331 LEU A C 1
ATOM 2611 O O . LEU A 1 331 ? 11.546 -8.478 -1.685 1.00 96.31 331 LEU A O 1
ATOM 2615 N N . ILE A 1 332 ? 9.816 -9.584 -2.586 1.00 96.31 332 ILE A N 1
ATOM 2616 C CA . ILE A 1 332 ? 9.130 -9.887 -1.331 1.00 96.31 332 ILE A CA 1
ATOM 2617 C C . ILE A 1 332 ? 9.561 -11.285 -0.883 1.00 96.31 332 ILE A C 1
ATOM 2619 O O . ILE A 1 332 ? 9.303 -12.260 -1.590 1.00 96.31 332 ILE A O 1
ATOM 2623 N N . GLN A 1 333 ? 10.204 -11.380 0.286 1.00 94.56 333 GLN A N 1
ATOM 2624 C CA . GLN A 1 333 ? 10.646 -12.642 0.893 1.00 94.56 333 GLN A CA 1
ATOM 2625 C C . GLN A 1 333 ? 10.054 -12.810 2.295 1.00 94.56 333 GLN A C 1
ATOM 2627 O O . GLN A 1 333 ? 10.604 -12.294 3.266 1.00 94.56 333 GLN A O 1
ATOM 2632 N N . VAL A 1 334 ? 8.942 -13.535 2.412 1.00 94.56 334 VAL A N 1
ATOM 2633 C CA . VAL A 1 334 ? 8.258 -13.788 3.697 1.00 94.56 334 VAL A CA 1
ATOM 2634 C C . VAL A 1 334 ? 7.614 -15.164 3.737 1.00 94.56 334 VAL A C 1
ATOM 2636 O O . VAL A 1 334 ? 7.584 -15.865 2.729 1.00 94.56 334 VAL A O 1
ATOM 2639 N N . SER A 1 335 ? 7.102 -15.587 4.893 1.00 93.25 335 SER A N 1
ATOM 2640 C CA . SER A 1 335 ? 6.241 -16.768 4.927 1.00 93.25 335 SER A CA 1
ATOM 2641 C C . SER A 1 335 ? 4.896 -16.472 4.248 1.00 93.25 335 SER A C 1
ATOM 2643 O O . SER A 1 335 ? 4.440 -15.327 4.210 1.00 93.25 335 SER A O 1
ATOM 2645 N N . LEU A 1 336 ? 4.229 -17.504 3.721 1.00 92.06 336 LEU A N 1
ATOM 2646 C CA . LEU A 1 336 ? 2.869 -17.345 3.186 1.00 92.06 336 LEU A CA 1
ATOM 2647 C C . LEU A 1 336 ? 1.885 -16.833 4.251 1.00 92.06 336 LEU A C 1
ATOM 2649 O O . LEU A 1 336 ? 0.981 -16.071 3.925 1.00 92.06 336 LEU A O 1
ATOM 2653 N N . ALA A 1 337 ? 2.061 -17.227 5.515 1.00 90.62 337 ALA A N 1
ATOM 2654 C CA . ALA A 1 337 ? 1.211 -16.778 6.614 1.00 90.62 337 ALA A CA 1
ATOM 2655 C C . ALA A 1 337 ? 1.327 -15.264 6.828 1.00 90.62 337 ALA A C 1
ATOM 2657 O O . ALA A 1 337 ? 0.307 -14.576 6.823 1.00 90.62 337 ALA A O 1
ATOM 2658 N N . ASP A 1 338 ? 2.557 -14.753 6.918 1.00 91.25 338 ASP A N 1
ATOM 2659 C CA . ASP A 1 338 ? 2.824 -13.317 7.076 1.00 91.25 338 ASP A CA 1
ATOM 2660 C C . ASP A 1 338 ? 2.337 -12.543 5.847 1.00 91.25 338 ASP A C 1
ATOM 2662 O O . ASP A 1 338 ? 1.758 -11.462 5.963 1.00 91.25 338 ASP A O 1
ATOM 2666 N N . PHE A 1 339 ? 2.495 -13.131 4.654 1.00 94.19 339 PHE A N 1
ATOM 2667 C CA . PHE A 1 339 ? 1.989 -12.539 3.422 1.00 94.19 339 PHE A CA 1
ATOM 2668 C C . PHE A 1 339 ? 0.472 -12.358 3.444 1.00 94.19 339 PHE A C 1
ATOM 2670 O O . PHE A 1 339 ? 0.007 -11.407 2.841 1.00 94.19 339 PHE A O 1
ATOM 2677 N N . PHE A 1 340 ? -0.317 -13.184 4.135 1.00 92.88 340 PHE A N 1
ATOM 2678 C CA . PHE A 1 340 ? -1.780 -13.028 4.232 1.00 92.88 340 PHE A CA 1
ATOM 2679 C C . PHE A 1 340 ? -2.268 -12.408 5.554 1.00 92.88 340 PHE A C 1
ATOM 2681 O O . PHE A 1 340 ? -3.454 -12.106 5.700 1.00 92.88 340 PHE A O 1
ATOM 2688 N N . GLU A 1 341 ? -1.376 -12.176 6.517 1.00 88.88 341 GLU A N 1
ATOM 2689 C CA . GLU A 1 341 ? -1.720 -11.711 7.864 1.00 88.88 341 GLU A CA 1
ATOM 2690 C C . GLU A 1 341 ? -2.445 -10.356 7.846 1.00 88.88 341 GLU A C 1
ATOM 2692 O O . GLU A 1 341 ? -3.526 -10.185 8.421 1.00 88.88 341 GLU A O 1
ATOM 2697 N N . ASN A 1 342 ? -1.881 -9.373 7.145 1.00 86.31 342 ASN A N 1
ATOM 2698 C CA . ASN A 1 342 ? -2.369 -7.999 7.225 1.00 86.31 342 ASN A CA 1
ATOM 2699 C C . ASN A 1 342 ? -3.626 -7.760 6.390 1.00 86.31 342 ASN A C 1
ATOM 2701 O O . ASN A 1 342 ? -4.532 -7.051 6.819 1.00 86.31 342 ASN A O 1
ATOM 2705 N N . SER A 1 343 ? -3.704 -8.321 5.189 1.00 89.31 343 SER A N 1
ATOM 2706 C CA . SER A 1 343 ? -4.828 -8.089 4.284 1.00 89.31 343 SER A CA 1
ATOM 2707 C C . SER A 1 343 ? -4.832 -9.081 3.122 1.00 89.31 343 SER A C 1
ATOM 2709 O O . SER A 1 343 ? -3.860 -9.803 2.922 1.00 89.31 343 SER A O 1
ATOM 2711 N N . ASN A 1 344 ? -5.886 -9.066 2.306 1.00 89.94 344 ASN A N 1
ATOM 2712 C CA . ASN A 1 344 ? -5.923 -9.843 1.061 1.00 89.94 344 ASN A CA 1
ATOM 2713 C C . ASN A 1 344 ? -5.422 -9.054 -0.151 1.00 89.94 344 ASN A C 1
ATOM 2715 O O . ASN A 1 344 ? -5.428 -9.587 -1.258 1.00 89.94 344 ASN A O 1
ATOM 2719 N N . TYR A 1 345 ? -5.057 -7.783 0.026 1.00 93.75 345 TYR A N 1
ATOM 2720 C CA . TYR A 1 345 ? -4.765 -6.881 -1.080 1.00 93.75 345 TYR A CA 1
ATOM 2721 C C . TYR A 1 345 ? -3.476 -6.115 -0.813 1.00 93.75 345 TYR A C 1
ATOM 2723 O O . TYR A 1 345 ? -3.320 -5.515 0.243 1.00 93.75 345 TYR A O 1
ATOM 2731 N N . MET A 1 346 ? -2.580 -6.066 -1.786 1.00 95.56 346 MET A N 1
ATOM 2732 C CA . MET A 1 346 ? -1.467 -5.129 -1.756 1.00 95.56 346 MET A CA 1
ATOM 2733 C C . MET A 1 346 ? -1.925 -3.798 -2.350 1.00 95.56 346 MET A C 1
ATOM 2735 O O . MET A 1 346 ? -2.538 -3.766 -3.418 1.00 95.56 346 MET A O 1
ATOM 2739 N N . GLU A 1 347 ? -1.678 -2.702 -1.641 1.00 95.12 347 GLU A N 1
ATOM 2740 C CA . GLU A 1 347 ? -2.050 -1.367 -2.096 1.00 95.12 347 GLU A CA 1
ATOM 2741 C C . GLU A 1 347 ? -0.844 -0.680 -2.732 1.00 95.12 347 GLU A C 1
ATOM 2743 O O . GLU A 1 347 ? 0.203 -0.538 -2.099 1.00 95.12 347 GLU A O 1
ATOM 2748 N N . PHE A 1 348 ? -1.014 -0.234 -3.974 1.00 97.12 348 PHE A N 1
ATOM 2749 C CA . PHE A 1 348 ? -0.044 0.579 -4.698 1.00 97.12 348 PHE A CA 1
ATOM 2750 C C . PHE A 1 348 ? -0.600 1.995 -4.783 1.00 97.12 348 PHE A C 1
ATOM 2752 O O . PHE A 1 348 ? -1.658 2.215 -5.377 1.00 97.12 348 PHE A O 1
ATOM 2759 N N . ILE A 1 349 ? 0.092 2.943 -4.163 1.00 95.44 349 ILE A N 1
ATOM 2760 C CA . ILE A 1 349 ? -0.327 4.340 -4.069 1.00 95.44 349 ILE A CA 1
ATOM 2761 C C . ILE A 1 349 ? 0.638 5.168 -4.895 1.00 95.44 349 ILE A C 1
ATOM 2763 O O . ILE A 1 349 ? 1.830 5.202 -4.600 1.00 95.44 349 ILE A O 1
ATOM 2767 N N . VAL A 1 350 ? 0.117 5.836 -5.916 1.00 96.56 350 VAL A N 1
ATOM 2768 C CA . VAL A 1 350 ? 0.868 6.820 -6.687 1.00 96.56 350 VAL A CA 1
ATOM 2769 C C . VAL A 1 350 ? 0.746 8.155 -5.967 1.00 96.56 350 VAL A C 1
ATOM 2771 O O . VAL A 1 350 ? -0.366 8.649 -5.761 1.00 96.56 350 VAL A O 1
ATOM 2774 N N . LYS A 1 351 ? 1.883 8.710 -5.560 1.00 95.56 351 LYS A N 1
ATOM 2775 C CA . LYS A 1 351 ? 1.982 9.991 -4.863 1.00 95.56 351 LYS A CA 1
ATOM 2776 C C . LYS A 1 351 ? 2.794 10.981 -5.689 1.00 95.56 351 LYS A C 1
ATOM 2778 O O . LYS A 1 351 ? 3.666 10.562 -6.448 1.00 95.56 351 LYS A O 1
ATOM 2783 N N . ASP A 1 352 ? 2.498 12.258 -5.522 1.00 95.94 352 ASP A N 1
ATOM 2784 C CA . ASP A 1 352 ? 3.284 13.376 -6.015 1.00 95.94 352 ASP A CA 1
ATOM 2785 C C . ASP A 1 352 ? 4.369 13.728 -4.998 1.00 95.94 352 ASP A C 1
ATOM 2787 O O . ASP A 1 352 ? 4.113 13.735 -3.790 1.00 95.94 352 ASP A O 1
ATOM 2791 N N . TYR A 1 353 ? 5.596 13.939 -5.461 1.00 95.44 353 TYR A N 1
ATOM 2792 C CA . TYR A 1 353 ? 6.680 14.343 -4.581 1.00 95.44 353 TYR A CA 1
ATOM 2793 C C . TYR A 1 353 ? 6.691 15.863 -4.423 1.00 95.44 353 TYR A C 1
ATOM 2795 O O . TYR A 1 353 ? 6.842 16.601 -5.383 1.00 95.44 353 TYR A O 1
ATOM 2803 N N . ASP A 1 354 ? 6.650 16.309 -3.172 1.00 93.38 354 ASP A N 1
ATOM 2804 C CA . ASP A 1 354 ? 6.667 17.713 -2.787 1.00 93.38 354 ASP A CA 1
ATOM 2805 C C . ASP A 1 354 ? 7.908 17.944 -1.933 1.00 93.38 354 ASP A C 1
ATOM 2807 O O . ASP A 1 354 ? 8.094 17.309 -0.893 1.00 93.38 354 ASP A O 1
ATOM 2811 N N . SER A 1 355 ? 8.779 18.861 -2.353 1.00 92.44 355 SER A N 1
ATOM 2812 C CA . SER A 1 355 ? 9.974 19.203 -1.563 1.00 92.44 355 SER A CA 1
ATOM 2813 C C . SER A 1 355 ? 9.631 19.871 -0.225 1.00 92.44 355 SER A C 1
ATOM 2815 O O . SER A 1 355 ? 10.404 19.793 0.732 1.00 92.44 355 SER A O 1
ATOM 2817 N N . ILE A 1 356 ? 8.478 20.543 -0.163 1.00 90.06 356 ILE A N 1
ATOM 2818 C CA . ILE A 1 356 ? 7.966 21.243 1.013 1.00 90.06 356 ILE A CA 1
ATOM 2819 C C . ILE A 1 356 ? 6.485 20.904 1.156 1.00 90.06 356 ILE A C 1
ATOM 2821 O O . ILE A 1 356 ? 5.667 21.376 0.373 1.00 90.06 356 ILE A O 1
ATOM 2825 N N . GLY A 1 357 ? 6.137 20.171 2.210 1.00 87.31 357 GLY A N 1
ATOM 2826 C CA . GLY A 1 357 ? 4.754 19.802 2.504 1.00 87.31 357 GLY A CA 1
ATOM 2827 C C . GLY A 1 357 ? 4.518 18.301 2.419 1.00 87.31 357 GLY A C 1
ATOM 2828 O O . GLY A 1 357 ? 5.463 17.516 2.371 1.00 87.31 357 GLY A O 1
ATOM 2829 N N . ASP A 1 358 ? 3.241 17.933 2.460 1.00 85.50 358 ASP A N 1
ATOM 2830 C CA . ASP A 1 358 ? 2.802 16.544 2.400 1.00 85.50 358 ASP A CA 1
ATOM 2831 C C . ASP A 1 358 ? 2.623 16.117 0.944 1.00 85.50 358 ASP A C 1
ATOM 2833 O O . ASP A 1 358 ? 1.986 16.824 0.169 1.00 85.50 358 ASP A O 1
ATOM 2837 N N . HIS A 1 359 ? 3.109 14.924 0.617 1.00 90.19 359 HIS A N 1
ATOM 2838 C CA . HIS A 1 359 ? 2.991 14.320 -0.707 1.00 90.19 359 HIS A CA 1
ATOM 2839 C C . HIS A 1 359 ? 1.532 14.058 -1.105 1.00 90.19 359 HIS A C 1
ATOM 2841 O O . HIS A 1 359 ? 0.836 13.265 -0.456 1.00 90.19 359 HIS A O 1
ATOM 2847 N N . GLU A 1 360 ? 1.073 14.671 -2.198 1.00 91.06 360 GLU A N 1
ATOM 2848 C CA . GLU A 1 360 ? -0.296 14.500 -2.691 1.00 91.06 360 GLU A CA 1
ATOM 2849 C C . GLU A 1 360 ? -0.549 13.087 -3.249 1.00 91.06 360 GLU A C 1
ATOM 2851 O O . GLU A 1 360 ? 0.248 12.534 -3.997 1.00 91.06 360 GLU A O 1
ATOM 2856 N N . ILE A 1 361 ? -1.686 12.464 -2.920 1.00 92.50 361 ILE A N 1
ATOM 2857 C CA . ILE A 1 361 ? -2.058 11.156 -3.486 1.00 92.50 361 ILE A CA 1
ATOM 2858 C C . ILE A 1 361 ? -2.721 11.358 -4.853 1.00 92.50 361 ILE A C 1
ATOM 2860 O O . ILE A 1 361 ? -3.868 11.796 -4.933 1.00 92.50 361 ILE A O 1
ATOM 2864 N N . LEU A 1 362 ? -2.040 10.943 -5.922 1.00 93.62 362 LEU A N 1
ATOM 2865 C CA . LEU A 1 362 ? -2.538 11.007 -7.302 1.00 93.62 362 LEU A CA 1
ATOM 2866 C C . LEU A 1 362 ? -3.540 9.880 -7.613 1.00 93.62 362 LEU A C 1
ATOM 2868 O O . LEU A 1 362 ? -4.436 10.032 -8.445 1.00 93.62 362 LEU A O 1
ATOM 2872 N N . GLY A 1 363 ? -3.412 8.737 -6.935 1.00 94.44 363 GLY A N 1
ATOM 2873 C CA . GLY A 1 363 ? -4.368 7.633 -7.008 1.00 94.44 363 GLY A CA 1
ATOM 2874 C C . GLY A 1 363 ? -3.842 6.350 -6.373 1.00 94.44 363 GLY A C 1
ATOM 2875 O O . GLY A 1 363 ? -2.660 6.245 -6.052 1.00 94.44 363 GLY A O 1
ATOM 2876 N N . SER A 1 364 ? -4.706 5.351 -6.193 1.00 95.06 364 SER A N 1
ATOM 2877 C CA . SER A 1 364 ? -4.282 4.039 -5.689 1.00 95.06 364 SER A CA 1
ATOM 2878 C C . SER A 1 364 ? -5.002 2.862 -6.342 1.00 95.06 364 SER A C 1
ATOM 2880 O O . SER A 1 364 ? -6.132 2.972 -6.821 1.00 95.06 364 SER A O 1
ATOM 2882 N N . VAL A 1 365 ? -4.348 1.702 -6.343 1.00 96.06 365 VAL A N 1
ATOM 2883 C CA . VAL A 1 365 ? -4.934 0.419 -6.745 1.00 96.06 365 VAL A CA 1
ATOM 2884 C C . VAL A 1 365 ? -4.742 -0.616 -5.639 1.00 96.06 365 VAL A C 1
ATOM 2886 O O . VAL A 1 365 ? -3.688 -0.690 -5.011 1.00 96.06 365 VAL A O 1
ATOM 2889 N N . LEU A 1 366 ? -5.776 -1.429 -5.419 1.00 94.94 366 LEU A N 1
ATOM 2890 C CA . LEU A 1 366 ? -5.738 -2.613 -4.564 1.00 94.94 366 LEU A CA 1
ATOM 2891 C C . LEU A 1 366 ? -5.613 -3.858 -5.445 1.00 94.94 366 LEU A C 1
ATOM 2893 O O . LEU A 1 366 ? -6.547 -4.193 -6.170 1.00 94.94 366 LEU A O 1
ATOM 2897 N N . VAL A 1 367 ? -4.475 -4.544 -5.370 1.00 96.06 367 VAL A N 1
ATOM 2898 C CA . VAL A 1 367 ? -4.212 -5.778 -6.120 1.00 96.06 367 VAL A CA 1
ATOM 2899 C C . VAL A 1 367 ? -4.408 -6.971 -5.195 1.00 96.06 367 VAL A C 1
ATOM 2901 O O . VAL A 1 367 ? -3.823 -7.020 -4.116 1.00 96.06 367 VAL A O 1
ATOM 2904 N N . SER A 1 368 ? -5.240 -7.933 -5.593 1.00 95.50 368 SER A N 1
ATOM 2905 C CA . SER A 1 368 ? -5.459 -9.162 -4.822 1.00 95.50 368 SER A CA 1
ATOM 2906 C C . SER A 1 368 ? -4.157 -9.950 -4.690 1.00 95.50 368 SER A C 1
ATOM 2908 O O . SER A 1 368 ? -3.472 -10.208 -5.676 1.00 95.50 368 SER A O 1
ATOM 2910 N N . LYS A 1 369 ? -3.830 -10.389 -3.476 1.00 95.69 369 LYS A N 1
ATOM 2911 C CA . LYS A 1 369 ? -2.647 -11.216 -3.211 1.00 95.69 369 LYS A CA 1
ATOM 2912 C C . LYS A 1 369 ? -2.710 -12.564 -3.918 1.00 95.69 369 LYS A C 1
ATOM 2914 O O . LYS A 1 369 ? -1.686 -13.053 -4.377 1.00 95.69 369 LYS A O 1
ATOM 2919 N N . THR A 1 370 ? -3.906 -13.126 -4.074 1.00 94.56 370 THR A N 1
ATOM 2920 C CA . THR A 1 370 ? -4.121 -14.327 -4.889 1.00 94.56 370 THR A CA 1
ATOM 2921 C C . THR A 1 370 ? -3.760 -14.074 -6.353 1.00 94.56 370 THR A C 1
ATOM 2923 O O . THR A 1 370 ? -3.081 -14.898 -6.959 1.00 94.56 370 THR A O 1
ATOM 2926 N N . ASP A 1 371 ? -4.147 -12.922 -6.910 1.00 95.88 371 ASP A N 1
ATOM 2927 C CA . ASP A 1 371 ? -3.782 -12.562 -8.286 1.00 95.88 371 ASP A CA 1
ATOM 2928 C C . ASP A 1 371 ? -2.264 -12.399 -8.397 1.00 95.88 371 ASP A C 1
ATOM 2930 O O . ASP A 1 371 ? -1.665 -12.907 -9.340 1.00 95.88 371 ASP A O 1
ATOM 2934 N N . MET A 1 372 ? -1.632 -11.783 -7.389 1.00 97.06 372 MET A N 1
ATOM 2935 C CA . MET A 1 372 ? -0.177 -11.627 -7.333 1.00 97.06 372 MET A CA 1
ATOM 2936 C C . MET A 1 372 ? 0.570 -12.966 -7.331 1.00 97.06 372 MET A C 1
ATOM 2938 O O . MET A 1 372 ? 1.557 -13.117 -8.049 1.00 97.06 372 MET A O 1
ATOM 2942 N N . LEU A 1 373 ? 0.097 -13.950 -6.559 1.00 95.56 373 LEU A N 1
ATOM 2943 C CA . LEU A 1 373 ? 0.681 -15.298 -6.525 1.00 95.56 373 LEU A CA 1
ATOM 2944 C C . LEU A 1 373 ? 0.517 -16.046 -7.854 1.00 95.56 373 LEU A C 1
ATOM 2946 O O . LEU A 1 373 ? 1.393 -16.823 -8.229 1.00 95.56 373 LEU A O 1
ATOM 2950 N N . ASN A 1 374 ? -0.576 -15.787 -8.572 1.00 95.44 374 ASN A N 1
ATOM 2951 C CA . ASN A 1 374 ? -0.878 -16.400 -9.865 1.00 95.44 374 ASN A CA 1
ATOM 2952 C C . ASN A 1 374 ? -0.248 -15.667 -11.059 1.00 95.44 374 ASN A C 1
ATOM 2954 O O . ASN A 1 374 ? -0.451 -16.071 -12.205 1.00 95.44 374 ASN A O 1
ATOM 2958 N N . GLY A 1 375 ? 0.494 -14.584 -10.823 1.00 96.00 375 GLY A N 1
ATOM 2959 C CA . GLY A 1 375 ? 1.103 -13.819 -11.899 1.00 96.00 375 GLY A CA 1
ATOM 2960 C C . GLY A 1 375 ? 2.198 -14.574 -12.639 1.00 96.00 375 GLY A C 1
ATOM 2961 O O . GLY A 1 375 ? 3.039 -15.261 -12.057 1.00 96.00 375 GLY A O 1
ATOM 2962 N N . THR A 1 376 ? 2.208 -14.390 -13.953 1.00 96.06 376 THR A N 1
ATOM 2963 C CA . THR A 1 376 ? 3.170 -14.980 -14.893 1.00 96.06 376 THR A CA 1
ATOM 2964 C C . THR A 1 376 ? 4.386 -14.086 -15.142 1.00 96.06 376 THR A C 1
ATOM 2966 O O . THR A 1 376 ? 5.353 -14.518 -15.768 1.00 96.06 376 THR A O 1
ATOM 2969 N N . GLY A 1 377 ? 4.358 -12.843 -14.652 1.00 94.25 377 GLY A N 1
ATOM 2970 C CA . GLY A 1 377 ? 5.303 -11.783 -15.008 1.00 94.25 377 GLY A CA 1
ATOM 2971 C C . GLY A 1 377 ? 4.850 -10.946 -16.206 1.00 94.25 377 GLY A C 1
ATOM 2972 O O . GLY A 1 377 ? 5.567 -10.030 -16.608 1.00 94.25 377 GLY A O 1
ATOM 2973 N N . ASP A 1 378 ? 3.667 -11.230 -16.757 1.00 95.31 378 ASP A N 1
ATOM 2974 C CA . ASP A 1 378 ? 3.065 -10.420 -17.812 1.00 95.31 378 ASP A CA 1
ATOM 2975 C C . ASP A 1 378 ? 2.646 -9.044 -17.288 1.00 95.31 378 ASP A C 1
ATOM 2977 O O . ASP A 1 378 ? 2.343 -8.852 -16.107 1.00 95.31 378 ASP A O 1
ATOM 2981 N N . ARG A 1 379 ? 2.643 -8.063 -18.193 1.00 96.12 379 ARG A N 1
ATOM 2982 C CA . ARG A 1 379 ? 2.244 -6.690 -17.885 1.00 96.12 379 ARG A CA 1
ATOM 2983 C C . ARG A 1 379 ? 0.728 -6.623 -17.712 1.00 96.12 379 ARG A C 1
ATOM 2985 O O . ARG A 1 379 ? -0.007 -6.858 -18.668 1.00 96.12 379 ARG A O 1
ATOM 2992 N N . VAL A 1 380 ? 0.280 -6.239 -16.521 1.00 97.25 380 VAL A N 1
ATOM 2993 C CA . VAL A 1 380 ? -1.136 -6.046 -16.189 1.00 97.25 380 VAL A CA 1
ATOM 2994 C C . VAL A 1 380 ? -1.396 -4.571 -15.909 1.00 97.25 380 VAL A C 1
ATOM 2996 O O . VAL A 1 380 ? -0.648 -3.931 -15.171 1.00 97.25 380 VAL A O 1
ATOM 2999 N N . GLU A 1 381 ? -2.451 -4.025 -16.511 1.00 97.56 381 GLU A N 1
ATOM 3000 C CA . GLU A 1 381 ? -2.847 -2.624 -16.361 1.00 97.56 381 GLU A CA 1
ATOM 3001 C C . GLU A 1 381 ? -4.007 -2.496 -15.374 1.00 97.56 381 GLU A C 1
ATOM 3003 O O . GLU A 1 381 ? -5.018 -3.190 -15.492 1.00 97.56 381 GLU A O 1
ATOM 3008 N N . TYR A 1 382 ? -3.874 -1.579 -14.419 1.00 97.50 382 TYR A N 1
ATOM 3009 C CA . TYR A 1 382 ? -4.880 -1.303 -13.406 1.00 97.50 382 TYR A CA 1
ATOM 3010 C C . TYR A 1 382 ? -5.336 0.151 -13.475 1.00 97.50 382 TYR A C 1
ATOM 3012 O O . TYR A 1 382 ? -4.513 1.066 -13.486 1.00 97.50 382 TYR A O 1
ATOM 3020 N N . GLU A 1 383 ? -6.648 0.383 -13.471 1.00 96.81 383 GLU A N 1
ATOM 3021 C CA . GLU A 1 383 ? -7.196 1.731 -13.301 1.00 96.81 383 GLU A CA 1
ATOM 3022 C C . GLU A 1 383 ? -6.946 2.222 -11.867 1.00 96.81 383 GLU A C 1
ATOM 3024 O O . GLU A 1 383 ? -7.193 1.496 -10.901 1.00 96.81 383 GLU A O 1
ATOM 3029 N N . LEU A 1 384 ? -6.470 3.462 -11.719 1.00 95.19 384 LEU A N 1
ATOM 3030 C CA . LEU A 1 384 ? -6.261 4.062 -10.403 1.00 95.19 384 LEU A CA 1
ATOM 3031 C C . LEU A 1 384 ? -7.579 4.616 -9.853 1.00 95.19 384 LEU A C 1
ATOM 3033 O O . LEU A 1 384 ? -8.280 5.380 -10.520 1.00 95.19 384 LEU A O 1
ATOM 3037 N N . ASN A 1 385 ? -7.882 4.281 -8.600 1.00 92.06 385 ASN A N 1
ATOM 3038 C CA . ASN A 1 385 ? -8.936 4.938 -7.841 1.00 92.06 385 ASN A CA 1
ATOM 3039 C C . ASN A 1 385 ? -8.441 6.331 -7.451 1.00 92.06 385 ASN A C 1
ATOM 3041 O O . ASN A 1 385 ? -7.451 6.467 -6.730 1.00 92.06 385 ASN A O 1
ATOM 3045 N N . GLN A 1 386 ? -9.113 7.366 -7.947 1.00 82.38 386 GLN A N 1
ATOM 3046 C CA . GLN A 1 386 ? -8.767 8.746 -7.622 1.00 82.38 386 GLN A CA 1
ATOM 3047 C C . GLN A 1 386 ? -9.231 9.104 -6.211 1.00 82.38 386 GLN A C 1
ATOM 3049 O O . GLN A 1 386 ? -10.350 8.772 -5.809 1.00 82.38 386 GLN A O 1
ATOM 3054 N N . TYR A 1 387 ? -8.378 9.814 -5.475 1.00 75.38 387 TYR A N 1
ATOM 3055 C CA . TYR A 1 387 ? -8.750 10.385 -4.186 1.00 75.38 387 TYR A CA 1
ATOM 3056 C C . TYR A 1 387 ? -9.601 11.641 -4.417 1.00 75.38 387 TYR A C 1
ATOM 3058 O O . TYR A 1 387 ? -9.187 12.562 -5.113 1.00 75.38 387 TYR A O 1
ATOM 3066 N N . SER A 1 388 ? -10.799 11.695 -3.832 1.00 57.53 388 SER A N 1
ATOM 3067 C CA . SER A 1 388 ? -11.785 12.768 -4.056 1.00 57.53 388 SER A CA 1
ATOM 3068 C C . SER A 1 388 ? -11.449 14.106 -3.377 1.00 57.53 388 SER A C 1
ATOM 3070 O O . SER A 1 388 ? -12.299 14.989 -3.317 1.00 57.53 388 SER A O 1
ATOM 3072 N N . GLY A 1 389 ? -10.237 14.264 -2.833 1.00 61.56 389 GLY A N 1
ATOM 3073 C CA . GLY A 1 389 ? -9.879 15.382 -1.950 1.00 61.56 389 GLY A CA 1
ATOM 3074 C C . GLY A 1 389 ? -9.800 16.740 -2.648 1.00 61.56 389 GLY A C 1
ATOM 3075 O O . GLY A 1 389 ? -10.070 17.769 -2.034 1.00 61.56 389 GLY A O 1
ATOM 3076 N N . LYS A 1 390 ? -9.498 16.754 -3.946 1.00 65.81 390 LYS A N 1
ATOM 3077 C CA . LYS A 1 390 ? -9.578 17.945 -4.787 1.00 65.81 390 LYS A CA 1
ATOM 3078 C C . LYS A 1 390 ? -10.450 17.591 -5.977 1.00 65.81 390 LYS A C 1
ATOM 3080 O O . LYS A 1 390 ? -10.258 16.545 -6.594 1.00 65.81 390 LYS A O 1
ATOM 3085 N N . ASN A 1 391 ? -11.422 18.447 -6.295 1.00 58.66 391 ASN A N 1
ATOM 3086 C CA . ASN A 1 391 ? -12.207 18.345 -7.523 1.00 58.66 391 ASN A CA 1
ATOM 3087 C C . ASN A 1 391 ? -11.274 18.590 -8.718 1.00 58.66 391 ASN A C 1
ATOM 3089 O O . ASN A 1 391 ? -11.333 19.645 -9.347 1.00 58.66 391 ASN A O 1
ATOM 3093 N N . HIS A 1 392 ? -10.393 17.640 -9.031 1.00 65.56 392 HIS A N 1
ATOM 3094 C CA . HIS A 1 392 ? -9.778 17.575 -10.338 1.00 65.56 392 HIS A CA 1
ATOM 3095 C C . HIS A 1 392 ? -10.937 17.338 -11.288 1.00 65.56 392 HIS A C 1
ATOM 3097 O O . HIS A 1 392 ? -11.483 16.238 -11.379 1.00 65.56 392 HIS A O 1
ATOM 3103 N N . ILE A 1 393 ? -11.384 18.424 -11.919 1.00 64.56 393 ILE A N 1
ATOM 3104 C CA . ILE A 1 393 ? -12.378 18.391 -12.977 1.00 64.56 393 ILE A CA 1
ATOM 3105 C C . ILE A 1 393 ? -11.704 17.626 -14.109 1.00 64.56 393 ILE A C 1
ATOM 3107 O O . ILE A 1 393 ? -11.057 18.208 -14.980 1.00 64.56 393 ILE A O 1
ATOM 3111 N N . LEU A 1 394 ? -11.805 16.297 -14.066 1.00 68.31 394 LEU A N 1
ATOM 3112 C CA . LEU A 1 394 ? -11.522 15.473 -15.218 1.00 68.31 394 LEU A CA 1
ATOM 3113 C C . LEU A 1 394 ? -12.435 16.011 -16.306 1.00 68.31 394 LEU A C 1
ATOM 3115 O O . LEU A 1 394 ? -13.662 15.916 -16.218 1.00 68.31 394 LEU A O 1
ATOM 3119 N N . SER A 1 395 ? -11.824 16.647 -17.300 1.00 74.31 395 SER A N 1
ATOM 3120 C CA . SER A 1 395 ? -12.540 17.093 -18.484 1.00 74.31 395 SER A CA 1
ATOM 3121 C C . SER A 1 395 ? -13.324 15.891 -18.995 1.00 74.31 395 SER A C 1
ATOM 3123 O O . SER A 1 395 ? -12.749 14.815 -19.137 1.00 74.31 395 SER A O 1
ATOM 3125 N N . SER A 1 396 ? -14.636 16.032 -19.184 1.00 77.62 396 SER A N 1
ATOM 3126 C CA . SER A 1 396 ? -15.497 14.942 -19.650 1.00 77.62 396 SER A CA 1
ATOM 3127 C C . SER A 1 396 ? -14.922 14.389 -20.964 1.00 77.62 396 SER A C 1
ATOM 3129 O O . SER A 1 396 ? -14.994 15.051 -21.994 1.00 77.62 396 SER A O 1
ATOM 3131 N N . GLY A 1 397 ? -14.238 13.239 -20.904 1.00 83.62 397 GLY A N 1
ATOM 3132 C CA . GLY A 1 397 ? -13.466 12.669 -22.019 1.00 83.62 397 GLY A CA 1
ATOM 3133 C C . GLY A 1 397 ? -11.979 12.400 -21.742 1.00 83.62 397 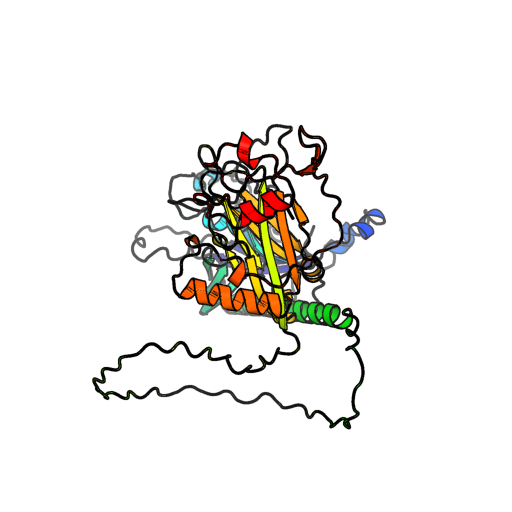GLY A C 1
ATOM 3134 O O . GLY A 1 397 ? -11.332 11.729 -22.547 1.00 83.62 397 GLY A O 1
ATOM 3135 N N . ALA A 1 398 ? -11.425 12.861 -20.619 1.00 85.44 398 ALA A N 1
ATOM 3136 C CA . ALA A 1 398 ? -10.081 12.488 -20.196 1.00 85.44 398 ALA A CA 1
ATOM 3137 C C . ALA A 1 398 ? -10.025 10.980 -19.908 1.00 85.44 398 ALA A C 1
ATOM 3139 O O . ALA A 1 398 ? -10.892 10.422 -19.229 1.00 85.44 398 ALA A O 1
ATOM 3140 N N . LYS A 1 399 ? -9.004 10.311 -20.451 1.00 91.50 399 LYS A N 1
ATOM 3141 C CA . LYS A 1 399 ? -8.729 8.907 -20.142 1.00 91.50 399 LYS A CA 1
ATOM 3142 C C . LYS A 1 399 ? -8.438 8.775 -18.648 1.00 91.50 399 LYS A C 1
ATOM 3144 O O . LYS A 1 399 ? -7.780 9.636 -18.069 1.00 91.50 399 LYS A O 1
ATOM 3149 N N . LYS A 1 400 ? -8.912 7.689 -18.040 1.00 93.69 400 LYS A N 1
ATOM 3150 C CA . LYS A 1 400 ? -8.657 7.422 -16.625 1.00 93.69 400 LYS A CA 1
ATOM 3151 C C . LYS A 1 400 ? -7.155 7.218 -16.373 1.00 93.69 400 LYS A C 1
ATOM 3153 O O . LYS A 1 400 ? -6.476 6.665 -17.248 1.00 93.69 400 LYS A O 1
ATOM 3158 N N . PRO A 1 401 ? -6.650 7.635 -15.202 1.00 95.62 401 PRO A N 1
ATOM 3159 C CA . PRO A 1 401 ? -5.297 7.307 -14.783 1.00 95.62 401 PRO A CA 1
ATOM 3160 C C . PRO A 1 401 ? -5.151 5.793 -14.612 1.00 95.62 401 PRO A C 1
ATOM 3162 O O . PRO A 1 401 ? -6.090 5.103 -14.198 1.00 95.62 401 PRO A O 1
ATOM 3165 N N . SER A 1 402 ? -3.985 5.250 -14.940 1.00 96.88 402 SER A N 1
ATOM 3166 C CA . SER A 1 402 ? -3.724 3.814 -14.798 1.00 96.88 402 SER A CA 1
ATOM 3167 C C . SER A 1 402 ? -2.269 3.533 -14.442 1.00 96.88 402 SER A C 1
ATOM 3169 O O . SER A 1 402 ? -1.390 4.339 -14.739 1.00 96.88 402 SER A O 1
ATOM 3171 N N . LEU A 1 403 ? -2.032 2.378 -13.821 1.00 97.94 403 LEU A N 1
ATOM 3172 C CA . LEU A 1 403 ? -0.732 1.869 -13.394 1.00 97.94 403 LEU A CA 1
ATOM 3173 C C . LEU A 1 403 ? -0.521 0.466 -13.974 1.00 97.94 403 LEU A C 1
ATOM 3175 O O . LEU A 1 403 ? -1.372 -0.406 -13.819 1.00 97.94 403 LEU A O 1
ATOM 3179 N N . ALA A 1 404 ? 0.614 0.243 -14.632 1.00 98.06 404 ALA A N 1
ATOM 3180 C CA . ALA A 1 404 ? 1.027 -1.066 -15.118 1.00 98.06 404 ALA A CA 1
ATOM 3181 C C . ALA A 1 404 ? 2.015 -1.720 -14.154 1.00 98.06 404 ALA A C 1
ATOM 3183 O O . ALA A 1 404 ? 3.021 -1.113 -13.779 1.00 98.06 404 ALA A O 1
ATOM 3184 N N . LEU A 1 405 ? 1.739 -2.975 -13.816 1.00 98.19 405 LEU A N 1
ATOM 3185 C CA . LEU A 1 405 ? 2.517 -3.792 -12.894 1.00 98.19 405 LEU A CA 1
ATOM 3186 C C . LEU A 1 405 ? 2.866 -5.133 -13.547 1.00 98.19 405 LEU A C 1
ATOM 3188 O O . LEU A 1 405 ? 2.146 -5.613 -14.425 1.00 98.19 405 LEU A O 1
ATOM 3192 N N . ARG A 1 406 ? 3.946 -5.758 -13.081 1.00 98.12 406 ARG A N 1
ATOM 3193 C CA . ARG A 1 406 ? 4.249 -7.174 -13.318 1.00 98.12 406 ARG A CA 1
ATOM 3194 C C . ARG A 1 406 ? 4.542 -7.837 -11.988 1.00 98.12 406 ARG A C 1
ATOM 3196 O O . ARG A 1 406 ? 5.177 -7.253 -11.113 1.00 98.12 406 ARG A O 1
ATOM 3203 N N . PHE A 1 407 ? 4.102 -9.072 -11.840 1.00 97.31 407 PHE A N 1
ATOM 3204 C CA . PHE A 1 407 ? 4.412 -9.877 -10.670 1.00 97.31 407 PHE A CA 1
ATOM 3205 C C . PHE A 1 407 ? 4.508 -11.343 -11.080 1.00 97.31 407 PHE A C 1
ATOM 3207 O O . PHE A 1 407 ? 3.781 -11.804 -11.963 1.00 97.31 407 PHE A O 1
ATOM 3214 N N . LYS A 1 408 ? 5.451 -12.057 -10.471 1.00 97.12 408 LYS A N 1
ATOM 3215 C CA . LYS A 1 408 ? 5.640 -13.501 -10.633 1.00 97.12 408 LYS A CA 1
ATOM 3216 C C . LYS A 1 408 ? 6.303 -14.081 -9.399 1.00 97.12 408 LYS A C 1
ATOM 3218 O O . LYS A 1 408 ? 7.040 -13.385 -8.696 1.00 97.12 408 LYS A O 1
ATOM 3223 N N . LEU A 1 409 ? 6.129 -15.379 -9.183 1.00 96.19 409 LEU A N 1
ATOM 3224 C CA . LEU A 1 409 ? 7.000 -16.108 -8.267 1.00 96.19 409 LEU A CA 1
ATOM 3225 C C . LEU A 1 409 ? 8.450 -16.007 -8.762 1.00 96.19 409 LEU A C 1
ATOM 3227 O O . LEU A 1 409 ? 8.746 -16.254 -9.934 1.00 96.19 409 LEU A O 1
ATOM 3231 N N . ALA A 1 410 ? 9.344 -15.596 -7.869 1.00 95.94 410 ALA A N 1
ATOM 3232 C CA . ALA A 1 410 ? 10.748 -15.408 -8.178 1.00 95.94 410 ALA A CA 1
ATOM 3233 C C . ALA A 1 410 ? 11.424 -16.770 -8.370 1.00 95.94 410 ALA A C 1
ATOM 3235 O O . ALA A 1 410 ? 11.355 -17.648 -7.507 1.00 95.94 410 ALA A O 1
ATOM 3236 N N . SER A 1 411 ? 12.103 -16.938 -9.499 1.00 94.75 411 SER A N 1
ATOM 3237 C CA . SER A 1 411 ? 13.001 -18.070 -9.718 1.00 94.75 411 SER A CA 1
ATOM 3238 C C . SER A 1 411 ? 14.284 -17.924 -8.890 1.00 94.75 411 SER A C 1
ATOM 3240 O O . SER A 1 411 ? 14.613 -16.833 -8.425 1.00 94.75 411 SER A O 1
ATOM 3242 N N . GLU A 1 412 ? 15.054 -19.006 -8.729 1.00 92.69 412 GLU A N 1
ATOM 3243 C CA . GLU A 1 412 ? 16.376 -18.958 -8.068 1.00 92.69 412 GLU A CA 1
ATOM 3244 C C . GLU A 1 412 ? 17.296 -17.896 -8.688 1.00 92.69 412 GLU A C 1
ATOM 3246 O O . GLU A 1 412 ? 18.048 -17.196 -8.010 1.00 92.69 412 GLU A O 1
ATOM 3251 N N . ASP A 1 413 ? 17.179 -17.778 -10.000 1.00 92.62 413 ASP A N 1
ATOM 3252 C CA . ASP A 1 413 ? 17.862 -16.844 -10.866 1.00 92.62 413 ASP A CA 1
ATOM 3253 C C . ASP A 1 413 ? 17.460 -15.384 -10.574 1.00 92.62 413 ASP A C 1
ATOM 3255 O O . ASP A 1 413 ? 18.332 -14.530 -10.397 1.00 92.62 413 ASP A O 1
ATOM 3259 N N . ASP A 1 414 ? 16.158 -15.111 -10.417 1.00 94.56 414 ASP A N 1
ATOM 3260 C CA . ASP A 1 414 ? 15.649 -13.795 -10.002 1.00 94.56 414 ASP A CA 1
ATOM 3261 C C . ASP A 1 414 ? 16.155 -13.428 -8.595 1.00 94.56 414 ASP A C 1
ATOM 3263 O O . ASP A 1 414 ? 16.618 -12.312 -8.363 1.00 94.56 414 ASP A O 1
ATOM 3267 N N . ILE A 1 415 ? 16.123 -14.379 -7.654 1.00 94.19 415 ILE A N 1
ATOM 3268 C CA . ILE A 1 415 ? 16.600 -14.173 -6.277 1.00 94.19 415 ILE A CA 1
ATOM 3269 C C . ILE A 1 415 ? 18.095 -13.827 -6.279 1.00 94.19 415 ILE A C 1
ATOM 3271 O O . ILE A 1 415 ? 18.519 -12.867 -5.633 1.00 94.19 415 ILE A O 1
ATOM 3275 N N . LYS A 1 416 ? 18.908 -14.577 -7.031 1.00 92.81 416 LYS A N 1
ATOM 3276 C CA . LYS A 1 416 ? 20.351 -14.333 -7.152 1.00 92.81 416 LYS A CA 1
ATOM 3277 C C . LYS A 1 416 ? 20.650 -12.977 -7.789 1.00 92.81 416 LYS A C 1
ATOM 3279 O O . LYS A 1 416 ? 21.576 -12.288 -7.345 1.00 92.81 416 LYS A O 1
ATOM 3284 N N . PHE A 1 417 ? 19.890 -12.608 -8.820 1.00 92.12 417 PHE A N 1
ATOM 3285 C CA . PHE A 1 417 ? 19.977 -11.293 -9.441 1.00 92.12 417 PHE A CA 1
ATOM 3286 C C . PHE A 1 417 ? 19.691 -10.197 -8.412 1.00 92.12 417 PHE A C 1
ATOM 3288 O O . PHE A 1 417 ? 20.545 -9.340 -8.202 1.00 92.12 417 PHE A O 1
ATOM 3295 N N . MET A 1 418 ? 18.569 -10.277 -7.692 1.00 93.50 418 MET A N 1
ATOM 3296 C CA . MET A 1 418 ? 18.180 -9.274 -6.695 1.00 93.50 418 MET A CA 1
ATOM 3297 C C . MET A 1 418 ? 19.202 -9.140 -5.560 1.00 93.50 418 MET A C 1
ATOM 3299 O O . MET A 1 418 ? 19.581 -8.027 -5.205 1.00 93.50 418 MET A O 1
ATOM 3303 N N . MET A 1 419 ? 19.747 -10.252 -5.055 1.00 91.56 419 MET A N 1
ATOM 3304 C CA . MET A 1 419 ? 20.813 -10.220 -4.043 1.00 91.56 419 MET A CA 1
ATOM 3305 C C . MET A 1 419 ? 22.077 -9.510 -4.545 1.00 91.56 419 MET A C 1
ATOM 3307 O O . MET A 1 419 ? 22.709 -8.748 -3.811 1.00 91.56 419 MET A O 1
ATOM 3311 N N . THR A 1 420 ? 22.458 -9.768 -5.798 1.00 89.75 420 THR A N 1
ATOM 3312 C CA . THR A 1 420 ? 23.639 -9.161 -6.428 1.00 89.75 420 THR A CA 1
ATOM 3313 C C . THR A 1 420 ? 23.398 -7.677 -6.694 1.00 89.75 420 THR A C 1
ATOM 3315 O O . THR A 1 420 ? 24.261 -6.848 -6.402 1.00 89.75 420 THR A O 1
ATOM 3318 N N . TYR A 1 421 ? 22.204 -7.340 -7.183 1.00 87.19 421 TYR A N 1
ATOM 3319 C CA . TYR A 1 421 ? 21.757 -5.977 -7.429 1.00 87.19 421 TYR A CA 1
ATOM 3320 C C . TYR A 1 421 ? 21.808 -5.128 -6.153 1.00 87.19 421 TYR A C 1
ATOM 3322 O O . TYR A 1 421 ? 22.446 -4.075 -6.131 1.00 87.19 421 TYR A O 1
ATOM 3330 N N . GLU A 1 422 ? 21.230 -5.614 -5.054 1.00 88.75 422 GLU A N 1
ATOM 3331 C CA . GLU A 1 422 ? 21.263 -4.916 -3.767 1.00 88.75 422 GLU A CA 1
ATOM 3332 C C . GLU A 1 422 ? 22.678 -4.787 -3.195 1.00 88.75 422 GLU A C 1
ATOM 3334 O O . GLU A 1 422 ? 23.033 -3.747 -2.633 1.00 88.75 422 GLU A O 1
ATOM 3339 N N . ALA A 1 423 ? 23.506 -5.827 -3.336 1.00 88.56 423 ALA A N 1
ATOM 3340 C CA . ALA A 1 423 ? 24.895 -5.788 -2.890 1.00 88.56 423 ALA A CA 1
ATOM 3341 C C . ALA A 1 423 ? 25.709 -4.728 -3.649 1.00 88.56 423 ALA A C 1
ATOM 3343 O O . ALA A 1 423 ? 26.533 -4.044 -3.041 1.00 88.56 423 ALA A O 1
ATOM 3344 N N . ASN A 1 424 ? 25.466 -4.566 -4.950 1.00 85.44 424 ASN A N 1
ATOM 3345 C CA . ASN A 1 424 ? 26.113 -3.539 -5.765 1.00 85.44 424 ASN A CA 1
ATOM 3346 C C . ASN A 1 424 ? 25.593 -2.138 -5.421 1.00 85.44 424 ASN A C 1
ATOM 3348 O O . ASN A 1 424 ? 26.398 -1.232 -5.207 1.00 85.44 424 ASN A O 1
ATOM 3352 N N . LYS A 1 425 ? 24.275 -1.982 -5.232 1.00 84.12 425 LYS A N 1
ATOM 3353 C CA . LYS A 1 425 ? 23.663 -0.724 -4.775 1.00 84.12 425 LYS A CA 1
ATOM 3354 C C . LYS A 1 425 ? 24.269 -0.246 -3.449 1.00 84.12 425 LYS A C 1
ATOM 3356 O O . LYS A 1 425 ? 24.623 0.922 -3.317 1.00 84.12 425 LYS A O 1
ATOM 3361 N N . LYS A 1 426 ? 24.473 -1.153 -2.483 1.00 86.38 426 LYS A N 1
ATOM 3362 C CA . LYS A 1 426 ? 25.104 -0.845 -1.181 1.00 86.38 426 LYS A CA 1
ATOM 3363 C C . LYS A 1 426 ? 26.566 -0.403 -1.285 1.00 86.38 426 LYS A C 1
ATOM 3365 O O . LYS A 1 426 ? 27.042 0.297 -0.398 1.00 86.38 426 LYS A O 1
ATOM 3370 N N . LYS A 1 427 ? 27.286 -0.788 -2.343 1.00 88.88 427 LYS A N 1
ATOM 3371 C CA . LYS A 1 427 ? 28.680 -0.368 -2.569 1.00 88.88 427 LYS A CA 1
ATOM 3372 C C . LYS A 1 427 ? 28.799 1.049 -3.134 1.00 88.88 427 LYS A C 1
ATOM 3374 O O . LYS A 1 427 ? 29.918 1.497 -3.359 1.00 88.88 427 LYS A O 1
ATOM 3379 N N . GLY A 1 428 ? 27.684 1.735 -3.399 1.00 80.75 428 GLY A N 1
ATOM 3380 C CA . GLY A 1 428 ? 27.713 3.049 -4.041 1.00 80.75 428 GLY A CA 1
ATOM 3381 C C . GLY A 1 428 ? 28.243 2.998 -5.475 1.00 80.75 428 GLY A C 1
ATOM 3382 O O . GLY A 1 428 ? 28.610 4.032 -6.022 1.00 80.75 428 GLY A O 1
ATOM 3383 N N . GLN A 1 429 ? 28.282 1.812 -6.101 1.00 71.94 429 GLN A N 1
ATOM 3384 C CA . GLN A 1 429 ? 28.295 1.730 -7.558 1.00 71.94 429 GLN A CA 1
ATOM 3385 C C . GLN A 1 429 ? 26.921 2.219 -8.002 1.00 71.94 429 GLN A C 1
ATOM 3387 O O . GLN A 1 429 ? 25.962 1.450 -8.054 1.00 71.94 429 GLN A O 1
ATOM 3392 N N . GLU A 1 430 ? 26.809 3.538 -8.158 1.00 55.69 430 GLU A N 1
ATOM 3393 C CA . GLU A 1 430 ? 25.564 4.195 -8.512 1.00 55.69 430 GLU A CA 1
ATOM 3394 C C . GLU A 1 430 ? 24.960 3.530 -9.743 1.00 55.69 430 GLU A C 1
ATOM 3396 O O . GLU A 1 430 ? 25.646 3.214 -10.718 1.00 55.69 430 GLU A O 1
ATOM 3401 N N . VAL A 1 431 ? 23.639 3.369 -9.710 1.00 52.62 431 VAL A N 1
ATOM 3402 C CA . VAL A 1 431 ? 22.858 2.789 -10.807 1.00 52.62 431 VAL A CA 1
ATOM 3403 C C . VAL A 1 431 ? 22.962 3.636 -12.093 1.00 52.62 431 VAL A C 1
ATOM 3405 O O . VAL A 1 431 ? 22.610 3.166 -13.170 1.00 52.62 431 VAL A O 1
ATOM 3408 N N . GLY A 1 432 ? 23.539 4.844 -12.014 1.00 46.50 432 GLY A N 1
ATOM 3409 C CA . GLY A 1 432 ? 23.914 5.671 -13.164 1.00 46.50 432 GLY A CA 1
ATOM 3410 C C . GLY A 1 432 ? 25.050 5.106 -14.027 1.00 46.50 432 GLY A C 1
ATOM 3411 O O . GLY A 1 432 ? 25.196 5.527 -15.169 1.00 46.50 432 GLY A O 1
ATOM 3412 N N . ALA A 1 433 ? 25.816 4.118 -13.546 1.00 44.88 433 ALA A N 1
ATOM 3413 C CA . ALA A 1 433 ? 26.795 3.407 -14.375 1.00 44.88 433 ALA A CA 1
ATOM 3414 C C . ALA A 1 433 ? 26.153 2.397 -15.349 1.00 44.88 433 ALA A C 1
ATOM 3416 O O . ALA A 1 433 ? 26.869 1.760 -16.122 1.00 44.88 433 ALA A O 1
ATOM 3417 N N . GLY A 1 434 ? 24.821 2.254 -15.313 1.00 50.16 434 GLY A N 1
ATOM 3418 C CA . GLY A 1 434 ? 24.102 1.184 -15.986 1.00 50.16 434 GLY A CA 1
ATOM 3419 C C . GLY A 1 434 ? 24.364 -0.154 -15.296 1.00 50.16 434 GLY A C 1
ATOM 3420 O O . GLY A 1 434 ? 25.492 -0.515 -14.964 1.00 50.16 434 GLY A O 1
ATOM 3421 N N . LEU A 1 435 ? 23.312 -0.935 -15.075 1.00 51.25 435 LEU A N 1
ATOM 3422 C CA . LEU A 1 435 ? 23.503 -2.370 -14.913 1.00 51.25 435 LEU A CA 1
ATOM 3423 C C . LEU A 1 435 ? 23.975 -2.890 -16.267 1.00 51.25 435 LEU A C 1
ATOM 3425 O O . LEU A 1 435 ? 23.199 -2.908 -17.224 1.00 51.25 435 LEU A O 1
ATOM 3429 N N . TYR A 1 436 ? 25.248 -3.269 -16.371 1.00 50.91 436 TYR A N 1
ATOM 3430 C CA . TYR A 1 436 ? 25.729 -3.896 -17.591 1.00 50.91 436 TYR A CA 1
ATOM 3431 C C . TYR A 1 436 ? 24.874 -5.132 -17.852 1.00 50.91 436 TYR A C 1
ATOM 3433 O O . TYR A 1 436 ? 24.604 -5.934 -16.953 1.00 50.91 436 TYR A O 1
ATOM 3441 N N . ALA A 1 437 ? 24.432 -5.284 -19.098 1.00 47.56 437 ALA A N 1
ATOM 3442 C CA . ALA A 1 437 ? 23.619 -6.421 -19.498 1.00 47.56 437 ALA A CA 1
ATOM 3443 C C . ALA A 1 437 ? 24.327 -7.744 -19.131 1.00 47.56 437 ALA A C 1
ATOM 3445 O O . ALA A 1 437 ? 23.691 -8.676 -18.648 1.00 47.56 437 ALA A O 1
ATOM 3446 N N . SER A 1 438 ? 25.666 -7.773 -19.206 1.00 47.59 438 SER A N 1
ATOM 3447 C CA . SER A 1 438 ? 26.521 -8.884 -18.760 1.00 47.59 438 SER A CA 1
ATOM 3448 C C . SER A 1 438 ? 26.323 -9.306 -17.302 1.00 47.59 438 SER A C 1
ATOM 3450 O O . SER A 1 438 ? 26.468 -10.486 -16.996 1.00 47.59 438 SER A O 1
ATOM 3452 N N . ASP A 1 439 ? 25.969 -8.371 -16.422 1.00 44.78 439 ASP A N 1
ATOM 3453 C CA . ASP A 1 439 ? 25.760 -8.623 -14.992 1.00 44.78 439 ASP A CA 1
ATOM 3454 C C . ASP A 1 439 ? 24.297 -8.980 -14.680 1.00 44.78 439 ASP A C 1
ATOM 3456 O O . ASP A 1 439 ? 23.985 -9.456 -13.588 1.00 44.78 439 ASP A O 1
ATOM 3460 N N . SER A 1 440 ? 23.404 -8.772 -15.655 1.00 47.06 440 SER A N 1
ATOM 3461 C CA . SER A 1 440 ? 21.950 -8.931 -15.529 1.00 47.06 440 SER A CA 1
ATOM 3462 C C . SER A 1 440 ? 21.391 -10.123 -16.310 1.00 47.06 440 SER A C 1
ATOM 3464 O O . SER A 1 440 ? 20.228 -10.481 -16.127 1.00 47.06 440 SER A O 1
ATOM 3466 N N . TYR A 1 441 ? 22.181 -10.764 -17.179 1.00 42.41 441 TYR A N 1
ATOM 3467 C CA . TYR A 1 441 ? 21.682 -11.885 -17.970 1.00 42.41 441 TYR A CA 1
ATOM 3468 C C . TYR A 1 441 ? 21.549 -13.165 -17.144 1.00 42.41 441 TYR A C 1
ATOM 3470 O O . TYR A 1 441 ? 22.484 -13.946 -16.965 1.00 42.41 441 TYR A O 1
ATOM 3478 N N . LEU A 1 442 ? 20.302 -13.442 -16.778 1.00 39.81 442 LEU A N 1
ATOM 3479 C CA . LEU A 1 442 ? 19.735 -14.762 -17.024 1.00 39.81 442 LEU A CA 1
ATOM 3480 C C . LEU A 1 442 ? 19.717 -14.995 -18.545 1.00 39.81 442 LEU A C 1
ATOM 3482 O O . LEU A 1 442 ? 19.434 -14.051 -19.288 1.00 39.81 442 LEU A O 1
ATOM 3486 N N . PRO A 1 443 ? 20.042 -16.201 -19.044 1.00 37.16 443 PRO A N 1
ATOM 3487 C CA . PRO A 1 443 ? 20.055 -16.471 -20.480 1.00 37.16 443 PRO A CA 1
ATOM 3488 C C . PRO A 1 443 ? 18.707 -16.083 -21.097 1.00 37.16 443 PRO A C 1
ATOM 3490 O O . PRO A 1 443 ? 17.662 -16.411 -20.530 1.00 37.16 443 PRO A O 1
ATOM 3493 N N . LEU A 1 444 ? 18.730 -15.381 -22.240 1.00 34.16 444 LEU A N 1
ATOM 3494 C CA . LEU A 1 444 ? 17.522 -14.976 -22.963 1.00 34.16 444 LEU A CA 1
ATOM 3495 C C . LEU A 1 444 ? 16.573 -16.176 -23.092 1.00 34.16 444 LEU A C 1
ATOM 3497 O O . LEU A 1 444 ? 16.816 -17.095 -23.877 1.00 34.16 444 LEU A O 1
ATOM 3501 N N . ARG A 1 445 ? 15.455 -16.154 -22.359 1.00 37.66 445 ARG A N 1
ATOM 3502 C CA . ARG A 1 445 ? 14.308 -17.003 -22.681 1.00 37.66 445 ARG A CA 1
ATOM 3503 C C . ARG A 1 445 ? 13.654 -16.391 -23.908 1.00 37.66 445 ARG A C 1
ATOM 3505 O O . ARG A 1 445 ? 12.753 -15.569 -23.801 1.00 37.66 445 ARG A O 1
ATOM 3512 N N . VAL A 1 446 ? 14.161 -16.756 -25.081 1.00 35.81 446 VAL A N 1
ATOM 3513 C CA . VAL A 1 446 ? 13.516 -16.450 -26.356 1.00 35.81 446 VAL A CA 1
AT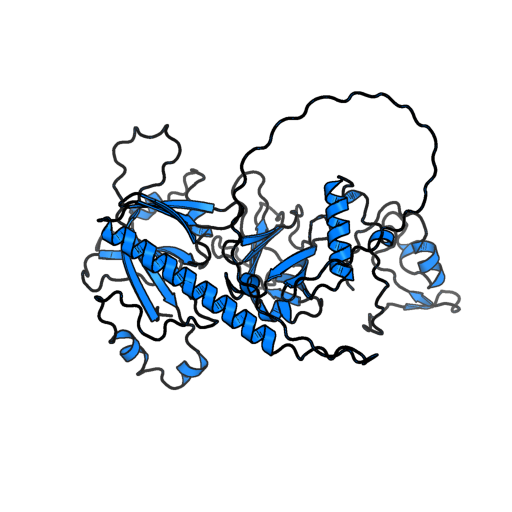OM 3514 C C . VAL A 1 446 ? 12.168 -17.169 -26.336 1.00 35.81 446 VAL A C 1
ATOM 3516 O O . VAL A 1 446 ? 12.108 -18.370 -26.592 1.00 35.81 446 VAL A O 1
ATOM 3519 N N . SER A 1 447 ? 11.087 -16.474 -25.971 1.00 40.34 447 SER A N 1
ATOM 3520 C CA . SER A 1 447 ? 9.756 -17.005 -26.246 1.00 40.34 447 SER A CA 1
ATOM 3521 C C . SER A 1 447 ? 9.593 -16.991 -27.773 1.00 40.34 447 SER A C 1
ATOM 3523 O O . SER A 1 447 ? 9.828 -15.961 -28.420 1.00 40.34 447 SER A O 1
ATOM 3525 N N . PRO A 1 448 ? 9.300 -18.135 -28.406 1.00 42.41 448 PRO A N 1
ATOM 3526 C CA . PRO A 1 448 ? 9.088 -18.170 -29.838 1.00 42.41 448 PRO A CA 1
ATOM 3527 C C . PRO A 1 448 ? 7.719 -17.539 -30.122 1.00 42.41 448 PRO A C 1
ATOM 3529 O O . PRO A 1 448 ? 6.693 -18.200 -30.022 1.00 42.41 448 PRO A O 1
ATOM 3532 N N . ASN A 1 449 ? 7.747 -16.260 -30.501 1.00 48.31 449 ASN A N 1
ATOM 3533 C CA . ASN A 1 449 ? 6.645 -15.407 -30.966 1.00 48.31 449 ASN A CA 1
ATOM 3534 C C . ASN A 1 449 ? 5.769 -14.734 -29.898 1.00 48.31 449 ASN A C 1
ATOM 3536 O O . ASN A 1 449 ? 4.729 -15.260 -29.507 1.00 48.31 449 ASN A O 1
ATOM 3540 N N . PRO A 1 450 ? 5.982 -13.425 -29.725 1.00 42.53 450 PRO A N 1
ATOM 3541 C CA . PRO A 1 450 ? 4.961 -12.440 -30.005 1.00 42.53 450 PRO A CA 1
ATOM 3542 C C . PRO A 1 450 ? 5.204 -11.903 -31.417 1.00 42.53 450 PRO A C 1
ATOM 3544 O O . PRO A 1 450 ? 6.309 -11.478 -31.762 1.00 42.53 450 PRO A O 1
ATOM 3547 N N . THR A 1 451 ? 4.178 -11.940 -32.262 1.00 45.09 451 THR A N 1
ATOM 3548 C CA . THR A 1 451 ? 4.188 -11.375 -33.617 1.00 45.09 451 THR A CA 1
ATOM 3549 C C . THR A 1 451 ? 4.249 -9.847 -33.536 1.00 45.09 451 THR A C 1
ATOM 3551 O O . THR A 1 451 ? 3.296 -9.144 -33.860 1.00 45.09 451 THR A O 1
ATOM 3554 N N . ILE A 1 452 ? 5.377 -9.311 -33.072 1.00 50.66 452 ILE A N 1
ATOM 3555 C CA . ILE A 1 452 ? 5.714 -7.901 -33.189 1.00 50.66 452 ILE A CA 1
ATOM 3556 C C . ILE A 1 452 ? 5.801 -7.647 -34.687 1.00 50.66 452 ILE A C 1
ATOM 3558 O O . ILE A 1 452 ? 6.642 -8.230 -35.378 1.00 50.66 452 ILE A O 1
ATOM 3562 N N . GLN A 1 453 ? 4.904 -6.806 -35.200 1.00 47.69 453 GLN A N 1
ATOM 3563 C CA . GLN A 1 453 ? 4.944 -6.322 -36.573 1.00 47.69 453 GLN A CA 1
ATOM 3564 C C . GLN A 1 453 ? 6.233 -5.517 -36.762 1.00 47.69 453 GLN A C 1
ATOM 3566 O O . GLN A 1 453 ? 6.274 -4.294 -36.629 1.00 47.69 453 GLN A O 1
ATOM 3571 N N . ARG A 1 454 ? 7.330 -6.226 -37.035 1.00 58.78 454 ARG A N 1
ATOM 3572 C CA . ARG A 1 454 ? 8.585 -5.625 -37.454 1.00 58.78 454 ARG A CA 1
ATOM 3573 C C . ARG A 1 454 ? 8.285 -4.957 -38.784 1.00 58.78 454 ARG A C 1
ATOM 3575 O O . ARG A 1 454 ? 8.034 -5.636 -39.775 1.00 58.78 454 ARG A O 1
ATOM 3582 N N . ASN A 1 455 ? 8.274 -3.629 -38.795 1.00 77.25 455 ASN A N 1
ATOM 3583 C CA . ASN A 1 455 ? 8.289 -2.886 -40.043 1.00 77.25 455 ASN A CA 1
ATOM 3584 C C . ASN A 1 455 ? 9.581 -3.284 -40.765 1.00 77.25 455 ASN A C 1
ATOM 3586 O O . ASN A 1 455 ? 10.674 -3.044 -40.247 1.00 77.25 455 ASN A O 1
ATOM 3590 N N . LYS A 1 456 ? 9.437 -3.954 -41.909 1.00 87.94 456 LYS A N 1
ATOM 3591 C CA . LYS A 1 456 ? 10.534 -4.393 -42.772 1.00 87.94 456 LYS A CA 1
ATOM 3592 C C . LYS A 1 456 ? 10.440 -3.640 -44.091 1.00 87.94 456 LYS A C 1
ATOM 3594 O O . LYS A 1 456 ? 9.335 -3.425 -44.586 1.00 87.94 456 LYS A O 1
ATOM 3599 N N . ARG A 1 457 ? 11.579 -3.274 -44.669 1.00 89.75 457 ARG A N 1
ATOM 3600 C CA . ARG A 1 457 ? 11.659 -2.789 -46.052 1.00 89.75 457 ARG A CA 1
ATOM 3601 C C . ARG A 1 457 ? 12.798 -3.505 -46.780 1.00 89.75 457 ARG A C 1
ATOM 3603 O O . ARG A 1 457 ? 13.794 -3.824 -46.130 1.00 89.75 457 ARG A O 1
ATOM 3610 N N . PRO A 1 458 ? 12.676 -3.784 -48.085 1.00 91.00 458 PRO A N 1
ATOM 3611 C CA . PRO A 1 458 ? 13.829 -4.209 -48.866 1.00 91.00 458 PRO A CA 1
ATOM 3612 C C . PRO A 1 458 ? 14.849 -3.064 -48.933 1.00 91.00 458 PRO A C 1
ATOM 3614 O O . PRO A 1 458 ? 14.467 -1.892 -48.970 1.00 91.00 458 PRO A O 1
ATOM 3617 N N . THR A 1 459 ? 16.136 -3.399 -48.926 1.00 90.50 459 THR A N 1
ATOM 3618 C CA . THR A 1 459 ? 17.217 -2.451 -49.235 1.00 90.50 459 THR A CA 1
ATOM 3619 C C . THR A 1 459 ? 17.054 -1.942 -50.673 1.00 90.50 459 THR A C 1
ATOM 3621 O O . THR A 1 459 ? 16.437 -2.623 -51.492 1.00 90.50 459 THR A O 1
ATOM 3624 N N . GLU A 1 460 ? 17.607 -0.774 -51.006 1.00 89.56 460 GLU A N 1
ATOM 3625 C CA . GLU A 1 460 ? 17.537 -0.202 -52.366 1.00 89.56 460 GLU A CA 1
ATOM 3626 C C . GLU A 1 460 ? 18.078 -1.162 -53.441 1.00 89.56 460 GLU A C 1
ATOM 3628 O O . GLU A 1 460 ? 17.518 -1.255 -54.530 1.00 89.56 460 GLU A O 1
ATOM 3633 N N . ASP A 1 461 ? 19.074 -1.977 -53.086 1.00 89.81 461 ASP A N 1
ATOM 3634 C CA . ASP A 1 461 ? 19.632 -3.021 -53.953 1.00 89.81 461 ASP A CA 1
ATOM 3635 C C . ASP A 1 461 ? 18.731 -4.262 -54.112 1.00 89.81 461 ASP A C 1
ATOM 3637 O O . ASP A 1 461 ? 19.059 -5.181 -54.863 1.00 89.81 461 ASP A O 1
ATOM 3641 N N . GLY A 1 462 ? 17.645 -4.366 -53.341 1.00 91.25 462 GLY A N 1
ATOM 3642 C CA . GLY A 1 462 ? 16.738 -5.519 -53.303 1.00 91.25 462 GLY A CA 1
ATOM 3643 C C . GLY A 1 462 ? 17.336 -6.810 -52.722 1.00 91.25 462 GLY A C 1
ATOM 3644 O O . GLY A 1 462 ? 16.643 -7.822 -52.653 1.00 91.25 462 GLY A O 1
ATOM 3645 N N . LYS A 1 463 ? 18.609 -6.797 -52.300 1.00 90.31 463 LYS A N 1
ATOM 3646 C CA . LYS A 1 463 ? 19.347 -7.990 -51.842 1.00 90.31 463 LYS A CA 1
ATOM 3647 C C . LYS A 1 463 ? 19.126 -8.351 -50.374 1.00 90.31 463 LYS A C 1
ATOM 3649 O O . LYS A 1 463 ? 19.296 -9.511 -50.013 1.00 90.31 463 LYS A O 1
ATOM 3654 N N . ALA A 1 464 ? 18.768 -7.383 -49.534 1.00 90.69 464 ALA A N 1
ATOM 3655 C CA . ALA A 1 464 ? 18.613 -7.576 -48.096 1.00 90.69 464 ALA A CA 1
ATOM 3656 C C . ALA A 1 464 ? 17.322 -6.930 -47.575 1.00 90.69 464 ALA A C 1
ATOM 3658 O O . ALA A 1 464 ? 16.654 -6.160 -48.269 1.00 90.69 464 ALA A O 1
ATOM 3659 N N . VAL A 1 465 ? 16.952 -7.286 -46.344 1.00 91.44 465 VAL A N 1
ATOM 3660 C CA . VAL A 1 465 ? 15.793 -6.734 -45.640 1.00 91.44 465 VAL A CA 1
ATOM 3661 C C . VAL A 1 465 ? 16.294 -5.897 -44.473 1.00 91.44 465 VAL A C 1
ATOM 3663 O O . VAL A 1 465 ? 16.963 -6.416 -43.581 1.00 91.44 465 VAL A O 1
ATOM 3666 N N . GLN A 1 466 ? 15.941 -4.616 -44.469 1.00 89.62 466 GLN A N 1
ATOM 3667 C CA . GLN A 1 466 ? 16.172 -3.719 -43.346 1.00 89.62 466 GLN A CA 1
ATOM 3668 C C . GLN A 1 466 ? 14.987 -3.764 -42.380 1.00 89.62 466 GLN A C 1
ATOM 3670 O O . GLN A 1 466 ? 13.818 -3.787 -42.782 1.00 89.62 466 GLN A O 1
ATOM 3675 N N . TYR A 1 467 ? 15.296 -3.731 -41.092 1.00 86.19 467 TYR A N 1
ATOM 3676 C CA . TYR A 1 467 ? 14.351 -3.702 -39.989 1.00 86.19 467 TYR A CA 1
ATOM 3677 C C . TYR A 1 467 ? 14.346 -2.313 -39.365 1.00 86.19 467 TYR A C 1
ATOM 3679 O O . TYR A 1 467 ? 15.389 -1.682 -39.199 1.00 86.19 467 TYR A O 1
ATOM 3687 N N . ARG A 1 468 ? 13.157 -1.829 -39.002 1.00 81.38 468 ARG A N 1
ATOM 3688 C CA . ARG A 1 468 ? 13.044 -0.573 -38.265 1.00 81.38 468 ARG A CA 1
ATOM 3689 C C . ARG A 1 468 ? 13.483 -0.780 -36.815 1.00 81.38 468 ARG A C 1
ATOM 3691 O O . ARG A 1 468 ? 12.785 -1.475 -36.078 1.00 81.38 468 ARG A O 1
ATOM 3698 N N . VAL A 1 469 ? 14.577 -0.143 -36.404 1.00 72.56 469 VAL A N 1
ATOM 3699 C CA . VAL A 1 469 ? 15.101 -0.219 -35.031 1.00 72.56 469 VAL A CA 1
ATOM 3700 C C . VAL A 1 469 ? 14.485 0.916 -34.211 1.00 72.56 469 VAL A C 1
ATOM 3702 O O . VAL A 1 469 ? 14.589 2.088 -34.575 1.00 72.56 469 VAL A O 1
ATOM 3705 N N . LYS A 1 470 ? 13.732 0.571 -33.162 1.00 64.81 470 LYS A N 1
ATOM 3706 C CA . LYS A 1 470 ? 13.147 1.528 -32.215 1.00 64.81 470 LYS A CA 1
ATOM 3707 C C . LYS A 1 470 ? 13.252 0.976 -30.787 1.00 64.81 470 LYS A C 1
ATOM 3709 O O . LYS A 1 470 ? 12.765 -0.135 -30.583 1.00 64.81 470 LYS A O 1
ATOM 3714 N N . PRO A 1 471 ? 13.753 1.759 -29.815 1.00 55.28 471 PRO A N 1
ATOM 3715 C CA . PRO A 1 471 ? 14.437 3.049 -29.993 1.00 55.28 471 PRO A CA 1
ATOM 3716 C C . PRO A 1 471 ? 15.745 2.908 -30.798 1.00 55.28 471 PRO A C 1
ATOM 3718 O O . PRO A 1 471 ? 16.230 1.797 -30.993 1.00 55.28 471 PRO A O 1
ATOM 3721 N N . PHE A 1 472 ? 16.252 4.013 -31.355 1.00 62.41 472 PHE A N 1
ATOM 3722 C CA . PHE A 1 472 ? 17.507 4.005 -32.120 1.00 62.41 472 PHE A CA 1
ATOM 3723 C C . PHE A 1 472 ? 18.687 3.672 -31.180 1.00 62.41 472 PHE A C 1
ATOM 3725 O O . PHE A 1 472 ? 18.642 4.115 -30.033 1.00 62.41 472 PHE A O 1
ATOM 3732 N N . PRO A 1 473 ? 19.721 2.929 -31.625 1.00 61.09 473 PRO A N 1
ATOM 3733 C CA . PRO A 1 473 ? 20.862 2.526 -30.787 1.00 61.09 473 PRO A CA 1
ATOM 3734 C C . PRO A 1 473 ? 21.622 3.689 -30.120 1.00 61.09 473 PRO A C 1
ATOM 3736 O O . PRO A 1 473 ? 22.166 3.527 -29.030 1.00 61.09 473 PRO A O 1
ATOM 3739 N N . ASP A 1 474 ? 21.622 4.870 -30.747 1.00 71.94 474 ASP A N 1
ATOM 3740 C CA . ASP A 1 474 ? 22.171 6.113 -30.197 1.00 71.94 474 ASP A CA 1
ATOM 3741 C C . ASP A 1 474 ? 21.363 7.316 -30.754 1.00 71.94 474 ASP A C 1
ATOM 3743 O O . ASP A 1 474 ? 21.229 7.435 -31.978 1.00 71.94 474 ASP A O 1
ATOM 3747 N N . PRO A 1 475 ? 20.773 8.184 -29.906 1.00 69.69 475 PRO A N 1
ATOM 3748 C CA . PRO A 1 475 ? 19.983 9.343 -30.325 1.00 69.69 475 PRO A CA 1
ATOM 3749 C C . PRO A 1 475 ? 20.817 10.485 -30.912 1.00 69.69 475 PRO A C 1
ATOM 3751 O O . PRO A 1 475 ? 20.251 11.326 -31.610 1.00 69.69 475 PRO A O 1
ATOM 3754 N N . ASP A 1 476 ? 22.120 10.542 -30.628 1.00 78.88 476 ASP A N 1
ATOM 3755 C CA . ASP A 1 476 ? 23.004 11.575 -31.174 1.00 78.88 476 ASP A CA 1
ATOM 3756 C C . ASP A 1 476 ? 23.496 11.214 -32.582 1.00 78.88 476 ASP A C 1
ATOM 3758 O O . ASP A 1 476 ? 23.970 12.081 -33.323 1.00 78.88 476 ASP A O 1
ATOM 3762 N N . ARG A 1 477 ? 23.342 9.949 -32.995 1.00 78.25 477 ARG A N 1
ATOM 3763 C CA . ARG A 1 477 ? 23.611 9.533 -34.372 1.00 78.25 477 ARG A CA 1
ATOM 3764 C C . ARG A 1 477 ? 22.458 9.939 -35.295 1.00 78.25 477 ARG A C 1
ATOM 3766 O O . ARG A 1 477 ? 21.292 9.859 -34.897 1.00 78.25 477 ARG A O 1
ATOM 3773 N N . PRO A 1 478 ? 22.742 10.346 -36.547 1.00 85.12 478 PRO A N 1
ATOM 3774 C CA . PRO A 1 478 ? 21.698 10.732 -37.486 1.00 85.12 478 PRO A CA 1
ATOM 3775 C C . PRO A 1 478 ? 20.637 9.634 -37.624 1.00 85.12 478 PRO A C 1
ATOM 3777 O O . PRO A 1 478 ? 20.948 8.485 -37.932 1.00 85.12 478 PRO A O 1
ATOM 3780 N N . ILE A 1 479 ? 19.365 9.997 -37.432 1.00 81.88 479 ILE A N 1
ATOM 3781 C CA . ILE A 1 479 ? 18.218 9.069 -37.509 1.00 81.88 479 ILE A CA 1
ATOM 3782 C C . ILE A 1 479 ? 18.209 8.308 -38.841 1.00 81.88 479 ILE A C 1
ATOM 3784 O O . ILE A 1 479 ? 17.748 7.174 -38.920 1.00 81.88 479 ILE A O 1
ATOM 3788 N N . GLU A 1 480 ? 18.690 8.935 -39.906 1.00 84.44 480 GLU A N 1
ATOM 3789 C CA . GLU A 1 480 ? 18.755 8.345 -41.240 1.00 84.44 480 GLU A CA 1
ATOM 3790 C C . GLU A 1 480 ? 19.695 7.132 -41.298 1.00 84.44 480 GLU A C 1
ATOM 3792 O O . GLU A 1 480 ? 19.370 6.168 -41.988 1.00 84.44 480 GLU A O 1
ATOM 3797 N N . GLU A 1 481 ? 20.779 7.136 -40.514 1.00 84.62 481 GLU A N 1
ATOM 3798 C CA . GLU A 1 481 ? 21.758 6.045 -40.440 1.00 84.62 481 GLU A CA 1
ATOM 3799 C C . GLU A 1 481 ? 21.253 4.872 -39.597 1.00 84.62 481 GLU A C 1
ATOM 3801 O O . GLU A 1 481 ? 21.500 3.719 -39.927 1.00 84.62 481 GLU A O 1
ATOM 3806 N N . THR A 1 482 ? 20.527 5.144 -38.512 1.00 82.94 482 THR A N 1
ATOM 3807 C CA . THR A 1 482 ? 20.239 4.134 -37.478 1.00 82.94 482 THR A CA 1
ATOM 3808 C C . THR A 1 482 ? 18.796 3.621 -37.480 1.00 82.94 482 THR A C 1
ATOM 3810 O O . THR A 1 482 ? 18.461 2.661 -36.783 1.00 82.94 482 THR A O 1
ATOM 3813 N N . LYS A 1 483 ? 17.902 4.230 -38.272 1.00 86.62 483 LYS A N 1
ATOM 3814 C CA . LYS A 1 483 ? 16.469 3.878 -38.307 1.00 86.62 483 LYS A CA 1
ATOM 3815 C C . LYS A 1 483 ? 16.163 2.569 -39.015 1.00 86.62 483 LYS A C 1
ATOM 3817 O O . LYS A 1 483 ? 15.153 1.946 -38.683 1.00 86.62 483 LYS A O 1
ATOM 3822 N N . TRP A 1 484 ? 16.962 2.194 -40.004 1.00 88.94 484 TRP A N 1
ATOM 3823 C CA . TRP A 1 484 ? 16.722 1.032 -40.852 1.00 88.94 484 TRP A CA 1
ATOM 3824 C C . TRP A 1 484 ? 18.022 0.279 -41.060 1.00 88.94 484 TRP A C 1
ATOM 3826 O O . TRP A 1 484 ? 18.821 0.662 -41.905 1.00 88.94 484 TRP A O 1
ATOM 3836 N N . LEU A 1 485 ? 18.193 -0.798 -40.307 1.00 88.50 485 LEU A N 1
ATOM 3837 C CA . LEU A 1 485 ? 19.405 -1.605 -40.327 1.00 88.50 485 LEU A CA 1
ATOM 3838 C C . LEU A 1 485 ? 19.055 -3.033 -40.746 1.00 88.50 485 LEU A C 1
ATOM 3840 O O . LEU A 1 485 ? 17.994 -3.565 -40.403 1.00 88.50 485 LEU A O 1
ATOM 3844 N N . THR A 1 486 ? 19.920 -3.650 -41.536 1.00 90.62 486 THR A N 1
ATOM 3845 C CA . THR A 1 486 ? 19.908 -5.092 -41.793 1.00 90.62 486 THR A CA 1
ATOM 3846 C C . THR A 1 486 ? 20.241 -5.860 -40.514 1.00 90.62 486 THR A C 1
ATOM 3848 O O . THR A 1 486 ? 20.614 -5.277 -39.501 1.00 90.62 486 THR A O 1
ATOM 3851 N N . HIS A 1 487 ? 20.063 -7.180 -40.524 1.00 84.44 487 HIS A N 1
ATOM 3852 C CA . HIS A 1 487 ? 20.346 -7.985 -39.335 1.00 84.44 487 HIS A CA 1
ATOM 3853 C C . HIS A 1 487 ? 21.809 -7.863 -38.883 1.00 84.44 487 HIS A C 1
ATOM 3855 O O . HIS A 1 487 ? 22.041 -7.612 -37.704 1.00 84.44 487 HIS A O 1
ATOM 3861 N N . ASP A 1 488 ? 22.748 -7.952 -39.827 1.00 85.81 488 ASP A N 1
ATOM 3862 C CA . ASP A 1 488 ? 24.188 -7.864 -39.562 1.00 85.81 488 ASP A CA 1
ATOM 3863 C C . ASP A 1 488 ? 24.579 -6.461 -39.071 1.00 85.81 488 ASP A C 1
ATOM 3865 O O . ASP A 1 488 ? 25.341 -6.321 -38.120 1.00 85.81 488 ASP A O 1
ATOM 3869 N N . GLU A 1 489 ? 23.988 -5.409 -39.653 1.00 88.31 489 GLU A N 1
ATOM 3870 C CA . GLU A 1 489 ? 24.203 -4.028 -39.203 1.00 88.31 489 GLU A CA 1
ATOM 3871 C C . GLU A 1 489 ? 23.642 -3.780 -37.795 1.00 88.31 489 GLU A C 1
ATOM 3873 O O . GLU A 1 489 ? 24.227 -3.010 -37.042 1.00 88.31 489 GLU A O 1
ATOM 3878 N N . ILE A 1 490 ? 22.528 -4.421 -37.413 1.00 83.25 490 ILE A N 1
ATOM 3879 C CA . ILE A 1 490 ? 22.000 -4.341 -36.039 1.00 83.25 490 ILE A CA 1
ATOM 3880 C C . ILE A 1 490 ? 22.983 -4.969 -35.057 1.00 83.25 490 ILE A C 1
ATOM 3882 O O . ILE A 1 490 ? 23.207 -4.400 -33.992 1.00 83.25 490 ILE A O 1
ATOM 3886 N N . GLU A 1 491 ? 23.542 -6.134 -35.392 1.00 75.94 491 GLU A N 1
ATOM 3887 C CA . GLU A 1 491 ? 24.532 -6.787 -34.537 1.00 75.94 491 GLU A CA 1
ATOM 3888 C C . GLU A 1 491 ? 25.790 -5.930 -34.414 1.00 75.94 491 GLU A C 1
ATOM 3890 O O . GLU A 1 491 ? 26.217 -5.647 -33.299 1.00 75.94 491 GLU A O 1
ATOM 3895 N N . GLU A 1 492 ? 26.340 -5.445 -35.529 1.00 85.69 492 GLU A N 1
ATOM 3896 C CA . GLU A 1 492 ? 27.527 -4.588 -35.511 1.00 85.69 492 GLU A CA 1
ATOM 3897 C C . GLU A 1 492 ? 27.287 -3.301 -34.708 1.00 85.69 492 GLU A C 1
ATOM 3899 O O . GLU A 1 492 ? 28.107 -2.925 -33.869 1.00 85.69 492 GLU A O 1
ATOM 3904 N N . GLU A 1 493 ? 26.146 -2.642 -34.922 1.00 81.81 493 GLU A N 1
ATOM 3905 C CA . GLU A 1 493 ? 25.787 -1.406 -34.229 1.00 81.81 493 GLU A CA 1
ATOM 3906 C C . GLU A 1 493 ? 25.552 -1.636 -32.729 1.00 81.81 493 GLU A C 1
ATOM 3908 O O . GLU A 1 493 ? 25.939 -0.793 -31.923 1.00 81.81 493 GLU A O 1
ATOM 3913 N N . ALA A 1 494 ? 25.008 -2.790 -32.325 1.00 74.94 494 ALA A N 1
ATOM 3914 C CA . ALA A 1 494 ? 24.839 -3.151 -30.914 1.00 74.94 494 ALA A CA 1
ATOM 3915 C C . ALA A 1 494 ? 26.173 -3.333 -30.163 1.00 74.94 494 ALA A C 1
ATOM 3917 O O . ALA A 1 494 ? 26.198 -3.233 -28.936 1.00 74.94 494 ALA A O 1
ATOM 3918 N N . PHE A 1 495 ? 27.276 -3.580 -30.879 1.00 78.00 495 PHE A N 1
ATOM 3919 C CA . PHE A 1 495 ? 28.622 -3.664 -30.303 1.00 78.00 495 PHE A CA 1
ATOM 3920 C C . PHE A 1 495 ? 29.404 -2.345 -30.365 1.00 78.00 495 PHE A C 1
ATOM 3922 O O . PHE A 1 495 ? 30.497 -2.261 -29.795 1.00 78.00 495 PHE A O 1
ATOM 3929 N N . ARG A 1 496 ? 28.885 -1.308 -31.035 1.00 77.62 496 ARG A N 1
ATOM 3930 C CA . ARG A 1 496 ? 29.546 0.001 -31.074 1.00 77.62 496 ARG A CA 1
ATOM 3931 C C . ARG A 1 496 ? 29.345 0.752 -29.751 1.00 77.62 496 ARG A C 1
ATOM 3933 O O . ARG A 1 496 ? 28.290 0.645 -29.128 1.00 77.62 496 ARG A O 1
ATOM 3940 N N . PRO A 1 497 ? 30.345 1.530 -29.299 1.00 71.69 497 PRO A N 1
ATOM 3941 C CA . PRO A 1 497 ? 30.192 2.366 -28.116 1.00 71.69 497 PRO A CA 1
ATOM 3942 C C . PRO A 1 497 ? 29.131 3.444 -28.374 1.00 71.69 497 PRO A C 1
ATOM 3944 O O . PRO A 1 497 ? 29.288 4.262 -29.278 1.00 71.69 497 PRO A O 1
ATOM 3947 N N . SER A 1 498 ? 28.062 3.439 -27.577 1.00 72.62 498 SER A N 1
ATOM 3948 C CA . SER A 1 498 ? 27.014 4.465 -27.608 1.00 72.62 498 SER A CA 1
ATOM 3949 C C . SER A 1 498 ? 27.375 5.623 -26.678 1.00 72.62 498 SER A C 1
ATOM 3951 O O . SER A 1 498 ? 27.814 5.407 -25.544 1.00 72.62 498 SER A O 1
ATOM 3953 N N . THR A 1 499 ? 27.204 6.855 -27.162 1.00 67.56 499 THR A N 1
ATOM 3954 C CA . THR A 1 499 ? 27.428 8.079 -26.376 1.00 67.56 499 THR A CA 1
ATOM 3955 C C . THR A 1 499 ? 26.232 8.454 -25.508 1.00 67.56 499 THR A C 1
ATOM 3957 O O . THR A 1 499 ? 26.412 9.060 -24.449 1.00 67.56 499 THR A O 1
ATOM 3960 N N . LYS A 1 500 ? 25.024 8.044 -25.908 1.00 65.69 500 LYS A N 1
ATOM 3961 C CA . LYS A 1 500 ? 23.791 8.197 -25.135 1.00 65.69 500 LYS A CA 1
ATOM 3962 C C . LYS A 1 500 ? 22.952 6.938 -25.250 1.00 65.69 500 LYS A C 1
ATOM 3964 O O . LYS A 1 500 ? 22.361 6.645 -26.285 1.00 65.69 500 LYS A O 1
ATOM 3969 N N . TRP A 1 501 ? 22.815 6.234 -24.139 1.00 54.75 501 TRP A N 1
ATOM 3970 C CA . TRP A 1 501 ? 21.794 5.209 -24.031 1.00 54.75 501 TRP A CA 1
ATOM 3971 C C . TRP A 1 501 ? 20.447 5.897 -23.857 1.00 54.75 501 TRP A C 1
ATOM 3973 O O . TRP A 1 501 ? 20.221 6.614 -22.883 1.00 54.75 501 TRP A O 1
ATOM 3983 N N . ILE A 1 502 ? 19.533 5.677 -24.799 1.00 52.00 502 ILE A N 1
ATOM 3984 C CA . ILE A 1 502 ? 18.119 5.797 -24.461 1.00 52.00 502 ILE A CA 1
ATOM 3985 C C . ILE A 1 502 ? 17.881 4.630 -23.509 1.00 52.00 502 ILE A C 1
ATOM 3987 O O . ILE A 1 502 ? 18.113 3.486 -23.906 1.00 52.00 502 ILE A O 1
ATOM 3991 N N . GLU A 1 503 ? 17.459 4.892 -22.269 1.00 45.84 503 GLU A N 1
ATOM 3992 C CA . GLU A 1 503 ? 16.847 3.855 -21.438 1.00 45.84 503 GLU A CA 1
ATOM 3993 C C . GLU A 1 503 ? 15.625 3.347 -22.210 1.00 45.84 503 GLU A C 1
ATOM 3995 O O . GLU A 1 503 ? 14.515 3.875 -22.135 1.00 45.84 503 GLU A O 1
ATOM 4000 N N . ALA A 1 504 ? 15.858 2.352 -23.060 1.00 43.53 504 ALA A N 1
ATOM 4001 C CA . ALA A 1 504 ? 14.825 1.601 -23.715 1.00 43.53 504 ALA A CA 1
ATOM 4002 C C . ALA A 1 504 ? 14.185 0.786 -22.605 1.00 43.53 504 ALA A C 1
ATOM 4004 O O . ALA A 1 504 ? 14.630 -0.312 -22.277 1.00 43.53 504 ALA A O 1
ATOM 4005 N N . VAL A 1 505 ? 13.151 1.354 -21.993 1.00 39.81 505 VAL A N 1
ATOM 4006 C CA . VAL A 1 505 ? 12.176 0.579 -21.241 1.00 39.81 505 VAL A CA 1
ATOM 4007 C C . VAL A 1 505 ? 11.819 -0.577 -22.158 1.00 39.81 505 VAL A C 1
ATOM 4009 O O . VAL A 1 505 ? 11.364 -0.353 -23.284 1.00 39.81 505 VAL A O 1
ATOM 4012 N N . LEU A 1 506 ? 12.110 -1.796 -21.714 1.00 37.47 506 LEU A N 1
ATOM 4013 C CA . LEU A 1 506 ? 11.759 -3.009 -22.430 1.00 37.47 506 LEU A CA 1
ATOM 4014 C C . LEU A 1 506 ? 10.234 -3.051 -22.547 1.00 37.47 506 LEU A C 1
ATOM 4016 O O . LEU A 1 506 ? 9.535 -3.629 -21.719 1.00 37.47 506 LEU A O 1
ATOM 4020 N N . GLY A 1 507 ? 9.717 -2.441 -23.612 1.00 35.84 507 GLY A N 1
ATOM 4021 C CA . GLY A 1 507 ? 8.476 -2.836 -24.254 1.00 35.84 507 GLY A CA 1
ATOM 4022 C C . GLY A 1 507 ? 8.714 -4.169 -24.955 1.00 35.84 507 GLY A C 1
ATOM 4023 O O . GLY A 1 507 ? 8.694 -4.231 -26.182 1.00 35.84 507 GLY A O 1
ATOM 4024 N N . LEU A 1 508 ? 9.049 -5.187 -24.161 1.00 32.91 508 LEU A N 1
ATOM 4025 C CA . LEU A 1 508 ? 8.969 -6.595 -24.523 1.00 32.91 508 LEU A CA 1
ATOM 4026 C C . LEU A 1 508 ? 7.612 -7.128 -24.085 1.00 32.91 508 LEU A C 1
ATOM 4028 O O . LEU A 1 508 ? 7.233 -6.851 -22.916 1.00 32.91 508 LEU A O 1
#

InterPro domains:
  IPR000008 C2 domain [PF00168] (277-382)
  IPR000008 C2 domain [PS50004] (256-382)
  IPR000008 C2 domain [SM00239] (276-381)

Radius of gyration: 29.56 Å; chains: 1; bounding box: 91×74×88 Å